Protein AF-A0A852G012-F1 (afdb_monomer_lite)

Organism: Peucedramus taeniatus (NCBI:txid135441)

pLDDT: mean 77.72, std 15.21, range [23.75, 93.88]

Structure (mmCIF, N/CA/C/O backbone):
data_AF-A0A852G012-F1
#
_entry.id   AF-A0A852G012-F1
#
loop_
_atom_site.group_PDB
_atom_site.id
_atom_site.type_symbol
_atom_site.label_atom_id
_atom_site.label_alt_id
_atom_site.label_comp_id
_atom_site.label_asym_id
_atom_site.label_entity_id
_atom_site.label_seq_id
_atom_site.pdbx_PDB_ins_code
_atom_site.Cartn_x
_atom_site.Cartn_y
_atom_site.Cartn_z
_atom_site.occupancy
_atom_site.B_iso_or_equiv
_atom_site.auth_seq_id
_atom_site.auth_comp_id
_atom_site.auth_asym_id
_atom_site.auth_atom_id
_atom_site.pdbx_PDB_model_num
ATOM 1 N N . VAL A 1 1 ? 12.337 4.243 -60.268 1.00 44.75 1 VAL A N 1
ATOM 2 C CA . VAL A 1 1 ? 11.650 3.199 -61.083 1.00 44.75 1 VAL A CA 1
ATOM 3 C C . VAL A 1 1 ? 11.917 3.307 -62.593 1.00 44.75 1 VAL A C 1
ATOM 5 O O . VAL A 1 1 ? 12.158 2.282 -63.212 1.00 44.75 1 VAL A O 1
ATOM 8 N N . LEU A 1 2 ? 11.935 4.501 -63.206 1.00 61.66 2 LEU A N 1
ATOM 9 C CA . LEU A 1 2 ? 12.098 4.633 -64.671 1.00 61.66 2 LEU A CA 1
ATOM 10 C C . LEU A 1 2 ? 13.509 4.304 -65.209 1.00 61.66 2 LEU A C 1
ATOM 12 O O . LEU A 1 2 ? 13.626 3.752 -66.297 1.00 61.66 2 LEU A O 1
ATOM 16 N N . MET A 1 3 ? 14.587 4.602 -64.466 1.00 67.31 3 MET A N 1
ATOM 17 C CA . MET A 1 3 ? 15.955 4.362 -64.962 1.00 67.31 3 MET A CA 1
ATOM 18 C C . MET A 1 3 ? 16.396 2.898 -64.888 1.00 67.31 3 MET A C 1
ATOM 20 O O . MET A 1 3 ? 17.038 2.422 -65.818 1.00 67.31 3 MET A O 1
ATOM 24 N N . THR A 1 4 ? 16.022 2.163 -63.836 1.00 73.12 4 THR A N 1
ATOM 25 C CA . THR A 1 4 ? 16.381 0.743 -63.665 1.00 73.12 4 THR A CA 1
ATOM 26 C C . THR A 1 4 ? 15.853 -0.126 -64.807 1.00 73.12 4 THR A C 1
ATOM 28 O O . THR A 1 4 ? 16.568 -0.992 -65.296 1.00 73.12 4 THR A O 1
ATOM 31 N N . GLN A 1 5 ? 14.647 0.157 -65.308 1.00 77.56 5 GLN A N 1
ATOM 32 C CA . GLN A 1 5 ? 14.067 -0.541 -66.464 1.00 77.56 5 GLN A CA 1
ATOM 33 C C . GLN A 1 5 ? 14.766 -0.201 -67.794 1.00 77.56 5 GLN A C 1
ATOM 35 O O . GLN A 1 5 ? 14.719 -0.993 -68.731 1.00 77.56 5 GLN A O 1
ATOM 40 N N . GLY A 1 6 ? 15.420 0.963 -67.884 1.00 78.50 6 GLY A N 1
ATOM 41 C CA . GLY A 1 6 ? 16.145 1.424 -69.071 1.00 78.50 6 GLY A CA 1
ATOM 42 C C . GLY A 1 6 ? 17.575 0.882 -69.194 1.00 78.50 6 GLY A C 1
ATOM 43 O O . GLY A 1 6 ? 18.124 0.865 -70.297 1.00 78.50 6 GLY A O 1
ATOM 44 N N . ILE A 1 7 ? 18.172 0.413 -68.091 1.00 83.62 7 ILE A N 1
ATOM 45 C CA . ILE A 1 7 ? 19.558 -0.085 -68.040 1.00 83.62 7 ILE A CA 1
ATOM 46 C C . ILE A 1 7 ? 19.816 -1.234 -69.032 1.00 83.62 7 ILE A C 1
ATOM 48 O O . ILE A 1 7 ? 20.778 -1.128 -69.799 1.00 83.62 7 ILE A O 1
ATOM 52 N N . PRO A 1 8 ? 18.987 -2.295 -69.100 1.00 81.94 8 PRO A N 1
ATOM 53 C CA . PRO A 1 8 ? 19.238 -3.404 -70.021 1.00 81.94 8 PRO A CA 1
ATOM 54 C C . PRO A 1 8 ? 19.226 -2.964 -71.489 1.00 81.94 8 PRO A C 1
ATOM 56 O O . PRO A 1 8 ? 20.030 -3.433 -72.293 1.00 81.94 8 PRO A O 1
ATOM 59 N N . TYR A 1 9 ? 18.345 -2.024 -71.849 1.00 83.38 9 TYR A N 1
ATOM 60 C CA . TYR A 1 9 ? 18.275 -1.471 -73.203 1.00 83.38 9 TYR A CA 1
ATOM 61 C C . TYR A 1 9 ? 19.499 -0.617 -73.533 1.00 83.38 9 TYR A C 1
ATOM 63 O O . TYR A 1 9 ? 20.027 -0.712 -74.641 1.00 83.38 9 TYR A O 1
ATOM 71 N N . LEU A 1 10 ? 19.982 0.177 -72.572 1.00 84.81 10 LEU A N 1
ATOM 72 C CA . LEU A 1 10 ? 21.193 0.981 -72.720 1.00 84.81 10 LEU A CA 1
ATOM 73 C C . LEU A 1 10 ? 22.421 0.096 -72.962 1.00 84.81 10 LEU A C 1
ATOM 75 O O . LEU A 1 10 ? 23.181 0.342 -73.898 1.00 84.81 10 LEU A O 1
ATOM 79 N N . ILE A 1 11 ? 22.586 -0.966 -72.172 1.00 83.12 11 ILE A N 1
ATOM 80 C CA . ILE A 1 11 ? 23.693 -1.916 -72.329 1.00 83.12 11 ILE A CA 1
ATOM 81 C C . ILE A 1 11 ? 23.601 -2.657 -73.673 1.00 83.12 11 ILE A C 1
ATOM 83 O O . ILE A 1 11 ? 24.597 -2.737 -74.395 1.00 83.12 11 ILE A O 1
ATOM 87 N N . LYS A 1 12 ? 22.406 -3.110 -74.078 1.00 80.38 12 LYS A N 1
ATOM 88 C CA . LYS A 1 12 ? 22.179 -3.722 -75.402 1.00 80.38 12 LYS A CA 1
ATOM 89 C C . LYS A 1 12 ? 22.473 -2.760 -76.556 1.00 80.38 12 LYS A C 1
ATOM 91 O O . LYS A 1 12 ? 23.028 -3.171 -77.574 1.00 80.38 12 LYS A O 1
ATOM 96 N N . ALA A 1 13 ? 22.154 -1.474 -76.411 1.00 82.62 13 ALA A N 1
ATOM 97 C CA . ALA A 1 13 ? 22.500 -0.456 -77.401 1.00 82.62 13 ALA A CA 1
ATOM 98 C C . ALA A 1 13 ? 24.022 -0.275 -77.521 1.00 82.62 13 ALA A C 1
ATOM 100 O O . ALA A 1 13 ? 24.541 -0.218 -78.636 1.00 82.62 13 ALA A O 1
ATOM 101 N N . VAL A 1 14 ? 24.753 -0.271 -76.401 1.00 81.38 14 VAL A N 1
ATOM 102 C CA . VAL A 1 14 ? 26.226 -0.229 -76.401 1.00 81.38 14 VAL A CA 1
ATOM 103 C C . VAL A 1 14 ? 26.819 -1.485 -77.057 1.00 81.38 14 VAL A C 1
ATOM 105 O O . VAL A 1 14 ? 27.710 -1.356 -77.899 1.00 81.38 14 VAL A O 1
ATOM 108 N N . GLN A 1 15 ? 26.282 -2.680 -76.777 1.00 75.75 15 GLN A N 1
ATOM 109 C CA . GLN A 1 15 ? 26.674 -3.921 -77.468 1.00 75.75 15 GLN A CA 1
ATOM 110 C C . GLN A 1 15 ? 26.423 -3.843 -78.986 1.00 75.75 15 GLN A C 1
ATOM 112 O O . GLN A 1 15 ? 27.253 -4.288 -79.779 1.00 75.75 15 GLN A O 1
ATOM 117 N N . MET A 1 16 ? 25.294 -3.276 -79.423 1.00 77.19 16 MET A N 1
ATOM 118 C CA . MET A 1 16 ? 24.998 -3.101 -80.850 1.00 77.19 16 MET A CA 1
ATOM 119 C C . MET A 1 16 ? 25.952 -2.106 -81.519 1.00 77.19 16 MET A C 1
ATOM 121 O O . MET A 1 16 ? 26.444 -2.386 -82.612 1.00 77.19 16 MET A O 1
ATOM 125 N N . ILE A 1 17 ? 26.277 -0.988 -80.861 1.00 80.00 17 ILE A N 1
ATOM 126 C CA . ILE A 1 17 ? 27.279 -0.024 -81.346 1.00 80.00 17 ILE A CA 1
ATOM 127 C C . ILE A 1 17 ? 28.637 -0.716 -81.513 1.00 80.00 17 ILE A C 1
ATOM 129 O O . ILE A 1 17 ? 29.289 -0.538 -82.540 1.00 80.00 17 ILE A O 1
ATOM 133 N N . GLN A 1 18 ? 29.028 -1.556 -80.555 1.00 72.31 18 GLN A N 1
ATOM 134 C CA . GLN A 1 18 ? 30.256 -2.346 -80.622 1.00 72.31 18 GLN A CA 1
ATOM 135 C C . GLN A 1 18 ? 30.258 -3.352 -81.786 1.00 72.31 18 GLN A C 1
ATOM 137 O O . GLN A 1 18 ? 31.289 -3.525 -82.433 1.00 72.31 18 GLN A O 1
ATOM 142 N N . ARG A 1 19 ? 29.123 -4.007 -82.071 1.00 72.25 19 ARG A N 1
ATOM 143 C CA . ARG A 1 19 ? 29.004 -5.018 -83.141 1.00 72.25 19 ARG A CA 1
ATOM 144 C C . ARG A 1 19 ? 28.903 -4.416 -84.546 1.00 72.25 19 ARG A C 1
ATOM 146 O O . ARG A 1 19 ? 29.453 -4.983 -85.484 1.00 72.25 19 ARG A O 1
ATOM 153 N N . VAL A 1 20 ? 28.182 -3.305 -84.708 1.00 74.50 20 VAL A N 1
ATOM 154 C CA . VAL A 1 20 ? 27.755 -2.790 -86.026 1.00 74.50 20 VAL A CA 1
ATOM 155 C C . VAL A 1 20 ? 28.565 -1.570 -86.480 1.00 74.50 20 VAL A C 1
ATOM 157 O O . VAL A 1 20 ? 28.707 -1.331 -87.682 1.00 74.50 20 VAL A O 1
ATOM 160 N N . SER A 1 21 ? 29.115 -0.778 -85.556 1.00 78.12 21 SER A N 1
ATOM 161 C CA . SER A 1 21 ? 29.801 0.465 -85.921 1.00 78.12 21 SER A CA 1
ATOM 162 C C . SER A 1 21 ? 31.157 0.207 -86.577 1.00 78.12 21 SER A C 1
ATOM 164 O O . SER A 1 21 ? 32.038 -0.414 -85.992 1.00 78.12 21 SER A O 1
ATOM 166 N N . LYS A 1 22 ? 31.369 0.763 -87.776 1.00 66.25 22 LYS A N 1
ATOM 167 C CA . LYS A 1 22 ? 32.646 0.654 -88.509 1.00 66.25 22 LYS A CA 1
ATOM 168 C C . LYS A 1 22 ? 33.771 1.512 -87.922 1.00 66.25 22 LYS A C 1
ATOM 170 O O . LYS A 1 22 ? 34.936 1.209 -88.142 1.00 66.25 22 LYS A O 1
ATOM 175 N N . TYR A 1 23 ? 33.427 2.580 -87.198 1.00 72.12 23 TYR A N 1
ATOM 176 C CA . TYR A 1 23 ? 34.387 3.576 -86.703 1.00 72.12 23 TYR A CA 1
ATOM 177 C C . TYR A 1 23 ? 34.362 3.747 -85.174 1.00 72.12 23 TYR A C 1
ATOM 179 O O . TYR A 1 23 ? 35.239 4.409 -84.628 1.00 72.12 23 TYR A O 1
ATOM 187 N N . TYR A 1 24 ? 33.379 3.188 -84.458 1.00 70.12 24 TYR A N 1
ATOM 188 C CA . TYR A 1 24 ? 33.209 3.346 -82.999 1.00 70.12 24 TYR A CA 1
ATOM 189 C C . TYR A 1 24 ? 33.297 2.008 -82.234 1.00 70.12 24 TYR A C 1
ATOM 191 O O . TYR A 1 24 ? 32.798 1.890 -81.123 1.00 70.12 24 TYR A O 1
ATOM 199 N N . ASN A 1 25 ? 33.919 0.986 -82.826 1.00 70.50 25 ASN A N 1
ATOM 200 C CA . ASN A 1 25 ? 34.034 -0.366 -82.260 1.00 70.50 25 ASN A CA 1
ATOM 201 C C . ASN A 1 25 ? 35.341 -0.627 -81.483 1.00 70.50 25 ASN A C 1
ATOM 203 O O . ASN A 1 25 ? 35.612 -1.767 -81.108 1.00 70.50 25 ASN A O 1
ATOM 207 N N . THR A 1 26 ? 36.173 0.393 -81.256 1.00 76.94 26 THR A N 1
ATOM 208 C CA . THR A 1 26 ? 37.432 0.240 -80.513 1.00 76.94 26 THR A CA 1
ATOM 209 C C . THR A 1 26 ? 37.187 0.193 -79.001 1.00 76.94 26 THR A C 1
ATOM 211 O O . THR A 1 26 ? 36.277 0.862 -78.502 1.00 76.94 26 THR A O 1
ATOM 214 N N . SER A 1 27 ? 38.022 -0.554 -78.258 1.00 72.44 27 SER A N 1
ATOM 215 C CA . SER A 1 27 ? 37.985 -0.620 -76.781 1.00 72.44 27 SER A CA 1
ATOM 216 C C . SER A 1 27 ? 37.953 0.770 -76.170 1.00 72.44 27 SER A C 1
ATOM 218 O O . SER A 1 27 ? 37.046 1.078 -75.412 1.00 72.44 27 SER A O 1
ATOM 220 N N . GLU A 1 28 ? 38.880 1.637 -76.569 1.00 77.44 28 GLU A N 1
ATOM 221 C CA . GLU A 1 28 ? 39.035 2.983 -76.011 1.00 77.44 28 GLU A CA 1
ATOM 222 C C . GLU A 1 28 ? 37.766 3.841 -76.130 1.00 77.44 28 GLU A C 1
ATOM 224 O O . GLU A 1 28 ? 37.382 4.532 -75.183 1.00 77.44 28 GLU A O 1
ATOM 229 N N . ARG A 1 29 ? 37.076 3.789 -77.279 1.00 80.56 29 ARG A N 1
ATOM 230 C CA . ARG A 1 29 ? 35.860 4.585 -77.523 1.00 80.56 29 ARG A CA 1
ATOM 231 C C . ARG A 1 29 ? 34.670 4.048 -76.732 1.00 80.56 29 ARG A C 1
ATOM 233 O O . ARG A 1 29 ? 33.917 4.840 -76.167 1.00 80.56 29 ARG A O 1
ATOM 240 N N . ILE A 1 30 ? 34.542 2.725 -76.627 1.00 80.81 30 ILE A N 1
ATOM 241 C CA . ILE A 1 30 ? 33.503 2.067 -75.822 1.00 80.81 30 ILE A CA 1
ATOM 242 C C . ILE A 1 30 ? 33.744 2.311 -74.328 1.00 80.81 30 ILE A C 1
ATOM 244 O O . ILE A 1 30 ? 32.810 2.671 -73.613 1.00 80.81 30 ILE A O 1
ATOM 248 N N . THR A 1 31 ? 34.989 2.208 -73.856 1.00 81.94 31 THR A N 1
ATOM 249 C CA . THR A 1 31 ? 35.363 2.544 -72.476 1.00 81.94 31 THR A CA 1
ATOM 250 C C . THR A 1 31 ? 35.057 4.010 -72.171 1.00 81.94 31 THR A C 1
ATOM 252 O O . THR A 1 31 ? 34.445 4.297 -71.148 1.00 81.94 31 THR A O 1
ATOM 255 N N . SER A 1 32 ? 35.387 4.945 -73.070 1.00 83.62 32 SER A N 1
ATOM 256 C CA . SER A 1 32 ? 35.055 6.369 -72.898 1.00 83.62 32 SER A CA 1
ATOM 257 C C . SER A 1 32 ? 33.543 6.620 -72.834 1.00 83.62 32 SER A C 1
ATOM 259 O O . SER A 1 32 ? 33.082 7.403 -72.000 1.00 83.62 32 SER A O 1
ATOM 261 N N . LEU A 1 33 ? 32.758 5.936 -73.675 1.00 84.94 33 LEU A N 1
ATOM 262 C CA . LEU A 1 33 ? 31.297 6.019 -73.657 1.00 84.94 33 LEU A CA 1
ATOM 263 C C . LEU A 1 33 ? 30.727 5.505 -72.330 1.00 84.94 33 LEU A C 1
ATOM 265 O O . LEU A 1 33 ? 29.942 6.210 -71.698 1.00 84.94 33 LEU A O 1
ATOM 269 N N . LEU A 1 34 ? 31.161 4.326 -71.877 1.00 84.12 34 LEU A N 1
ATOM 270 C CA . LEU A 1 34 ? 30.727 3.736 -70.609 1.00 84.12 34 LEU A CA 1
ATOM 271 C C . LEU A 1 34 ? 31.132 4.601 -69.411 1.00 84.12 34 LEU A C 1
ATOM 273 O O . LEU A 1 34 ? 30.314 4.814 -68.526 1.00 84.12 34 LEU A O 1
ATOM 277 N N . ILE A 1 35 ? 32.329 5.198 -69.415 1.00 86.50 35 ILE A N 1
ATOM 278 C CA . ILE A 1 35 ? 32.748 6.170 -68.391 1.00 86.50 35 ILE A CA 1
ATOM 279 C C . ILE A 1 35 ? 31.800 7.376 -68.356 1.00 86.50 35 ILE A C 1
ATOM 281 O O . ILE A 1 35 ? 31.411 7.826 -67.278 1.00 86.50 35 ILE A O 1
ATOM 285 N N . LYS A 1 36 ? 31.416 7.925 -69.517 1.00 86.75 36 LYS A N 1
ATOM 286 C CA . LYS A 1 36 ? 30.475 9.057 -69.585 1.00 86.75 36 LYS A CA 1
ATOM 287 C C . LYS A 1 36 ? 29.083 8.672 -69.088 1.00 86.75 36 LYS A C 1
ATOM 289 O O . LYS A 1 36 ? 28.484 9.456 -68.356 1.00 86.75 36 LYS A O 1
ATOM 294 N N . VAL A 1 37 ? 28.608 7.475 -69.429 1.00 88.06 37 VAL A N 1
ATOM 295 C CA . VAL A 1 37 ? 27.343 6.922 -68.923 1.00 88.06 37 VAL A CA 1
ATOM 296 C C . VAL A 1 37 ? 27.390 6.777 -67.403 1.00 88.06 37 VAL A C 1
ATOM 298 O O . VAL A 1 37 ? 26.519 7.318 -66.725 1.00 88.06 37 VAL A O 1
ATOM 301 N N . THR A 1 38 ? 28.432 6.146 -66.852 1.00 87.50 38 THR A N 1
ATOM 302 C CA . THR A 1 38 ? 28.585 5.979 -65.400 1.00 87.50 38 THR A CA 1
ATOM 303 C C . THR A 1 38 ? 28.663 7.329 -64.682 1.00 87.50 38 THR A C 1
ATOM 305 O O . THR A 1 38 ? 28.000 7.525 -63.666 1.00 87.50 38 THR A O 1
ATOM 308 N N . ASN A 1 39 ? 29.413 8.300 -65.217 1.00 88.06 39 ASN A N 1
ATOM 309 C CA . ASN A 1 39 ? 29.484 9.645 -64.635 1.00 88.06 39 ASN A CA 1
ATOM 310 C C . ASN A 1 39 ? 28.113 10.333 -64.640 1.00 88.06 39 ASN A C 1
ATOM 312 O O . ASN A 1 39 ? 27.727 10.921 -63.634 1.00 88.06 39 ASN A O 1
ATOM 316 N N . GLN A 1 40 ? 27.358 10.229 -65.738 1.00 88.62 40 GLN A N 1
ATOM 317 C CA . GLN A 1 40 ? 26.018 10.806 -65.824 1.00 88.62 40 GLN A CA 1
ATOM 318 C C . GLN A 1 40 ? 25.043 10.130 -64.852 1.00 88.62 40 GLN A C 1
ATOM 320 O O . GLN A 1 40 ? 24.223 10.816 -64.239 1.00 88.62 40 GLN A O 1
ATOM 325 N N . MET A 1 41 ? 25.148 8.811 -64.663 1.00 87.38 41 MET A N 1
ATOM 326 C CA . MET A 1 41 ? 24.378 8.081 -63.654 1.00 87.38 41 MET A CA 1
ATOM 327 C C . MET A 1 41 ? 24.695 8.584 -62.245 1.00 87.38 41 MET A C 1
ATOM 329 O O . MET A 1 41 ? 23.772 8.924 -61.513 1.00 87.38 41 MET A O 1
ATOM 333 N N . VAL A 1 42 ? 25.976 8.728 -61.886 1.00 88.12 42 VAL A N 1
ATOM 334 C CA . VAL A 1 42 ? 26.388 9.268 -60.578 1.00 88.12 42 VAL A CA 1
ATOM 335 C C . VAL A 1 42 ? 25.878 10.698 -60.380 1.00 88.12 42 VAL A C 1
ATOM 337 O O . VAL A 1 42 ? 25.311 10.995 -59.331 1.00 88.12 42 VAL A O 1
ATOM 340 N N . THR A 1 43 ? 26.002 11.576 -61.380 1.00 88.50 43 THR A N 1
ATOM 341 C CA . THR A 1 43 ? 25.467 12.948 -61.312 1.00 88.50 43 THR A CA 1
ATOM 342 C C . THR A 1 43 ? 23.952 12.957 -61.126 1.00 88.50 43 THR A C 1
ATOM 344 O O . THR A 1 43 ? 23.432 13.749 -60.342 1.00 88.50 43 THR A O 1
ATOM 347 N N . THR A 1 44 ? 23.238 12.050 -61.794 1.00 87.62 44 THR A N 1
ATOM 348 C CA . THR A 1 44 ? 21.779 11.954 -61.666 1.00 87.62 44 THR A CA 1
ATOM 349 C C . THR A 1 44 ? 21.369 11.408 -60.298 1.00 87.62 44 THR A C 1
ATOM 351 O O . THR A 1 44 ? 20.451 11.947 -59.688 1.00 87.62 44 THR A O 1
ATOM 354 N N . CYS A 1 45 ? 22.089 10.418 -59.758 1.00 89.00 45 CYS A N 1
ATOM 355 C CA . CYS A 1 45 ? 21.897 9.937 -58.387 1.00 89.00 45 CYS A CA 1
ATOM 356 C C . CYS A 1 45 ? 22.164 11.044 -57.353 1.00 89.00 45 CYS A C 1
ATOM 358 O O . CYS A 1 45 ? 21.362 11.236 -56.443 1.00 89.00 45 CYS A O 1
ATOM 360 N N . LYS A 1 46 ? 23.244 11.826 -57.511 1.00 87.38 46 LYS A N 1
ATOM 361 C CA . LYS A 1 46 ? 23.534 12.984 -56.645 1.00 87.38 46 LYS A CA 1
ATOM 362 C C . LYS A 1 46 ? 22.411 14.027 -56.692 1.00 87.38 46 LYS A C 1
ATOM 364 O O . LYS A 1 46 ? 21.981 14.509 -55.644 1.00 87.38 46 LYS A O 1
ATOM 369 N N . ALA A 1 47 ? 21.906 14.345 -57.885 1.00 86.88 47 ALA A N 1
ATOM 370 C CA . ALA A 1 47 ? 20.792 15.276 -58.051 1.00 86.88 47 ALA A CA 1
ATOM 371 C C . ALA A 1 47 ? 19.486 14.724 -57.455 1.00 86.88 47 ALA A C 1
ATOM 373 O O . ALA A 1 47 ? 18.736 15.473 -56.843 1.00 86.88 47 ALA A O 1
ATOM 374 N N . TYR A 1 48 ? 19.232 13.419 -57.562 1.00 88.12 48 TYR A N 1
ATOM 375 C CA . TYR A 1 48 ? 18.058 12.783 -56.960 1.00 88.12 48 TYR A CA 1
ATOM 376 C C . TYR A 1 48 ? 18.092 12.827 -55.425 1.00 88.12 48 TYR A C 1
ATOM 378 O O . TYR A 1 48 ? 17.095 13.161 -54.788 1.00 88.12 48 TYR A O 1
ATOM 386 N N . ILE A 1 49 ? 19.256 12.560 -54.823 1.00 86.56 49 ILE A N 1
ATOM 387 C CA . ILE A 1 49 ? 19.429 12.612 -53.363 1.00 86.56 49 ILE A CA 1
ATOM 388 C C . ILE A 1 49 ? 19.264 14.044 -52.829 1.00 86.56 49 ILE A C 1
ATOM 390 O O . ILE A 1 49 ? 18.694 14.230 -51.760 1.00 86.56 49 ILE A O 1
ATOM 394 N N . THR A 1 50 ? 19.718 15.059 -53.568 1.00 83.94 50 THR A N 1
ATOM 395 C CA . THR A 1 50 ? 19.708 16.474 -53.132 1.00 83.94 50 THR A CA 1
ATOM 396 C C . THR A 1 50 ? 18.517 17.294 -53.641 1.00 83.94 50 THR A C 1
ATOM 398 O O . THR A 1 50 ? 18.524 18.517 -53.511 1.00 83.94 50 THR A O 1
ATOM 401 N N . ASP A 1 51 ? 17.512 16.660 -54.257 1.00 83.56 51 ASP A N 1
ATOM 402 C CA . ASP A 1 51 ? 16.390 17.343 -54.925 1.00 83.56 51 ASP A CA 1
ATOM 403 C C . ASP A 1 51 ? 16.869 18.444 -55.888 1.00 83.56 51 ASP A C 1
ATOM 405 O O . ASP A 1 51 ? 16.421 19.586 -55.859 1.00 83.56 51 ASP A O 1
ATOM 409 N N . SER A 1 52 ? 17.832 18.104 -56.745 1.00 80.31 52 SER A N 1
ATOM 410 C CA . SER A 1 52 ? 18.515 19.024 -57.666 1.00 80.31 52 SER A CA 1
ATOM 411 C C . SER A 1 52 ? 19.285 20.156 -56.968 1.00 80.31 52 SER A C 1
ATOM 413 O O . SER A 1 52 ? 19.406 21.253 -57.508 1.00 80.31 52 SER A O 1
ATOM 415 N N . GLY A 1 53 ? 19.832 19.885 -55.780 1.00 73.62 53 GLY A N 1
ATOM 416 C CA . GLY A 1 53 ? 20.627 20.834 -54.995 1.00 73.62 53 GLY A CA 1
ATOM 417 C C . GLY A 1 53 ? 19.808 21.779 -54.113 1.00 73.62 53 GLY A C 1
ATOM 418 O O . GLY A 1 53 ? 20.383 22.697 -53.531 1.00 73.62 53 GLY A O 1
ATOM 419 N N . LEU A 1 54 ? 18.491 21.570 -54.003 1.00 74.31 54 LEU A N 1
ATOM 420 C CA . LEU A 1 54 ? 17.612 22.372 -53.146 1.00 74.31 54 LEU A CA 1
ATOM 421 C C . LEU A 1 54 ? 17.794 22.049 -51.658 1.00 74.31 54 LEU A C 1
ATOM 423 O O . LEU A 1 54 ? 17.656 22.944 -50.829 1.00 74.31 54 LEU A O 1
ATOM 427 N N . ASN A 1 55 ? 18.143 20.801 -51.327 1.00 77.81 55 ASN A N 1
ATOM 428 C CA . ASN A 1 55 ? 18.283 20.332 -49.950 1.00 77.81 55 ASN A CA 1
ATOM 429 C C . ASN A 1 55 ? 19.639 19.650 -49.723 1.00 77.81 55 ASN A C 1
ATOM 431 O O . ASN A 1 55 ? 20.125 18.900 -50.578 1.00 77.81 55 ASN A O 1
ATOM 435 N N . ARG A 1 56 ? 20.235 19.838 -48.537 1.00 78.38 56 ARG A N 1
ATOM 436 C CA . ARG A 1 56 ? 21.379 19.018 -48.104 1.00 78.38 56 ARG A CA 1
ATOM 437 C C . ARG A 1 56 ? 20.895 17.628 -47.691 1.00 78.38 56 ARG A C 1
ATOM 439 O O . ARG A 1 56 ? 19.716 17.422 -47.412 1.00 78.38 56 ARG A O 1
ATOM 446 N N . VAL A 1 57 ? 21.818 16.668 -47.630 1.00 80.69 57 VAL A N 1
ATOM 447 C CA . VAL A 1 57 ? 21.524 15.291 -47.187 1.00 80.69 57 VAL A CA 1
ATOM 448 C C . VAL A 1 57 ? 20.959 15.276 -45.762 1.00 80.69 57 VAL A C 1
ATOM 450 O O . VAL A 1 57 ? 20.021 14.542 -45.486 1.00 80.69 57 VAL A O 1
ATOM 453 N N . TRP A 1 58 ? 21.497 16.124 -44.882 1.00 81.81 58 TRP A N 1
ATOM 454 C CA . TRP A 1 58 ? 21.155 16.165 -43.456 1.00 81.81 58 TRP A CA 1
ATOM 455 C C . TRP A 1 58 ? 19.907 16.995 -43.115 1.00 81.81 58 TRP A C 1
ATOM 457 O O . TRP A 1 58 ? 19.406 16.889 -42.003 1.00 81.81 58 TRP A O 1
ATOM 467 N N . ASP A 1 59 ? 19.415 17.815 -44.051 1.00 81.81 59 ASP A N 1
ATOM 468 C CA . ASP A 1 59 ? 18.253 18.698 -43.840 1.00 81.81 59 ASP A CA 1
ATOM 469 C C . ASP A 1 59 ? 16.923 18.016 -44.225 1.00 81.81 59 ASP A C 1
ATOM 471 O O . ASP A 1 59 ? 15.841 18.551 -43.987 1.00 81.81 59 ASP A O 1
ATOM 475 N N . GLN A 1 60 ? 17.001 16.842 -44.857 1.00 83.81 60 GLN A N 1
ATOM 476 C CA . GLN A 1 60 ? 15.856 16.041 -45.282 1.00 83.81 60 GLN A CA 1
ATOM 477 C C . GLN A 1 60 ? 15.456 15.025 -44.208 1.00 83.81 60 GLN A C 1
ATOM 479 O O . GLN A 1 60 ? 16.255 14.628 -43.362 1.00 83.81 60 GLN A O 1
ATOM 484 N N . GLU A 1 61 ? 14.215 14.543 -44.279 1.00 84.19 61 GLU A N 1
ATOM 485 C CA . GLU A 1 61 ? 13.745 13.479 -43.396 1.00 84.19 61 GLU A CA 1
ATOM 486 C C . GLU A 1 61 ? 14.541 12.180 -43.610 1.00 84.19 61 GLU A C 1
ATOM 488 O O . GLU A 1 61 ? 14.681 11.681 -44.732 1.00 84.19 61 GLU A O 1
ATOM 493 N N . THR A 1 62 ? 15.022 11.598 -42.510 1.00 84.31 62 THR A N 1
ATOM 494 C CA . THR A 1 62 ? 15.938 10.453 -42.494 1.00 84.31 62 THR A CA 1
ATOM 495 C C . THR A 1 62 ? 15.445 9.260 -43.322 1.00 84.31 62 THR A C 1
ATOM 497 O O . THR A 1 62 ? 16.213 8.659 -44.071 1.00 84.31 62 THR A O 1
ATOM 500 N N . LEU A 1 63 ? 14.151 8.926 -43.234 1.00 85.06 63 LEU A N 1
ATOM 501 C CA . LEU A 1 63 ? 13.558 7.793 -43.957 1.00 85.06 63 LEU A CA 1
ATOM 502 C C . LEU A 1 63 ? 13.551 8.005 -45.477 1.00 85.06 63 LEU A C 1
ATOM 504 O O . LEU A 1 63 ? 13.808 7.066 -46.233 1.00 85.06 63 LEU A O 1
ATOM 508 N N . ILE A 1 64 ? 13.307 9.239 -45.926 1.00 87.06 64 ILE A N 1
ATOM 509 C C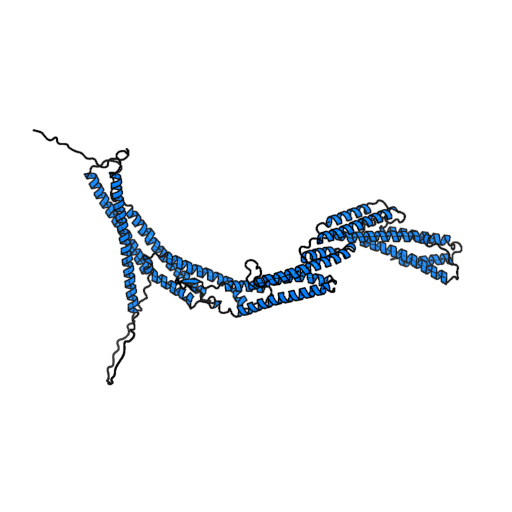A . ILE A 1 64 ? 13.307 9.602 -47.349 1.00 87.06 64 ILE A CA 1
ATOM 510 C C . ILE A 1 64 ? 14.724 9.478 -47.911 1.00 87.06 64 ILE A C 1
ATOM 512 O O . ILE A 1 64 ? 14.919 8.888 -48.975 1.00 87.06 64 ILE A O 1
ATOM 516 N N . VAL A 1 65 ? 15.722 9.979 -47.178 1.00 87.62 65 VAL A N 1
ATOM 517 C CA . VAL A 1 65 ? 17.134 9.910 -47.583 1.00 87.62 65 VAL A CA 1
ATOM 518 C C . VAL A 1 65 ? 17.608 8.461 -47.685 1.00 87.62 65 VAL A C 1
ATOM 520 O O . VAL A 1 65 ? 18.198 8.094 -48.701 1.00 87.62 65 VAL A O 1
ATOM 523 N N . ILE A 1 66 ? 17.298 7.611 -46.698 1.00 88.56 66 ILE A N 1
ATOM 524 C CA . ILE A 1 66 ? 17.618 6.172 -46.744 1.00 88.56 66 ILE A CA 1
ATOM 525 C C . ILE A 1 66 ? 16.985 5.511 -47.977 1.00 88.56 66 ILE A C 1
ATOM 527 O O . ILE A 1 66 ? 17.656 4.752 -48.680 1.00 88.56 66 ILE A O 1
ATOM 531 N N . GLY A 1 67 ? 15.712 5.804 -48.266 1.00 88.81 67 GLY A N 1
ATOM 532 C CA . GLY A 1 67 ? 15.019 5.291 -49.450 1.00 88.81 67 GLY A CA 1
ATOM 533 C C . GLY A 1 67 ? 15.723 5.689 -50.749 1.00 88.81 67 GLY A C 1
ATOM 534 O O . GLY A 1 67 ? 16.094 4.824 -51.544 1.00 88.81 67 GLY A O 1
ATOM 535 N N . LYS A 1 68 ? 16.001 6.988 -50.922 1.00 89.81 68 LYS A N 1
ATOM 536 C CA . LYS A 1 68 ? 16.710 7.524 -52.096 1.00 89.81 68 LYS A CA 1
ATOM 537 C C . LYS A 1 68 ? 18.106 6.915 -52.259 1.00 89.81 68 LYS A C 1
ATOM 539 O O . LYS A 1 68 ? 18.497 6.577 -53.378 1.00 89.81 68 LYS A O 1
ATOM 544 N N . ILE A 1 69 ? 18.856 6.752 -51.167 1.00 90.69 69 ILE A N 1
ATOM 545 C CA . ILE A 1 69 ? 20.190 6.139 -51.191 1.00 90.69 69 ILE A CA 1
ATOM 546 C C . ILE A 1 69 ? 20.108 4.671 -51.626 1.00 90.69 69 ILE A C 1
ATOM 548 O O . ILE A 1 69 ? 20.845 4.269 -52.529 1.00 90.69 69 ILE A O 1
ATOM 552 N N . ASN A 1 70 ? 19.200 3.883 -51.044 1.00 90.94 70 ASN A N 1
ATOM 553 C CA . ASN A 1 70 ? 19.026 2.474 -51.402 1.00 90.94 70 ASN A CA 1
ATOM 554 C C . ASN A 1 70 ? 18.643 2.298 -52.877 1.00 90.94 70 ASN A C 1
ATOM 556 O O . ASN A 1 70 ? 19.185 1.423 -53.555 1.00 90.94 70 ASN A O 1
ATOM 560 N N . GLU A 1 71 ? 17.768 3.155 -53.404 1.00 90.00 71 GLU A N 1
ATOM 561 C CA . GLU A 1 71 ? 17.420 3.166 -54.827 1.00 90.00 71 GLU A CA 1
ATOM 562 C C . GLU A 1 71 ? 18.625 3.500 -55.718 1.00 90.00 71 GLU A C 1
ATOM 564 O O . GLU A 1 71 ? 18.824 2.851 -56.747 1.00 90.00 71 GLU A O 1
ATOM 569 N N . CYS A 1 72 ? 19.464 4.464 -55.321 1.00 90.12 72 CYS A N 1
ATOM 570 C CA . CYS A 1 72 ? 20.686 4.820 -56.051 1.00 90.12 72 CYS A CA 1
ATOM 571 C C . CYS A 1 72 ? 21.717 3.684 -56.044 1.00 90.12 72 CYS A C 1
ATOM 573 O O . CYS A 1 72 ? 22.308 3.380 -57.082 1.00 90.12 72 CYS A O 1
ATOM 575 N N . ILE A 1 73 ? 21.927 3.041 -54.891 1.00 89.94 73 ILE A N 1
ATOM 576 C CA . ILE A 1 73 ? 22.824 1.886 -54.760 1.00 89.94 73 ILE A CA 1
ATOM 577 C C . ILE A 1 73 ? 22.297 0.721 -55.605 1.00 89.94 73 ILE A C 1
ATOM 579 O O . ILE A 1 73 ? 23.063 0.114 -56.352 1.00 89.94 73 ILE A O 1
ATOM 583 N N . SER A 1 74 ? 20.994 0.435 -55.542 1.00 89.75 74 SER A N 1
ATOM 584 C CA . SER A 1 74 ? 20.358 -0.613 -56.346 1.00 89.75 74 SER A CA 1
ATOM 585 C C . SER A 1 74 ? 20.498 -0.347 -57.846 1.00 89.75 74 SER A C 1
ATOM 587 O O . SER A 1 74 ? 20.890 -1.250 -58.579 1.00 89.75 74 SER A O 1
ATOM 589 N N . LEU A 1 75 ? 20.270 0.891 -58.301 1.00 89.50 75 LEU A N 1
ATOM 590 C CA . LEU A 1 75 ? 20.442 1.290 -59.701 1.00 89.50 75 LEU A CA 1
ATOM 591 C C . LEU A 1 75 ? 21.874 1.043 -60.198 1.00 89.50 75 LEU A C 1
ATOM 593 O O . LEU A 1 75 ? 22.065 0.482 -61.276 1.00 89.50 75 LEU A O 1
ATOM 597 N N . LEU A 1 76 ? 22.878 1.457 -59.420 1.00 86.94 76 LEU A N 1
ATOM 598 C CA . LEU A 1 76 ? 24.288 1.316 -59.795 1.00 86.94 76 LEU A CA 1
ATOM 599 C C . LEU A 1 76 ? 24.746 -0.149 -59.776 1.00 86.94 76 LEU A C 1
ATOM 601 O O . LEU A 1 76 ? 25.477 -0.565 -60.676 1.00 86.94 76 LEU A O 1
ATOM 605 N N . ARG A 1 77 ? 24.272 -0.947 -58.811 1.00 87.94 77 ARG A N 1
ATOM 606 C CA . ARG A 1 77 ? 24.535 -2.395 -58.761 1.00 87.94 77 ARG A CA 1
ATOM 607 C C . ARG A 1 77 ? 23.856 -3.137 -59.917 1.00 87.94 77 ARG A C 1
ATOM 609 O O . ARG A 1 77 ? 24.473 -4.013 -60.514 1.00 87.94 77 ARG A O 1
ATOM 616 N N . GLU A 1 78 ? 22.633 -2.759 -60.288 1.00 86.69 78 GLU A N 1
ATOM 617 C CA . GLU A 1 78 ? 21.932 -3.349 -61.437 1.00 86.69 78 GLU A CA 1
ATOM 618 C C . GLU A 1 78 ? 22.618 -2.991 -62.765 1.00 86.69 78 GLU A C 1
ATOM 620 O O . GLU A 1 78 ? 22.732 -3.834 -63.651 1.00 86.69 78 GLU A O 1
ATOM 625 N N . TYR A 1 79 ? 23.152 -1.770 -62.891 1.00 87.44 79 TYR A N 1
ATOM 626 C CA . TYR A 1 79 ? 23.975 -1.367 -64.037 1.00 87.44 79 TYR A CA 1
ATOM 627 C C . TYR A 1 79 ? 25.238 -2.225 -64.175 1.00 87.44 79 TYR A C 1
ATOM 629 O O . TYR A 1 79 ? 25.523 -2.716 -65.270 1.00 87.44 79 TYR A O 1
ATOM 637 N N . GLN A 1 80 ? 25.960 -2.456 -63.073 1.00 86.00 80 GLN A N 1
ATOM 638 C CA . GLN A 1 80 ? 27.117 -3.358 -63.053 1.00 86.00 80 GLN A CA 1
ATOM 639 C C . GLN A 1 80 ? 26.721 -4.787 -63.436 1.00 86.00 80 GLN A C 1
ATOM 641 O O . GLN A 1 80 ? 27.345 -5.391 -64.307 1.00 86.00 80 GLN A O 1
ATOM 646 N N . LYS A 1 81 ? 25.642 -5.308 -62.845 1.00 86.62 81 LYS A N 1
ATOM 647 C CA . LYS A 1 81 ? 25.128 -6.650 -63.132 1.00 86.62 81 LYS A CA 1
ATOM 648 C C . LYS A 1 81 ? 24.777 -6.829 -64.613 1.00 86.62 81 LYS A C 1
ATOM 650 O O . LYS A 1 81 ? 25.296 -7.743 -65.248 1.00 86.62 81 LYS A O 1
ATOM 655 N N . CYS A 1 82 ? 23.988 -5.917 -65.184 1.00 85.38 82 CYS A N 1
ATOM 656 C CA . CYS A 1 82 ? 23.623 -5.938 -66.603 1.00 85.38 82 CYS A CA 1
ATOM 657 C C . CYS A 1 82 ? 24.854 -5.852 -67.520 1.00 85.38 82 CYS A C 1
ATOM 659 O O . CYS A 1 82 ? 24.881 -6.472 -68.581 1.00 85.38 82 CYS A O 1
ATOM 661 N N . PHE A 1 83 ? 25.886 -5.094 -67.133 1.00 83.75 83 PHE A N 1
ATOM 662 C CA . PHE A 1 83 ? 27.145 -5.040 -67.877 1.00 83.75 83 PHE A CA 1
ATOM 663 C C . PHE A 1 83 ? 27.896 -6.382 -67.848 1.00 83.75 83 PHE A C 1
ATOM 665 O O . PHE A 1 83 ? 28.384 -6.824 -68.890 1.00 83.75 83 PHE A O 1
ATOM 672 N N . HIS A 1 84 ? 27.966 -7.051 -66.693 1.00 82.88 84 HIS A N 1
ATOM 673 C CA . HIS A 1 84 ? 28.596 -8.370 -66.578 1.00 82.88 84 HIS A CA 1
ATOM 674 C C . HIS A 1 84 ? 27.845 -9.441 -67.381 1.00 82.88 84 HIS A C 1
ATOM 676 O O . HIS A 1 84 ? 28.482 -10.191 -68.121 1.00 82.88 84 HIS A O 1
ATOM 682 N N . GLU A 1 85 ? 26.510 -9.462 -67.314 1.00 83.12 85 GLU A N 1
ATOM 683 C CA . GLU A 1 85 ? 25.660 -10.353 -68.122 1.00 83.12 85 GLU A CA 1
ATOM 684 C C . GLU A 1 85 ? 25.900 -10.125 -69.625 1.00 83.12 85 GLU A C 1
ATOM 686 O O . GLU A 1 85 ? 26.198 -11.053 -70.378 1.00 83.12 85 GLU A O 1
ATOM 691 N N . ALA A 1 86 ? 25.904 -8.864 -70.059 1.00 77.25 86 ALA A N 1
ATOM 692 C CA . ALA A 1 86 ? 26.175 -8.480 -71.441 1.00 77.25 86 ALA A CA 1
ATOM 693 C C . ALA A 1 86 ? 27.588 -8.855 -71.926 1.00 77.25 86 ALA A C 1
ATOM 695 O O . ALA A 1 86 ? 27.798 -9.161 -73.111 1.00 77.25 86 ALA A O 1
ATOM 696 N N . ARG A 1 87 ? 28.580 -8.817 -71.033 1.00 74.56 87 ARG A N 1
ATOM 697 C CA . ARG A 1 87 ? 29.952 -9.248 -71.316 1.00 74.56 87 ARG A CA 1
ATOM 698 C C . ARG A 1 87 ? 30.027 -10.768 -71.465 1.00 74.56 87 ARG A C 1
ATOM 700 O O . ARG A 1 87 ? 30.672 -11.239 -72.403 1.00 74.56 87 ARG A O 1
ATOM 707 N N . GLN A 1 88 ? 29.341 -11.513 -70.600 1.00 75.00 88 GLN A N 1
ATOM 708 C CA . GLN A 1 88 ? 29.267 -12.973 -70.657 1.00 75.00 88 GLN A CA 1
ATOM 709 C C . GLN A 1 88 ? 28.605 -13.453 -71.958 1.00 75.00 88 GLN A C 1
ATOM 711 O O . GLN A 1 88 ? 29.217 -14.223 -72.698 1.00 75.00 88 GLN A O 1
ATOM 716 N N . GLU A 1 89 ? 27.442 -12.900 -72.319 1.00 73.50 89 GLU A N 1
ATOM 717 C CA . GLU A 1 89 ? 26.753 -13.207 -73.584 1.00 73.50 89 GLU A CA 1
ATOM 718 C C . GLU A 1 89 ? 27.637 -12.936 -74.813 1.00 73.50 89 GLU A C 1
ATOM 720 O O . GLU A 1 89 ? 27.565 -13.630 -75.829 1.00 73.50 89 GLU A O 1
ATOM 725 N N . THR A 1 90 ? 28.483 -11.906 -74.757 1.00 67.62 90 THR A N 1
ATOM 726 C CA . THR A 1 90 ? 29.395 -11.568 -75.859 1.00 67.62 90 THR A CA 1
ATOM 727 C C . THR A 1 90 ? 30.591 -12.519 -75.913 1.00 67.62 90 THR A C 1
ATOM 729 O O . THR A 1 90 ? 31.071 -12.816 -77.003 1.00 67.62 90 THR A O 1
ATOM 732 N N . SER A 1 91 ? 31.048 -13.046 -74.776 1.00 66.19 91 SER A N 1
ATOM 733 C CA . SER A 1 91 ? 32.102 -14.065 -74.725 1.00 66.19 91 SER A CA 1
ATOM 734 C C . SER A 1 91 ? 31.630 -15.410 -75.286 1.00 66.19 91 SER A C 1
ATOM 736 O O . SER A 1 91 ? 32.370 -16.056 -76.026 1.00 66.19 91 SER A O 1
ATOM 738 N N . GLU A 1 92 ? 30.398 -15.811 -74.968 1.00 66.75 92 GLU A N 1
ATOM 739 C CA . GLU A 1 92 ? 29.809 -17.086 -75.403 1.00 66.75 92 GLU A CA 1
ATOM 740 C C . GLU A 1 92 ? 29.482 -17.096 -76.909 1.00 66.75 92 GLU A C 1
ATOM 742 O O . GLU A 1 92 ? 29.689 -18.104 -77.581 1.00 66.75 92 GLU A O 1
ATOM 747 N N . ASN A 1 93 ? 29.052 -15.960 -77.476 1.00 63.44 93 ASN A N 1
ATOM 748 C CA . ASN A 1 93 ? 28.619 -15.870 -78.878 1.00 63.44 93 ASN A CA 1
ATOM 749 C C . ASN A 1 93 ? 29.738 -15.589 -79.910 1.00 63.44 93 ASN A C 1
ATOM 751 O O . ASN A 1 93 ? 29.499 -15.750 -81.106 1.00 63.44 93 ASN A O 1
ATOM 755 N N . LEU A 1 94 ? 30.934 -15.127 -79.505 1.00 56.03 94 LEU A N 1
ATOM 756 C CA . LEU A 1 94 ? 31.964 -14.593 -80.429 1.00 56.03 94 LEU A CA 1
ATOM 757 C C . LEU A 1 94 ? 33.335 -15.286 -80.386 1.00 56.03 94 LEU A C 1
ATOM 759 O O . LEU A 1 94 ? 34.293 -14.746 -80.940 1.00 56.03 94 LEU A O 1
ATOM 763 N N . GLY A 1 95 ? 33.456 -16.471 -79.781 1.00 51.12 95 GLY A N 1
ATOM 764 C CA . GLY A 1 95 ? 34.633 -17.332 -79.968 1.00 51.12 95 GLY A CA 1
ATOM 765 C C . GLY A 1 95 ? 35.989 -16.639 -79.753 1.00 51.12 95 GLY A C 1
ATOM 766 O O . GLY A 1 95 ? 36.905 -16.823 -80.550 1.00 51.12 95 GLY A O 1
ATOM 767 N N . GLY A 1 96 ? 36.118 -15.822 -78.699 1.00 51.09 96 GLY A N 1
ATOM 768 C CA . GLY A 1 96 ? 37.429 -15.412 -78.177 1.00 51.09 96 GLY A CA 1
ATOM 769 C C . GLY A 1 96 ? 37.909 -13.978 -78.432 1.00 51.09 96 GLY A C 1
ATOM 770 O O . GLY A 1 96 ? 39.002 -13.652 -77.980 1.00 51.09 96 GLY A O 1
ATOM 771 N N . LYS A 1 97 ? 37.139 -13.072 -79.055 1.00 52.25 97 LYS A N 1
ATOM 772 C CA . LYS A 1 97 ? 37.497 -11.631 -79.065 1.00 52.25 97 LYS A CA 1
ATOM 773 C C . LYS A 1 97 ? 36.812 -10.861 -77.929 1.00 52.25 97 LYS A C 1
ATOM 775 O O . LYS A 1 97 ? 35.998 -9.969 -78.156 1.00 52.25 97 LYS A O 1
ATOM 780 N N . VAL A 1 98 ? 37.137 -11.225 -76.688 1.00 54.72 98 VAL A N 1
ATOM 781 C CA . VAL A 1 98 ? 36.741 -10.451 -75.502 1.00 54.72 98 VAL A CA 1
ATOM 782 C C . VAL A 1 98 ? 37.629 -9.208 -75.447 1.00 54.72 98 VAL A C 1
ATOM 784 O O . VAL A 1 98 ? 38.847 -9.317 -75.360 1.00 54.72 98 VAL A O 1
ATOM 787 N N . LEU A 1 99 ? 37.039 -8.017 -75.551 1.00 55.09 99 LEU A N 1
ATOM 788 C CA . LEU A 1 99 ? 37.786 -6.768 -75.400 1.00 55.09 99 LEU A CA 1
ATOM 789 C C . LEU A 1 99 ? 38.259 -6.608 -73.948 1.00 55.09 99 LEU A C 1
ATOM 791 O O . LEU A 1 99 ? 37.461 -6.707 -73.014 1.00 55.09 99 LEU A O 1
ATOM 795 N N . GLU A 1 100 ? 39.549 -6.319 -73.776 1.00 58.81 100 GLU A N 1
ATOM 796 C CA . GLU A 1 100 ? 40.161 -5.909 -72.508 1.00 58.81 100 GLU A CA 1
ATOM 797 C C . GLU A 1 100 ? 39.700 -4.495 -72.148 1.00 58.81 100 GLU A C 1
ATOM 799 O O . GLU A 1 100 ? 40.369 -3.494 -72.398 1.00 58.81 100 GLU A O 1
ATOM 804 N N . VAL A 1 101 ? 38.493 -4.396 -71.604 1.00 65.44 101 VAL A N 1
ATOM 805 C CA . VAL A 1 101 ? 37.999 -3.158 -71.016 1.00 65.44 101 VAL A CA 1
ATOM 806 C C . VAL A 1 101 ? 38.281 -3.203 -69.520 1.00 65.44 101 VAL A C 1
ATOM 808 O O . VAL A 1 101 ? 37.832 -4.113 -68.827 1.00 65.44 101 VAL A O 1
ATOM 811 N N . SER A 1 102 ? 39.030 -2.224 -69.015 1.00 71.81 102 SER A N 1
ATOM 812 C CA . SER A 1 102 ? 39.327 -2.141 -67.586 1.00 71.81 102 SER A CA 1
ATOM 813 C C . SER A 1 102 ? 38.115 -1.606 -66.815 1.00 71.81 102 SER A C 1
ATOM 815 O O . SER A 1 102 ? 37.760 -0.427 -66.893 1.00 71.81 102 SER A O 1
ATOM 817 N N . GLU A 1 103 ? 37.479 -2.507 -66.064 1.00 76.81 103 GLU A N 1
ATOM 818 C CA . GLU A 1 103 ? 36.310 -2.249 -65.210 1.00 76.81 103 GLU A CA 1
ATOM 819 C C . GLU A 1 103 ? 36.595 -1.179 -64.150 1.00 76.81 103 GLU A C 1
ATOM 821 O O . GLU A 1 103 ? 35.725 -0.368 -63.834 1.00 76.81 103 GLU A O 1
ATOM 826 N N . VAL A 1 104 ? 37.845 -1.098 -63.687 1.00 76.69 104 VAL A N 1
ATOM 827 C CA . VAL A 1 104 ? 38.299 -0.110 -62.699 1.00 76.69 104 VAL A CA 1
ATOM 828 C C . VAL A 1 104 ? 38.086 1.321 -63.199 1.00 76.69 104 VAL A C 1
ATOM 830 O O . VAL A 1 104 ? 37.653 2.182 -62.434 1.00 76.69 104 VAL A O 1
ATOM 833 N N . TYR A 1 105 ? 38.321 1.592 -64.488 1.00 76.06 105 TYR A N 1
ATOM 834 C CA . TYR A 1 105 ? 38.110 2.934 -65.041 1.00 76.06 105 TYR A CA 1
ATOM 835 C C . TYR A 1 105 ? 36.631 3.260 -65.268 1.00 76.06 105 TYR A C 1
ATOM 837 O O . TYR A 1 105 ? 36.251 4.425 -65.163 1.00 76.06 105 TYR A O 1
ATOM 845 N N . ILE A 1 106 ? 35.797 2.256 -65.560 1.00 79.88 106 ILE A N 1
ATOM 846 C CA . ILE A 1 106 ? 34.363 2.446 -65.824 1.00 79.88 106 ILE A CA 1
ATOM 847 C C . ILE A 1 106 ? 33.580 2.620 -64.529 1.00 79.88 106 ILE A C 1
ATOM 849 O O . ILE A 1 106 ? 32.741 3.518 -64.451 1.00 79.88 106 ILE A O 1
ATOM 853 N N . PHE A 1 107 ? 33.844 1.771 -63.536 1.00 84.75 107 PHE A N 1
ATOM 854 C CA . PHE A 1 107 ? 33.042 1.668 -62.319 1.00 84.75 107 PHE A CA 1
ATOM 855 C C . PHE A 1 107 ? 33.719 2.243 -61.078 1.00 84.75 107 PHE A C 1
ATOM 857 O O . PHE A 1 107 ? 33.031 2.493 -60.093 1.00 84.75 107 PHE A O 1
ATOM 864 N N . GLY A 1 108 ? 35.024 2.535 -61.101 1.00 83.94 108 GLY A N 1
ATOM 865 C CA . GLY A 1 108 ? 35.735 3.011 -59.909 1.00 83.94 108 GLY A CA 1
ATOM 866 C C . GLY A 1 108 ? 35.097 4.253 -59.272 1.00 83.94 108 GLY A C 1
ATOM 867 O O . GLY A 1 108 ? 34.998 4.346 -58.050 1.00 83.94 108 GLY A O 1
ATOM 868 N N . LYS A 1 109 ? 34.570 5.179 -60.087 1.00 83.75 109 LYS A N 1
ATOM 869 C CA . LYS A 1 109 ? 33.840 6.360 -59.591 1.00 83.75 109 LYS A CA 1
ATOM 870 C C . LYS A 1 109 ? 32.468 6.024 -58.998 1.00 83.75 109 LYS A C 1
ATOM 872 O O . LYS A 1 109 ? 32.111 6.602 -57.974 1.00 83.75 109 LYS A O 1
ATOM 877 N N . SER A 1 110 ? 31.703 5.118 -59.612 1.00 84.88 110 SER A N 1
ATOM 878 C CA . SER A 1 110 ? 30.400 4.697 -59.077 1.00 84.88 110 SER A CA 1
ATOM 879 C C . SER A 1 110 ? 30.546 3.852 -57.817 1.00 84.88 110 SER A C 1
ATOM 881 O O . SER A 1 110 ? 29.768 4.029 -56.891 1.00 84.88 110 SER A O 1
ATOM 883 N N . GLU A 1 111 ? 31.563 2.994 -57.734 1.00 86.62 111 GLU A N 1
ATOM 884 C CA . GLU A 1 111 ? 31.853 2.204 -56.533 1.00 86.62 111 GLU A CA 1
ATOM 885 C C . GLU A 1 111 ? 32.305 3.082 -55.371 1.00 86.62 111 GLU A C 1
ATOM 887 O O . GLU A 1 111 ? 31.815 2.921 -54.255 1.00 86.62 111 GLU A O 1
ATOM 892 N N . ALA A 1 112 ? 33.194 4.050 -55.622 1.00 87.56 112 ALA A N 1
ATOM 893 C CA . ALA A 1 112 ? 33.582 5.030 -54.611 1.00 87.56 112 ALA A CA 1
ATOM 894 C C . ALA A 1 112 ? 32.366 5.831 -54.109 1.00 87.56 112 ALA A C 1
ATOM 896 O O . ALA A 1 112 ? 32.246 6.089 -52.911 1.00 87.56 112 ALA A O 1
ATOM 897 N N . PHE A 1 113 ? 31.434 6.168 -55.005 1.00 89.19 113 PHE A N 1
ATOM 898 C CA . PHE A 1 113 ? 30.171 6.805 -54.641 1.00 89.19 113 PHE A CA 1
ATOM 899 C C . PHE A 1 113 ? 29.260 5.888 -53.815 1.00 89.19 113 PHE A C 1
ATOM 901 O O . PHE A 1 113 ? 28.790 6.316 -52.766 1.00 89.19 113 PHE A O 1
ATOM 908 N N . CYS A 1 114 ? 29.069 4.623 -54.200 1.00 88.62 114 CYS A N 1
ATOM 909 C CA . CYS A 1 114 ? 28.315 3.653 -53.398 1.00 88.62 114 CYS A CA 1
ATOM 910 C C . CYS A 1 114 ? 28.900 3.496 -51.988 1.00 88.62 114 CYS A C 1
ATOM 912 O O . CYS A 1 114 ? 28.151 3.581 -51.022 1.00 88.62 114 CYS A O 1
ATOM 914 N N . ARG A 1 115 ? 30.229 3.375 -51.849 1.00 88.81 115 ARG A N 1
ATOM 915 C CA . ARG A 1 115 ? 30.891 3.309 -50.532 1.00 88.81 115 ARG A CA 1
ATOM 916 C C . ARG A 1 115 ? 30.667 4.579 -49.706 1.00 88.81 115 ARG A C 1
ATOM 918 O O . ARG A 1 115 ? 30.474 4.496 -48.498 1.00 88.81 115 ARG A O 1
ATOM 925 N N . ARG A 1 116 ? 30.684 5.764 -50.333 1.00 90.00 116 ARG A N 1
ATOM 926 C CA . ARG A 1 116 ? 30.354 7.035 -49.659 1.00 90.00 116 ARG A CA 1
ATOM 927 C C . ARG A 1 116 ? 28.907 7.027 -49.158 1.00 90.00 116 ARG A C 1
ATOM 929 O O . ARG A 1 116 ? 28.669 7.418 -48.021 1.00 90.00 116 ARG A O 1
ATOM 936 N N . LEU A 1 117 ? 27.965 6.564 -49.978 1.00 89.75 117 LEU A N 1
ATOM 937 C CA . LEU A 1 117 ? 26.553 6.456 -49.605 1.00 89.75 117 LEU A CA 1
ATOM 938 C C . LEU A 1 117 ? 26.318 5.458 -48.462 1.00 89.75 117 LEU A C 1
ATOM 940 O O . LEU A 1 117 ? 25.552 5.758 -47.552 1.00 89.75 117 LEU A O 1
ATOM 944 N N . GLU A 1 118 ? 27.007 4.317 -48.471 1.00 90.44 118 GLU A N 1
ATOM 945 C CA . GLU A 1 118 ? 26.959 3.324 -47.388 1.00 90.44 118 GLU A CA 1
ATOM 946 C C . GLU A 1 118 ? 27.442 3.926 -46.057 1.00 90.44 118 GLU A C 1
ATOM 948 O O . GLU A 1 118 ? 26.766 3.779 -45.042 1.00 90.44 118 GLU A O 1
ATOM 953 N N . LYS A 1 119 ? 28.535 4.704 -46.065 1.00 90.69 119 LYS A N 1
ATOM 954 C CA . LYS A 1 119 ? 29.005 5.436 -44.871 1.00 90.69 119 LYS A CA 1
ATOM 955 C C . LYS A 1 119 ? 27.984 6.456 -44.364 1.00 90.69 119 LYS A C 1
ATOM 957 O O . LYS A 1 119 ? 27.792 6.590 -43.161 1.00 90.69 119 LYS A O 1
ATOM 962 N N . ILE A 1 120 ? 27.315 7.178 -45.264 1.00 89.44 120 ILE A N 1
ATOM 963 C CA . ILE A 1 120 ? 26.254 8.127 -44.885 1.00 89.44 120 ILE A CA 1
ATOM 964 C C . ILE A 1 120 ? 25.074 7.385 -44.245 1.00 89.44 120 ILE A C 1
ATOM 966 O O . ILE A 1 120 ? 24.555 7.841 -43.228 1.00 89.44 120 ILE A O 1
ATOM 970 N N . MET A 1 121 ? 24.674 6.232 -44.791 1.00 88.81 121 MET A N 1
ATOM 971 C CA . MET A 1 121 ? 23.637 5.393 -44.181 1.00 88.81 121 MET A CA 1
ATOM 972 C C . MET A 1 121 ? 24.029 4.911 -42.784 1.00 88.81 121 MET A C 1
ATOM 974 O O . MET A 1 121 ? 23.185 4.905 -41.893 1.00 88.81 121 MET A O 1
ATOM 978 N N . GLU A 1 122 ? 25.292 4.537 -42.578 1.00 89.94 122 GLU A N 1
ATOM 979 C CA . GLU A 1 122 ? 25.801 4.134 -41.265 1.00 89.94 122 GLU A CA 1
ATOM 980 C C . GLU A 1 122 ? 25.714 5.283 -40.249 1.00 89.94 122 GLU A C 1
ATOM 982 O O . GLU A 1 122 ? 25.196 5.096 -39.150 1.00 89.94 122 GLU A O 1
ATOM 987 N N . MET A 1 123 ? 26.110 6.502 -40.633 1.00 88.62 123 MET A N 1
ATOM 988 C CA . MET A 1 123 ? 25.967 7.685 -39.771 1.00 88.62 123 MET A CA 1
ATOM 989 C C . MET A 1 123 ? 24.508 7.979 -39.417 1.00 88.62 123 MET A C 1
ATOM 991 O O . MET A 1 123 ? 24.196 8.296 -38.270 1.00 88.62 123 MET A O 1
ATOM 995 N N . ILE A 1 124 ? 23.615 7.857 -40.398 1.00 87.50 124 ILE A N 1
ATOM 996 C CA . ILE A 1 124 ? 22.174 8.010 -40.208 1.00 87.50 124 ILE A CA 1
ATOM 997 C C . ILE A 1 124 ? 21.632 6.950 -39.230 1.00 87.50 124 ILE A C 1
ATOM 999 O O . ILE A 1 124 ? 20.829 7.271 -38.354 1.00 87.50 124 ILE A O 1
ATOM 1003 N N . ALA A 1 125 ? 22.081 5.697 -39.338 1.00 87.69 125 ALA A N 1
ATOM 1004 C CA . ALA A 1 125 ? 21.680 4.633 -38.418 1.00 87.69 125 ALA A CA 1
ATOM 1005 C C . ALA A 1 125 ? 22.144 4.923 -36.979 1.00 87.69 125 ALA A C 1
ATOM 1007 O O . ALA A 1 125 ? 21.376 4.749 -36.031 1.00 87.69 125 ALA A O 1
ATOM 1008 N N . VAL A 1 126 ? 23.369 5.436 -36.811 1.00 87.94 126 VAL A N 1
ATOM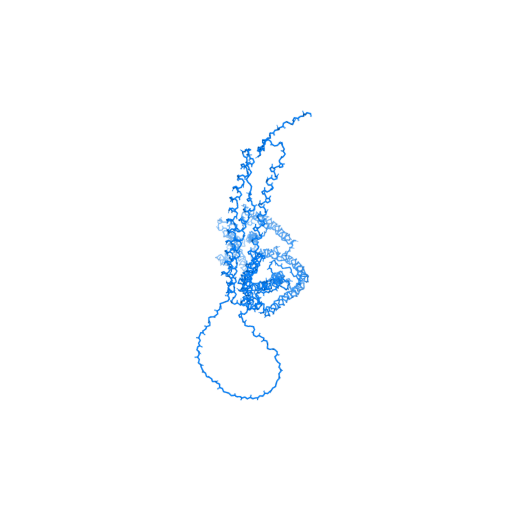 1009 C CA . VAL A 1 126 ? 23.880 5.893 -35.509 1.00 87.94 126 VAL A CA 1
ATOM 1010 C C . VAL A 1 126 ? 23.028 7.039 -34.951 1.00 87.94 126 VAL A C 1
ATOM 1012 O O . VAL A 1 126 ? 22.677 7.016 -33.772 1.00 87.94 126 VAL A O 1
ATOM 1015 N N . GLU A 1 127 ? 22.643 8.016 -35.775 1.00 86.31 127 GLU A N 1
ATOM 1016 C CA . GLU A 1 127 ? 21.748 9.103 -35.356 1.00 86.31 127 GLU A CA 1
ATOM 1017 C C . GLU A 1 127 ? 20.403 8.575 -34.847 1.00 86.31 127 GLU A C 1
ATOM 1019 O O . GLU A 1 127 ? 19.969 8.963 -33.760 1.00 86.31 127 GLU A O 1
ATOM 1024 N N . GLN A 1 128 ? 19.759 7.667 -35.585 1.00 85.12 128 GLN A N 1
ATOM 1025 C CA . GLN A 1 128 ? 18.475 7.082 -35.188 1.00 85.12 128 GLN A CA 1
ATOM 1026 C C . GLN A 1 128 ? 18.572 6.344 -33.848 1.00 85.12 128 GLN A C 1
ATOM 1028 O O . GLN A 1 128 ? 17.726 6.540 -32.973 1.00 85.12 128 GLN A O 1
ATOM 1033 N N . ASN A 1 129 ? 19.637 5.562 -33.668 1.00 83.62 129 ASN A N 1
ATOM 1034 C CA . ASN A 1 129 ? 19.924 4.826 -32.441 1.00 83.62 129 ASN A CA 1
ATOM 1035 C C . ASN A 1 129 ? 20.104 5.774 -31.239 1.00 83.62 129 ASN A C 1
ATOM 1037 O O . ASN A 1 129 ? 19.447 5.625 -30.208 1.00 83.62 129 ASN A O 1
ATOM 1041 N N . PHE A 1 130 ? 20.930 6.814 -31.372 1.00 85.19 130 PHE A N 1
ATOM 1042 C CA . PHE A 1 130 ? 21.184 7.762 -30.282 1.00 85.19 130 PHE A CA 1
ATOM 1043 C C . PHE A 1 130 ? 20.043 8.765 -30.053 1.00 85.19 130 PHE A C 1
ATOM 1045 O O . PHE A 1 130 ? 19.931 9.320 -28.956 1.00 85.19 130 PHE A O 1
ATOM 1052 N N . ASN A 1 131 ? 19.151 8.984 -31.024 1.00 81.62 131 ASN A N 1
ATOM 1053 C CA . ASN A 1 131 ? 17.972 9.829 -30.825 1.00 81.62 131 ASN A CA 1
ATOM 1054 C C . ASN A 1 131 ? 17.020 9.242 -29.766 1.00 81.62 131 ASN A C 1
ATOM 1056 O O . ASN A 1 131 ? 16.407 9.998 -29.007 1.00 81.62 131 ASN A O 1
ATOM 1060 N N . ALA A 1 132 ? 16.980 7.910 -29.623 1.00 81.62 132 ALA A N 1
ATOM 1061 C CA . ALA A 1 132 ? 16.236 7.232 -28.559 1.00 81.62 132 ALA A CA 1
ATOM 1062 C C . ALA A 1 132 ? 16.657 7.696 -27.150 1.00 81.62 132 ALA A C 1
ATOM 1064 O O . ALA A 1 132 ? 15.821 7.775 -26.249 1.00 81.62 132 ALA A O 1
ATOM 1065 N N . LEU A 1 133 ? 17.921 8.103 -26.962 1.00 80.56 133 LEU A N 1
ATOM 1066 C CA . LEU A 1 133 ? 18.410 8.632 -25.683 1.00 80.56 133 LEU A CA 1
ATOM 1067 C C . LEU A 1 133 ? 17.738 9.952 -25.294 1.00 80.56 133 LEU A C 1
ATOM 1069 O O . LEU A 1 133 ? 17.581 10.218 -24.109 1.00 80.56 133 LEU A O 1
ATOM 1073 N N . THR A 1 134 ? 17.307 10.762 -26.268 1.00 74.56 134 THR A N 1
ATOM 1074 C CA . THR A 1 134 ? 16.600 12.030 -26.002 1.00 74.56 134 THR A CA 1
ATOM 1075 C C . THR A 1 134 ? 15.196 11.785 -25.444 1.00 74.56 134 THR A C 1
ATOM 1077 O O . THR A 1 134 ? 14.651 12.626 -24.737 1.00 74.56 134 THR A O 1
ATOM 1080 N N . GLN A 1 135 ? 14.587 10.648 -25.780 1.00 72.31 135 GLN A N 1
ATOM 1081 C CA . GLN A 1 135 ? 13.223 10.304 -25.372 1.00 72.31 135 GLN A CA 1
ATOM 1082 C C . GLN A 1 135 ? 13.189 9.487 -24.072 1.00 72.31 135 GLN A C 1
ATOM 1084 O O . GLN A 1 135 ? 12.118 9.220 -23.527 1.00 72.31 135 GLN A O 1
ATOM 1089 N N . CYS A 1 136 ? 14.353 9.087 -23.561 1.00 76.00 136 CYS A N 1
ATOM 1090 C CA . CYS A 1 136 ? 14.463 8.185 -22.431 1.00 76.00 136 CYS A CA 1
ATOM 1091 C C . CYS A 1 136 ? 14.562 8.945 -21.102 1.00 76.00 136 CYS A C 1
ATOM 1093 O O . CYS A 1 136 ? 15.544 9.626 -20.830 1.00 76.00 136 CYS A O 1
ATOM 1095 N N . ALA A 1 137 ? 13.581 8.755 -20.217 1.00 74.38 137 ALA A N 1
ATOM 1096 C CA . ALA A 1 137 ? 13.566 9.343 -18.876 1.00 74.38 137 ALA A CA 1
ATOM 1097 C C . ALA A 1 137 ? 14.436 8.543 -17.878 1.00 74.38 137 ALA A C 1
ATOM 1099 O O . ALA A 1 137 ? 13.927 7.942 -16.922 1.00 74.38 137 ALA A O 1
ATOM 1100 N N . ILE A 1 138 ? 15.748 8.489 -18.121 1.00 81.44 138 ILE A N 1
ATOM 1101 C CA . ILE A 1 138 ? 16.741 7.975 -17.164 1.00 81.44 138 ILE A CA 1
ATOM 1102 C C . ILE A 1 138 ? 17.569 9.156 -16.660 1.00 81.44 138 ILE A C 1
ATOM 1104 O O . ILE A 1 138 ? 18.186 9.874 -17.441 1.00 81.44 138 ILE A O 1
ATOM 1108 N N . GLU A 1 139 ? 17.596 9.351 -15.345 1.00 78.94 139 GLU A N 1
ATOM 1109 C CA . GLU A 1 139 ? 18.326 10.456 -14.723 1.00 78.94 139 GLU A CA 1
ATOM 1110 C C . GLU A 1 139 ? 19.819 10.397 -15.078 1.00 78.94 139 GLU A C 1
ATOM 1112 O O . GLU A 1 139 ? 20.483 9.395 -14.829 1.00 78.94 139 GLU A O 1
ATOM 1117 N N . GLY A 1 140 ? 20.348 11.464 -15.682 1.00 79.44 140 GLY A N 1
ATOM 1118 C CA . GLY A 1 140 ? 21.753 11.560 -16.093 1.00 79.44 140 GLY A CA 1
ATOM 1119 C C . GLY A 1 140 ? 22.052 11.107 -17.528 1.00 79.44 140 GLY A C 1
ATOM 1120 O O . GLY A 1 140 ? 23.153 11.379 -18.016 1.00 79.44 140 GLY A O 1
ATOM 1121 N N . ILE A 1 141 ? 21.092 10.500 -18.241 1.00 83.19 141 ILE A N 1
ATOM 1122 C CA . ILE A 1 141 ? 21.278 10.097 -19.648 1.00 83.19 141 ILE A CA 1
ATOM 1123 C C . ILE A 1 141 ? 21.278 11.300 -20.605 1.00 83.19 141 ILE A C 1
ATOM 1125 O O . ILE A 1 141 ? 21.934 11.266 -21.648 1.00 83.19 141 ILE A O 1
ATOM 1129 N N . ASP A 1 142 ? 20.638 12.404 -20.207 1.00 82.75 142 ASP A N 1
ATOM 1130 C CA . ASP A 1 142 ? 20.548 13.642 -20.990 1.00 82.75 142 ASP A CA 1
ATOM 1131 C C . ASP A 1 142 ? 21.926 14.206 -21.349 1.00 82.75 142 ASP A C 1
ATOM 1133 O O . ASP A 1 142 ? 22.136 14.713 -22.451 1.00 82.75 142 ASP A O 1
ATOM 1137 N N . LEU A 1 143 ? 22.910 14.071 -20.450 1.00 85.31 143 LEU A N 1
ATOM 1138 C CA . LEU A 1 143 ? 24.274 14.533 -20.705 1.00 85.31 143 LEU A CA 1
ATOM 1139 C C . LEU A 1 143 ? 24.919 13.770 -21.874 1.00 85.31 143 LEU A C 1
ATOM 1141 O O . LEU A 1 143 ? 25.662 14.365 -22.655 1.00 85.31 143 LEU A O 1
ATOM 1145 N N . MET A 1 144 ? 24.637 12.471 -22.012 1.00 85.06 144 MET A N 1
ATOM 1146 C CA . MET A 1 144 ? 25.105 11.664 -23.146 1.00 85.06 144 MET A CA 1
ATOM 1147 C C . MET A 1 144 ? 24.397 12.083 -24.438 1.00 85.06 144 MET A C 1
ATOM 1149 O O . MET A 1 144 ? 25.061 12.281 -25.456 1.00 85.06 144 MET A O 1
ATOM 1153 N N . ALA A 1 145 ? 23.080 12.306 -24.384 1.00 86.75 145 ALA A N 1
ATOM 1154 C CA . ALA A 1 145 ? 22.301 12.768 -25.532 1.00 86.75 145 ALA A CA 1
ATOM 1155 C C . ALA A 1 145 ? 22.782 14.142 -26.039 1.00 86.75 145 ALA A C 1
ATOM 1157 O O . ALA A 1 145 ? 22.951 14.340 -27.243 1.00 86.75 145 ALA A O 1
ATOM 1158 N N . VAL A 1 146 ? 23.078 15.083 -25.134 1.00 88.19 146 VAL A N 1
ATOM 1159 C CA . VAL A 1 146 ? 23.631 16.405 -25.483 1.00 88.19 146 VAL A CA 1
ATOM 1160 C C . VAL A 1 146 ? 25.024 16.283 -26.106 1.00 88.19 146 VAL A C 1
ATOM 1162 O O . VAL A 1 146 ? 25.298 16.935 -27.115 1.00 88.19 146 VAL A O 1
ATOM 1165 N N . LYS A 1 147 ? 25.905 15.433 -25.557 1.00 88.19 147 LYS A N 1
ATOM 1166 C CA . LYS A 1 147 ? 27.232 15.184 -26.150 1.00 88.19 147 LYS A CA 1
ATOM 1167 C C . LYS A 1 147 ? 27.118 14.633 -27.571 1.00 88.19 147 LYS A C 1
ATOM 1169 O O . LYS A 1 147 ? 27.809 15.136 -28.453 1.00 88.19 147 LYS A O 1
ATOM 1174 N N . PHE A 1 148 ? 26.230 13.662 -27.794 1.00 89.81 148 PHE A N 1
ATOM 1175 C CA . PHE A 1 148 ? 25.987 13.102 -29.123 1.00 89.81 148 PHE A CA 1
ATOM 1176 C C . PHE A 1 148 ? 25.477 14.166 -30.105 1.00 89.81 148 PHE A C 1
ATOM 1178 O O . PHE A 1 148 ? 26.065 14.346 -31.170 1.00 89.81 148 PHE A O 1
ATOM 1185 N N . LYS A 1 149 ? 24.454 14.944 -29.720 1.00 88.31 149 LYS A N 1
ATOM 1186 C CA . LYS A 1 149 ? 23.919 16.036 -30.553 1.00 88.31 149 LYS A CA 1
ATOM 1187 C C . LYS A 1 149 ? 24.992 17.050 -30.943 1.00 88.31 149 LYS A C 1
ATOM 1189 O O . LYS A 1 149 ? 25.011 17.502 -32.082 1.00 88.31 149 LYS A O 1
ATOM 1194 N N . ASN A 1 150 ? 25.907 17.381 -30.033 1.00 89.81 150 ASN A N 1
ATOM 1195 C CA . ASN A 1 150 ? 27.016 18.284 -30.335 1.00 89.81 150 ASN A CA 1
ATOM 1196 C C . ASN A 1 150 ? 27.994 17.684 -31.357 1.00 89.81 150 ASN A C 1
ATOM 1198 O O . ASN A 1 150 ? 28.386 18.384 -32.288 1.00 89.81 150 ASN A O 1
ATOM 1202 N N . ILE A 1 151 ? 28.366 16.407 -31.212 1.00 88.06 151 ILE A N 1
ATOM 1203 C CA . ILE A 1 151 ? 29.243 15.705 -32.168 1.00 88.06 151 ILE A CA 1
ATOM 1204 C C . ILE A 1 151 ? 28.595 15.669 -33.556 1.00 88.06 151 ILE A C 1
ATOM 1206 O O . ILE A 1 151 ? 29.236 16.023 -34.547 1.00 88.06 151 ILE A O 1
ATOM 1210 N N . TYR A 1 152 ? 27.310 15.320 -33.619 1.00 87.62 152 TYR A N 1
ATOM 1211 C CA . TYR A 1 152 ? 26.557 15.265 -34.869 1.00 87.62 152 TYR A CA 1
ATOM 1212 C C . TYR A 1 152 ? 26.415 16.651 -35.524 1.00 87.62 152 TYR A C 1
ATOM 1214 O O . TYR A 1 152 ? 26.683 16.810 -36.714 1.00 87.62 152 TYR A O 1
ATOM 1222 N N . HIS A 1 153 ? 26.125 17.696 -34.743 1.00 86.94 153 HIS A N 1
ATOM 1223 C CA . HIS A 1 153 ? 26.020 19.078 -35.237 1.00 86.94 153 HIS A CA 1
ATOM 1224 C C . HIS A 1 153 ? 27.339 19.635 -35.787 1.00 86.94 153 HIS A C 1
ATOM 1226 O O . HIS A 1 153 ? 27.351 20.362 -36.783 1.00 86.94 153 HIS A O 1
ATOM 1232 N N . ILE A 1 154 ? 28.470 19.299 -35.154 1.00 86.38 154 ILE A N 1
ATOM 1233 C CA . ILE A 1 154 ? 29.805 19.675 -35.649 1.00 86.38 154 ILE A CA 1
ATOM 1234 C C . ILE A 1 154 ? 30.059 19.055 -37.028 1.00 86.38 154 ILE A C 1
ATOM 1236 O O . ILE A 1 154 ? 30.677 19.699 -37.878 1.00 86.38 154 ILE A O 1
ATOM 1240 N N . PHE A 1 155 ? 29.565 17.837 -37.259 1.00 84.25 155 PHE A N 1
ATOM 1241 C CA . PHE A 1 155 ? 29.679 17.155 -38.543 1.00 84.25 155 PHE A CA 1
ATOM 1242 C C . PHE A 1 155 ? 28.756 17.770 -39.611 1.00 84.25 155 PHE A C 1
ATOM 1244 O O . PHE A 1 155 ? 29.214 18.083 -40.708 1.00 84.25 155 PHE A O 1
ATOM 1251 N N . GLN A 1 156 ? 27.489 18.045 -39.283 1.00 83.62 156 GLN A N 1
ATOM 1252 C CA . GLN A 1 156 ? 26.518 18.643 -40.218 1.00 83.62 156 GLN A CA 1
ATOM 1253 C C . GLN A 1 156 ? 26.940 20.026 -40.748 1.00 83.62 156 GLN A C 1
ATOM 1255 O O . GLN A 1 156 ? 26.613 20.400 -41.876 1.00 83.62 156 GLN A O 1
ATOM 1260 N N . LYS A 1 157 ? 27.673 20.805 -39.944 1.00 83.38 157 LYS A N 1
ATOM 1261 C CA . LYS A 1 157 ? 28.110 22.171 -40.284 1.00 83.38 157 LYS A CA 1
ATOM 1262 C C . LYS A 1 157 ? 29.331 22.252 -41.201 1.00 83.38 157 LYS A C 1
ATOM 1264 O O . LYS A 1 157 ? 29.752 23.361 -41.540 1.00 83.38 157 LYS A O 1
ATOM 1269 N N . LYS A 1 158 ? 29.929 21.125 -41.587 1.00 83.00 158 LYS A N 1
ATOM 1270 C CA . LYS A 1 158 ? 31.122 21.119 -42.440 1.00 83.00 158 LYS A CA 1
ATOM 1271 C C . LYS A 1 158 ? 30.806 21.687 -43.838 1.00 83.00 158 LYS A C 1
ATOM 1273 O O . LYS A 1 158 ? 29.745 21.396 -44.383 1.00 83.00 158 LYS A O 1
ATOM 1278 N N . PRO A 1 159 ? 31.692 22.520 -44.423 1.00 77.25 159 PRO A N 1
ATOM 1279 C CA . PRO A 1 159 ? 31.397 23.260 -45.654 1.00 77.25 159 PRO A CA 1
ATOM 1280 C C . PRO A 1 159 ? 31.612 22.464 -46.956 1.00 77.25 159 PRO A C 1
ATOM 1282 O O . PRO A 1 159 ? 31.422 23.028 -48.030 1.00 77.25 159 PRO A O 1
ATOM 1285 N N . TYR A 1 160 ? 32.025 21.192 -46.888 1.00 80.19 160 TYR A N 1
ATOM 1286 C CA . TYR A 1 160 ? 32.289 20.356 -48.065 1.00 80.19 160 TYR A CA 1
ATOM 1287 C C . TYR A 1 160 ? 31.057 19.554 -48.521 1.00 80.19 160 TYR A C 1
ATOM 1289 O O . TYR A 1 160 ? 30.167 19.251 -47.726 1.00 80.19 160 TYR A O 1
ATOM 1297 N N . ASP A 1 161 ? 31.017 19.177 -49.806 1.00 78.19 161 ASP A N 1
ATOM 1298 C CA . ASP A 1 161 ? 29.971 18.299 -50.349 1.00 78.19 161 ASP A CA 1
ATOM 1299 C C . ASP A 1 161 ? 30.137 16.870 -49.812 1.00 78.19 161 ASP A C 1
ATOM 1301 O O . ASP A 1 161 ? 31.077 16.151 -50.151 1.00 78.19 161 ASP A O 1
ATOM 1305 N N . THR A 1 162 ? 29.186 16.446 -48.983 1.00 79.19 162 THR A N 1
ATOM 1306 C CA . THR A 1 162 ? 29.151 15.117 -48.360 1.00 79.19 162 THR A CA 1
ATOM 1307 C C . THR A 1 162 ? 28.985 13.979 -49.362 1.00 79.19 162 THR A C 1
ATOM 1309 O O . THR A 1 162 ? 29.362 12.849 -49.066 1.00 79.19 162 THR A O 1
ATOM 1312 N N . LEU A 1 163 ? 28.423 14.245 -50.544 1.00 82.81 163 LEU A N 1
ATOM 1313 C CA . LEU A 1 163 ? 28.180 13.224 -51.563 1.00 82.81 163 LEU A CA 1
ATOM 1314 C C . LEU A 1 163 ? 29.358 13.056 -52.521 1.00 82.81 163 LEU A C 1
ATOM 1316 O O . LEU A 1 163 ? 29.323 12.148 -53.356 1.00 82.81 163 LEU A O 1
ATOM 1320 N N . ASP A 1 164 ? 30.385 13.908 -52.447 1.00 81.31 164 ASP A N 1
ATOM 1321 C CA . ASP A 1 164 ? 31.500 13.844 -53.380 1.00 81.31 164 ASP A CA 1
ATOM 1322 C C . ASP A 1 164 ? 32.570 12.816 -52.970 1.00 81.31 164 ASP A C 1
ATOM 1324 O O . ASP A 1 164 ? 33.202 12.955 -51.919 1.00 81.31 164 ASP A O 1
ATOM 1328 N N . PRO A 1 165 ? 32.834 11.777 -53.791 1.00 78.19 165 PRO A N 1
ATOM 1329 C CA . PRO A 1 165 ? 33.842 10.769 -53.459 1.00 78.19 165 PRO A CA 1
ATOM 1330 C C . PRO A 1 165 ? 35.285 11.280 -53.559 1.00 78.19 165 PRO A C 1
ATOM 1332 O O . PRO A 1 165 ? 36.188 10.613 -53.067 1.00 78.19 165 PRO A O 1
ATOM 1335 N N . GLN A 1 166 ? 35.524 12.423 -54.215 1.00 77.19 166 GLN A N 1
ATOM 1336 C CA . GLN A 1 166 ? 36.867 13.008 -54.361 1.00 77.19 166 GLN A CA 1
ATOM 1337 C C . GLN A 1 166 ? 37.335 13.746 -53.097 1.00 77.19 166 GLN A C 1
ATOM 1339 O O . GLN A 1 166 ? 38.530 13.982 -52.926 1.00 77.19 166 GLN A O 1
ATOM 1344 N N . VAL A 1 167 ? 36.410 14.092 -52.199 1.00 84.19 167 VAL A N 1
ATOM 1345 C CA . VAL A 1 167 ? 36.717 14.770 -50.938 1.00 84.19 167 VAL A CA 1
ATOM 1346 C C . VAL A 1 167 ? 37.180 13.734 -49.916 1.00 84.19 167 VAL A C 1
ATOM 1348 O O . VAL A 1 167 ? 36.368 13.042 -49.301 1.00 84.19 167 VAL A O 1
ATOM 1351 N N . THR A 1 168 ? 38.494 13.630 -49.718 1.00 82.75 168 THR A N 1
ATOM 1352 C CA . THR A 1 168 ? 39.108 12.711 -48.740 1.00 82.75 168 THR A CA 1
ATOM 1353 C C . THR A 1 168 ? 38.930 13.174 -47.291 1.00 82.75 168 THR A C 1
ATOM 1355 O O . THR A 1 168 ? 38.989 12.358 -46.372 1.00 82.75 168 THR A O 1
ATOM 1358 N N . GLU A 1 169 ? 38.652 14.464 -47.072 1.00 85.88 169 GLU A N 1
ATOM 1359 C CA . GLU A 1 169 ? 38.382 15.039 -45.746 1.00 85.88 169 GLU A CA 1
ATOM 1360 C C . GLU A 1 169 ? 37.170 14.393 -45.063 1.00 85.88 169 GLU A C 1
ATOM 1362 O O . GLU A 1 169 ? 37.203 14.175 -43.851 1.00 85.88 169 GLU A O 1
ATOM 1367 N N . PHE A 1 170 ? 36.142 14.004 -45.835 1.00 87.94 170 PHE A N 1
ATOM 1368 C CA . PHE A 1 170 ? 34.982 13.286 -45.302 1.00 87.94 170 PHE A CA 1
ATOM 1369 C C . PHE A 1 170 ? 35.409 11.975 -44.648 1.00 87.94 170 PHE A C 1
ATOM 1371 O O . PHE A 1 170 ? 34.910 11.642 -43.583 1.00 87.94 170 PHE A O 1
ATOM 1378 N N . ASP A 1 171 ? 36.314 11.206 -45.261 1.00 86.12 171 ASP A N 1
ATOM 1379 C CA . ASP A 1 171 ? 36.709 9.899 -44.721 1.00 86.12 171 ASP A CA 1
ATOM 1380 C C . ASP A 1 171 ? 37.450 10.035 -43.388 1.00 86.12 171 ASP A C 1
ATOM 1382 O O . ASP A 1 171 ? 37.253 9.223 -42.484 1.00 86.12 171 ASP A O 1
ATOM 1386 N N . VAL A 1 172 ? 38.250 11.093 -43.242 1.00 89.00 172 VAL A N 1
ATOM 1387 C CA . VAL A 1 172 ? 38.927 11.427 -41.985 1.00 89.00 172 VAL A CA 1
ATOM 1388 C C . VAL A 1 172 ? 37.918 11.856 -40.919 1.00 89.00 172 VAL A C 1
ATOM 1390 O O . VAL A 1 172 ? 37.994 11.389 -39.782 1.00 89.00 172 VAL A O 1
ATOM 1393 N N . ASP A 1 173 ? 36.971 12.728 -41.266 1.00 88.69 173 ASP A N 1
ATOM 1394 C CA . ASP A 1 173 ? 35.938 13.194 -40.335 1.00 88.69 173 ASP A CA 1
ATOM 1395 C C . ASP A 1 173 ? 34.942 12.076 -39.968 1.00 88.69 173 ASP A C 1
ATOM 1397 O O . ASP A 1 173 ? 34.521 12.004 -38.817 1.00 88.69 173 ASP A O 1
ATOM 1401 N N . PHE A 1 174 ? 34.634 11.158 -40.888 1.00 88.62 174 PHE A N 1
ATOM 1402 C CA . PHE A 1 174 ? 33.831 9.957 -40.639 1.00 88.62 174 PHE A CA 1
ATOM 1403 C C . PHE A 1 174 ? 34.509 9.037 -39.620 1.00 88.62 174 PHE A C 1
ATOM 1405 O O . PHE A 1 174 ? 33.883 8.639 -38.643 1.00 88.62 174 PHE A O 1
ATOM 1412 N N . MET A 1 175 ? 35.807 8.749 -39.782 1.00 90.19 175 MET A N 1
ATOM 1413 C CA . MET A 1 175 ? 36.544 7.940 -38.800 1.00 90.19 175 MET A CA 1
ATOM 1414 C C . MET A 1 175 ? 36.585 8.608 -37.419 1.00 90.19 175 MET A C 1
ATOM 1416 O O . MET A 1 175 ? 36.408 7.933 -36.406 1.00 90.19 175 MET A O 1
ATOM 1420 N N . LYS A 1 176 ? 36.771 9.935 -37.361 1.00 90.81 176 LYS A N 1
ATOM 1421 C CA . LYS A 1 176 ? 36.702 10.690 -36.098 1.00 90.81 176 LYS A CA 1
ATOM 1422 C C . LYS A 1 176 ? 35.311 10.618 -35.469 1.00 90.81 176 LYS A C 1
ATOM 1424 O O . LYS A 1 176 ? 35.213 10.413 -34.265 1.00 90.81 176 LYS A O 1
ATOM 1429 N N . PHE A 1 177 ? 34.255 10.769 -36.268 1.00 90.94 177 PHE A N 1
ATOM 1430 C CA . PHE A 1 177 ? 32.873 10.644 -35.810 1.00 90.94 177 PHE A CA 1
ATOM 1431 C C . PHE A 1 177 ? 32.618 9.260 -35.204 1.00 90.94 177 PHE A C 1
ATOM 1433 O O . PHE A 1 177 ? 32.174 9.181 -34.062 1.00 90.94 177 PHE A O 1
ATOM 1440 N N . MET A 1 178 ? 32.977 8.185 -35.911 1.00 90.56 178 MET A N 1
ATOM 1441 C CA . MET A 1 178 ? 32.781 6.815 -35.424 1.00 90.56 178 MET A CA 1
ATOM 1442 C C . MET A 1 178 ? 33.576 6.530 -34.142 1.00 90.56 178 MET A C 1
ATOM 1444 O O . MET A 1 178 ? 33.037 5.935 -33.215 1.00 90.56 178 MET A O 1
ATOM 1448 N N . SER A 1 179 ? 34.813 7.025 -34.030 1.00 92.19 179 SER A N 1
ATOM 1449 C CA . SER A 1 179 ? 35.610 6.888 -32.801 1.00 92.19 179 SER A CA 1
ATOM 1450 C C . SER A 1 179 ? 34.993 7.632 -31.605 1.00 92.19 179 SER A C 1
ATOM 1452 O O . SER A 1 179 ? 34.987 7.126 -30.482 1.00 92.19 179 SER A O 1
ATOM 1454 N N . GLU A 1 180 ? 34.427 8.822 -31.825 1.00 91.25 180 GLU A N 1
ATOM 1455 C CA . GLU A 1 180 ? 33.712 9.560 -30.778 1.00 91.25 180 GLU A CA 1
ATOM 1456 C C . GLU A 1 180 ? 32.395 8.880 -30.373 1.00 91.25 180 GLU A C 1
ATOM 1458 O O . GLU A 1 180 ? 32.030 8.907 -29.194 1.00 91.25 180 GLU A O 1
ATOM 1463 N N . VAL A 1 181 ? 31.705 8.239 -31.321 1.00 90.38 181 VAL A N 1
ATOM 1464 C CA . VAL A 1 181 ? 30.510 7.422 -31.061 1.00 90.38 181 VAL A CA 1
ATOM 1465 C C . VAL A 1 181 ? 30.872 6.199 -30.220 1.00 90.38 181 VAL A C 1
ATOM 1467 O O . VAL A 1 181 ? 30.267 6.007 -29.171 1.00 90.38 181 VAL A O 1
ATOM 1470 N N . GLU A 1 182 ? 31.910 5.444 -30.581 1.00 91.00 182 GLU A N 1
ATOM 1471 C CA . GLU A 1 182 ? 32.397 4.287 -29.809 1.00 91.00 182 GLU A CA 1
ATOM 1472 C C . GLU A 1 182 ? 32.793 4.682 -28.371 1.00 91.00 182 GLU A C 1
ATOM 1474 O O . GLU A 1 182 ? 32.472 4.004 -27.385 1.00 91.00 182 GLU A O 1
ATOM 1479 N N . ARG A 1 183 ? 33.426 5.851 -28.212 1.00 92.06 183 ARG A N 1
ATOM 1480 C CA . ARG A 1 183 ? 33.732 6.423 -26.894 1.00 92.06 183 ARG A CA 1
ATOM 1481 C C . ARG A 1 183 ? 32.464 6.727 -26.092 1.00 92.06 183 ARG A C 1
ATOM 1483 O O . ARG A 1 183 ? 32.455 6.519 -24.875 1.00 92.06 183 ARG A O 1
ATOM 1490 N N . LEU A 1 184 ? 31.412 7.238 -26.732 1.00 90.38 184 LEU A N 1
ATOM 1491 C CA . LEU A 1 184 ? 30.115 7.471 -26.089 1.00 90.38 184 LEU A CA 1
ATOM 1492 C C . LEU A 1 184 ? 29.396 6.165 -25.744 1.00 90.38 184 LEU A C 1
ATOM 1494 O O . LEU A 1 184 ? 28.844 6.072 -24.650 1.00 90.38 184 LEU A O 1
ATOM 1498 N N . GLU A 1 185 ? 29.443 5.153 -26.607 1.00 90.19 185 GLU A N 1
ATOM 1499 C CA . GLU A 1 185 ? 28.901 3.818 -26.326 1.00 90.19 185 GLU A CA 1
ATOM 1500 C C . GLU A 1 185 ? 29.569 3.208 -25.089 1.00 90.19 185 GLU A C 1
ATOM 1502 O O . GLU A 1 185 ? 28.888 2.767 -24.162 1.00 90.19 185 GLU A O 1
ATOM 1507 N N . THR A 1 186 ? 30.897 3.308 -24.997 1.00 91.12 186 THR A N 1
ATOM 1508 C CA . THR A 1 186 ? 31.661 2.870 -23.818 1.00 91.12 186 THR A CA 1
ATOM 1509 C C . THR A 1 186 ? 31.283 3.667 -22.560 1.00 91.12 186 THR A C 1
ATOM 1511 O O . THR A 1 186 ? 31.189 3.120 -21.457 1.00 91.12 186 THR A O 1
ATOM 1514 N N . GLN A 1 187 ? 31.042 4.979 -22.682 1.00 90.50 187 GLN A N 1
ATOM 1515 C CA . GLN A 1 187 ? 30.540 5.796 -21.567 1.00 90.50 187 GLN A CA 1
ATOM 1516 C C . GLN A 1 187 ? 29.135 5.364 -21.135 1.00 90.50 187 GLN A C 1
ATOM 1518 O O . GLN A 1 187 ? 28.869 5.318 -19.934 1.00 90.50 187 GLN A O 1
ATOM 1523 N N . LEU A 1 188 ? 28.264 5.008 -22.080 1.00 88.69 188 LEU A N 1
ATOM 1524 C CA . LEU A 1 188 ? 26.904 4.547 -21.813 1.00 88.69 188 LEU A CA 1
ATOM 1525 C C . LEU A 1 188 ? 26.896 3.177 -21.116 1.00 88.69 188 LEU A C 1
ATOM 1527 O O . LEU A 1 188 ? 26.181 3.002 -20.130 1.00 88.69 188 LEU A O 1
ATOM 1531 N N . GLN A 1 189 ? 27.746 2.244 -21.551 1.00 89.88 189 GLN A N 1
ATOM 1532 C CA . GLN A 1 189 ? 27.961 0.960 -20.872 1.00 89.88 189 GLN A CA 1
ATOM 1533 C C . GLN A 1 189 ? 28.449 1.164 -19.429 1.00 89.88 189 GLN A C 1
ATOM 1535 O O . GLN A 1 189 ? 27.883 0.615 -18.483 1.00 89.88 189 GLN A O 1
ATOM 1540 N N . ASN A 1 190 ? 29.455 2.021 -19.222 1.00 90.00 190 ASN A N 1
ATOM 1541 C CA . ASN A 1 190 ? 29.955 2.340 -17.880 1.00 90.00 190 ASN A CA 1
ATOM 1542 C C . ASN A 1 190 ? 28.902 3.035 -17.004 1.00 90.00 190 ASN A C 1
ATOM 1544 O O . ASN A 1 190 ? 28.829 2.796 -15.792 1.00 90.00 190 ASN A O 1
ATOM 1548 N N . PHE A 1 191 ? 28.068 3.883 -17.605 1.00 89.06 191 PHE A N 1
ATOM 1549 C CA . PHE A 1 191 ? 26.954 4.528 -16.925 1.00 89.06 191 PHE A CA 1
ATOM 1550 C C . PHE A 1 191 ? 25.919 3.496 -16.461 1.00 89.06 191 PHE A C 1
ATOM 1552 O O . PHE A 1 191 ? 25.543 3.504 -15.286 1.00 89.06 191 PHE A O 1
ATOM 1559 N N . MET A 1 192 ? 25.545 2.547 -17.326 1.00 88.00 192 MET A N 1
ATOM 1560 C CA . MET A 1 192 ? 24.680 1.421 -16.967 1.00 88.00 192 MET A CA 1
ATOM 1561 C C . MET A 1 192 ? 25.278 0.616 -15.803 1.00 88.00 192 MET A C 1
ATOM 1563 O O . MET A 1 192 ? 24.621 0.452 -14.774 1.00 88.00 192 MET A O 1
ATOM 1567 N N . ARG A 1 193 ? 26.556 0.217 -15.882 1.00 87.94 193 ARG A N 1
ATOM 1568 C CA . ARG A 1 193 ? 27.256 -0.481 -14.782 1.00 87.94 193 ARG A CA 1
ATOM 1569 C C . ARG A 1 193 ? 27.204 0.288 -13.461 1.00 87.94 193 ARG A C 1
ATOM 1571 O O . ARG A 1 193 ? 27.019 -0.301 -12.398 1.00 87.94 193 ARG A O 1
ATOM 1578 N N . THR A 1 194 ? 27.350 1.610 -13.516 1.00 87.56 194 THR A N 1
ATOM 1579 C CA . THR A 1 194 ? 27.305 2.472 -12.327 1.00 87.56 194 THR A CA 1
ATOM 1580 C C . THR A 1 194 ? 25.904 2.520 -11.720 1.00 87.56 194 THR A C 1
ATOM 1582 O O . THR A 1 194 ? 25.777 2.407 -10.498 1.00 87.56 194 THR A O 1
ATOM 1585 N N . CYS A 1 195 ? 24.860 2.603 -12.551 1.00 85.56 195 CYS A N 1
ATOM 1586 C CA . CYS A 1 195 ? 23.465 2.576 -12.104 1.00 85.56 195 CYS A CA 1
ATOM 1587 C C . CYS A 1 195 ? 23.129 1.282 -11.348 1.00 85.56 195 CYS A C 1
ATOM 1589 O O . CYS A 1 195 ? 22.457 1.318 -10.319 1.00 85.56 195 CYS A O 1
ATOM 1591 N N . PHE A 1 196 ? 23.655 0.144 -11.809 1.00 84.94 196 PHE A N 1
ATOM 1592 C CA . PHE A 1 196 ? 23.406 -1.170 -11.207 1.00 84.94 196 PHE A CA 1
ATOM 1593 C C . PHE A 1 196 ? 24.426 -1.584 -10.132 1.00 84.94 196 PHE A C 1
ATOM 1595 O O . PHE A 1 196 ? 24.335 -2.683 -9.591 1.00 84.94 196 PHE A O 1
ATOM 1602 N N . ARG A 1 197 ? 25.375 -0.718 -9.744 1.00 80.81 197 ARG A N 1
ATOM 1603 C CA . ARG A 1 197 ? 26.366 -1.044 -8.697 1.00 80.81 197 ARG A CA 1
ATOM 1604 C C . ARG A 1 197 ? 25.748 -1.150 -7.299 1.00 80.81 197 ARG A C 1
ATOM 1606 O O . ARG A 1 197 ? 26.246 -1.900 -6.462 1.00 80.81 197 ARG A O 1
ATOM 1613 N N . LYS A 1 198 ? 24.690 -0.381 -7.023 1.00 72.75 198 LYS A N 1
ATOM 1614 C CA . LYS A 1 198 ? 23.964 -0.384 -5.742 1.00 72.75 198 LYS A CA 1
ATOM 1615 C C . LYS A 1 198 ? 22.512 -0.795 -5.964 1.00 72.75 198 LYS A C 1
ATOM 1617 O O . LYS A 1 198 ? 21.608 0.035 -5.943 1.00 72.75 198 LYS A O 1
ATOM 1622 N N . ILE A 1 199 ? 22.295 -2.088 -6.172 1.00 72.69 199 ILE A N 1
ATOM 1623 C CA . ILE A 1 199 ? 20.947 -2.654 -6.230 1.00 72.69 199 ILE A CA 1
ATOM 1624 C C . ILE A 1 199 ? 20.360 -2.645 -4.813 1.00 72.69 199 ILE A C 1
ATOM 1626 O O . ILE A 1 199 ? 20.862 -3.327 -3.924 1.00 72.69 199 ILE A O 1
ATOM 1630 N N . LEU A 1 200 ? 19.312 -1.845 -4.605 1.00 70.88 200 LEU A N 1
ATOM 1631 C CA . LEU A 1 200 ? 18.560 -1.792 -3.344 1.00 70.88 200 LEU A CA 1
ATOM 1632 C C . LEU A 1 200 ? 17.424 -2.825 -3.303 1.00 70.88 200 LEU A C 1
ATOM 1634 O O . LEU A 1 200 ? 17.064 -3.301 -2.232 1.00 70.88 200 LEU A O 1
ATOM 1638 N N . SER A 1 201 ? 16.837 -3.135 -4.462 1.00 80.38 201 SER A N 1
ATOM 1639 C CA . SER A 1 201 ? 15.761 -4.114 -4.621 1.00 80.38 201 SER A CA 1
ATOM 1640 C C . SER A 1 201 ? 15.760 -4.652 -6.047 1.00 80.38 201 SER A C 1
ATOM 1642 O O . SER A 1 201 ? 15.937 -3.873 -6.991 1.00 80.38 201 SER A O 1
ATOM 1644 N N . SER A 1 202 ? 15.522 -5.956 -6.220 1.00 83.62 202 SER A N 1
ATOM 1645 C CA . SER A 1 202 ? 15.384 -6.554 -7.554 1.00 83.62 202 SER A CA 1
ATOM 1646 C C . SER A 1 202 ? 14.262 -5.898 -8.364 1.00 83.62 202 SER A C 1
ATOM 1648 O O . SER A 1 202 ? 14.472 -5.601 -9.534 1.00 83.62 202 SER A O 1
ATOM 1650 N N . GLN A 1 203 ? 13.122 -5.566 -7.750 1.00 82.81 203 GLN A N 1
ATOM 1651 C CA . GLN A 1 203 ? 11.976 -4.955 -8.435 1.00 82.81 203 GLN A CA 1
ATOM 1652 C C . GLN A 1 203 ? 12.321 -3.602 -9.079 1.00 82.81 203 GLN A C 1
ATOM 1654 O O . GLN A 1 203 ? 12.090 -3.400 -10.271 1.00 82.81 203 GLN A O 1
ATOM 1659 N N . ASN A 1 204 ? 12.930 -2.690 -8.317 1.00 84.06 204 ASN A N 1
ATOM 1660 C CA . ASN A 1 204 ? 13.316 -1.370 -8.827 1.00 84.06 204 ASN A CA 1
ATOM 1661 C C . ASN A 1 204 ? 14.393 -1.481 -9.914 1.00 84.06 204 ASN A C 1
ATOM 1663 O O . ASN A 1 204 ? 14.338 -0.778 -10.923 1.00 84.06 204 ASN A O 1
ATOM 1667 N N . SER A 1 205 ? 15.350 -2.395 -9.734 1.00 86.75 205 SER A N 1
ATOM 1668 C CA . SER A 1 205 ? 16.381 -2.659 -10.739 1.00 86.75 205 SER A CA 1
ATOM 1669 C C . SER A 1 205 ? 15.789 -3.196 -12.039 1.00 86.75 205 SER A C 1
ATOM 1671 O O . SER A 1 205 ? 16.220 -2.787 -13.112 1.00 86.75 205 SER A O 1
ATOM 1673 N N . LEU A 1 206 ? 14.771 -4.055 -11.976 1.00 86.25 206 LEU A N 1
ATOM 1674 C CA . LEU A 1 206 ? 14.086 -4.554 -13.168 1.00 86.25 206 LEU A CA 1
ATOM 1675 C C . LEU A 1 206 ? 13.331 -3.448 -13.912 1.00 86.25 206 LEU A C 1
ATOM 1677 O O . LEU A 1 206 ? 13.398 -3.390 -15.137 1.00 86.25 206 LEU A O 1
ATOM 1681 N N . GLN A 1 207 ? 12.674 -2.531 -13.199 1.00 85.19 207 GLN A N 1
ATOM 1682 C CA . GLN A 1 207 ? 12.026 -1.373 -13.826 1.00 85.19 207 GLN A CA 1
ATOM 1683 C C . GLN A 1 207 ? 13.038 -0.461 -14.533 1.00 85.19 207 GLN A C 1
ATOM 1685 O O . GLN A 1 207 ? 12.773 0.023 -15.632 1.00 85.19 207 GLN A O 1
ATOM 1690 N N . LEU A 1 208 ? 14.213 -0.240 -13.934 1.00 86.88 208 LEU A N 1
ATOM 1691 C CA . LEU A 1 208 ? 15.288 0.516 -14.578 1.00 86.88 208 LEU A CA 1
ATOM 1692 C C . LEU A 1 208 ? 15.852 -0.230 -15.795 1.00 86.88 208 LEU A C 1
ATOM 1694 O O . LEU A 1 208 ? 16.087 0.377 -16.839 1.00 86.88 208 LEU A O 1
ATOM 1698 N N . LEU A 1 209 ? 16.025 -1.548 -15.687 1.00 87.38 209 LEU A N 1
ATOM 1699 C CA . LEU A 1 209 ? 16.509 -2.390 -16.778 1.00 87.38 209 LEU A CA 1
ATOM 1700 C C . LEU A 1 209 ? 15.562 -2.358 -17.982 1.00 87.38 209 LEU A C 1
ATOM 1702 O O . LEU A 1 209 ? 16.029 -2.235 -19.109 1.00 87.38 209 LEU A O 1
ATOM 1706 N N . GLN A 1 210 ? 14.246 -2.399 -17.757 1.00 85.88 210 GLN A N 1
ATOM 1707 C CA . GLN A 1 210 ? 13.243 -2.265 -18.821 1.00 85.88 210 GLN A CA 1
ATOM 1708 C C . GLN A 1 210 ? 13.403 -0.959 -19.607 1.00 85.88 210 GLN A C 1
ATOM 1710 O O . GLN A 1 210 ? 13.249 -0.954 -20.828 1.00 85.88 210 GLN A O 1
ATOM 1715 N N . ARG A 1 211 ? 13.765 0.144 -18.936 1.00 85.44 211 ARG A N 1
ATOM 1716 C CA . ARG A 1 211 ? 14.045 1.418 -19.616 1.00 85.44 211 ARG A CA 1
ATOM 1717 C C . ARG A 1 211 ? 15.290 1.318 -20.495 1.00 85.44 211 ARG A C 1
ATOM 1719 O O . ARG A 1 211 ? 15.237 1.732 -21.646 1.00 85.44 211 ARG A O 1
ATOM 1726 N N . PHE A 1 212 ? 16.372 0.705 -20.011 1.00 84.88 212 PHE A N 1
ATOM 1727 C CA . PHE A 1 212 ? 17.563 0.469 -20.837 1.00 84.88 212 PHE A CA 1
ATOM 1728 C C . PHE A 1 212 ? 17.296 -0.486 -22.010 1.00 84.88 212 PHE A C 1
ATOM 1730 O O . PHE A 1 212 ? 17.780 -0.241 -23.110 1.00 84.88 212 PHE A O 1
ATOM 1737 N N . GLN A 1 213 ? 16.481 -1.524 -21.817 1.00 83.69 213 GLN A N 1
ATOM 1738 C CA . GLN A 1 213 ? 16.075 -2.434 -22.893 1.00 83.69 213 GLN A CA 1
ATOM 1739 C C . GLN A 1 213 ? 15.233 -1.735 -23.959 1.00 83.69 213 GLN A C 1
ATOM 1741 O O . GLN A 1 213 ? 15.401 -2.019 -25.139 1.00 83.69 213 GLN A O 1
ATOM 1746 N N . SER A 1 214 ? 14.379 -0.781 -23.573 1.00 82.69 214 SER A N 1
ATOM 1747 C CA . SER A 1 214 ? 13.574 -0.016 -24.533 1.00 82.69 214 SER A CA 1
ATOM 1748 C C . SER A 1 214 ? 14.407 0.813 -25.519 1.00 82.69 214 SER A C 1
ATOM 1750 O O . SER A 1 214 ? 13.912 1.154 -26.589 1.00 82.69 214 SER A O 1
ATOM 1752 N N . LEU A 1 215 ? 15.681 1.084 -25.199 1.00 79.94 215 LEU A N 1
ATOM 1753 C CA . LEU A 1 215 ? 16.609 1.768 -26.098 1.00 79.94 215 LEU A CA 1
ATOM 1754 C C . LEU A 1 215 ? 17.045 0.890 -27.283 1.00 79.94 215 LEU A C 1
ATOM 1756 O O . LEU A 1 215 ? 17.473 1.437 -28.290 1.00 79.94 215 LEU A O 1
ATOM 1760 N N . ASN A 1 216 ? 16.961 -0.446 -27.175 1.00 79.00 216 ASN A N 1
ATOM 1761 C CA . ASN A 1 216 ? 17.354 -1.408 -28.219 1.00 79.00 216 ASN A CA 1
ATOM 1762 C C . ASN A 1 216 ? 18.754 -1.173 -28.835 1.00 79.00 216 ASN A C 1
ATOM 1764 O O . ASN A 1 216 ? 19.013 -1.549 -29.977 1.00 79.00 216 ASN A O 1
ATOM 1768 N N . MET A 1 217 ? 19.680 -0.585 -28.072 1.00 81.06 217 MET A N 1
ATOM 1769 C CA . MET A 1 217 ? 21.036 -0.283 -28.537 1.00 81.06 217 MET A CA 1
ATOM 1770 C C . MET A 1 217 ? 21.903 -1.553 -28.549 1.00 81.06 217 MET A C 1
ATOM 1772 O O . MET A 1 217 ? 22.019 -2.199 -27.501 1.00 81.06 217 MET A O 1
ATOM 1776 N N . PRO A 1 218 ? 22.579 -1.896 -29.664 1.00 81.06 218 PRO A N 1
ATOM 1777 C CA . PRO A 1 218 ? 23.444 -3.076 -29.744 1.00 81.06 218 PRO A CA 1
ATOM 1778 C C . PRO A 1 218 ? 24.551 -3.079 -28.685 1.00 81.06 218 PRO A C 1
ATOM 1780 O O . PRO A 1 218 ? 24.770 -4.090 -28.020 1.00 81.06 218 PRO A O 1
ATOM 1783 N N . CYS A 1 219 ? 25.173 -1.920 -28.442 1.00 81.62 219 CYS A N 1
ATOM 1784 C CA . CYS A 1 219 ? 26.248 -1.767 -27.461 1.00 81.62 219 CYS A CA 1
ATOM 1785 C C . CYS A 1 219 ? 25.814 -2.091 -26.018 1.00 81.62 219 CYS A C 1
ATOM 1787 O O . CYS A 1 219 ? 26.662 -2.314 -25.160 1.00 81.62 219 CYS A O 1
ATOM 1789 N N . LEU A 1 220 ? 24.510 -2.117 -25.717 1.00 84.75 220 LEU A N 1
ATOM 1790 C CA . LEU A 1 220 ? 23.988 -2.410 -24.379 1.00 84.75 220 LEU A CA 1
ATOM 1791 C C . LEU A 1 220 ? 23.550 -3.863 -24.193 1.00 84.75 220 LEU A C 1
ATOM 1793 O O . LEU A 1 220 ? 23.222 -4.240 -23.070 1.00 84.75 220 LEU A O 1
ATOM 1797 N N . GLN A 1 221 ? 23.523 -4.688 -25.241 1.00 84.38 221 GLN A N 1
ATOM 1798 C CA . GLN A 1 221 ? 22.979 -6.048 -25.152 1.00 84.38 221 GLN A CA 1
ATOM 1799 C C . GLN A 1 221 ? 23.809 -6.951 -24.229 1.00 84.38 221 GLN A C 1
ATOM 1801 O O . GLN A 1 221 ? 23.247 -7.631 -23.368 1.00 84.38 221 GLN A O 1
ATOM 1806 N N . GLU A 1 222 ? 25.138 -6.903 -24.340 1.00 84.56 222 GLU A N 1
ATOM 1807 C CA . GLU A 1 222 ? 26.047 -7.673 -23.478 1.00 84.56 222 GLU A CA 1
ATOM 1808 C C . GLU A 1 222 ? 25.942 -7.231 -22.010 1.00 84.56 222 GLU A C 1
ATOM 1810 O O . GLU A 1 222 ? 25.768 -8.054 -21.108 1.00 84.56 222 GLU A O 1
ATOM 1815 N N . GLU A 1 223 ? 25.942 -5.916 -21.769 1.00 85.06 223 GLU A N 1
ATOM 1816 C CA . GLU A 1 223 ? 25.773 -5.341 -20.430 1.00 85.06 223 GLU A CA 1
ATOM 1817 C C . GLU A 1 223 ? 24.406 -5.654 -19.824 1.00 85.06 223 GLU A C 1
ATOM 1819 O O . GLU A 1 223 ? 24.292 -5.888 -18.619 1.00 85.06 223 GLU A O 1
ATOM 1824 N N . THR A 1 224 ? 23.363 -5.702 -20.651 1.00 85.94 224 THR A N 1
ATOM 1825 C CA . THR A 1 224 ? 22.012 -6.097 -20.247 1.00 85.94 224 THR A CA 1
ATOM 1826 C C . THR A 1 224 ? 22.002 -7.550 -19.788 1.00 85.94 224 THR A C 1
ATOM 1828 O O . THR A 1 224 ? 21.500 -7.825 -18.699 1.00 85.94 224 THR A O 1
ATOM 1831 N N . ALA A 1 225 ? 22.605 -8.471 -20.543 1.00 84.62 225 ALA A N 1
ATOM 1832 C CA . ALA A 1 225 ? 22.696 -9.882 -20.158 1.00 84.62 225 ALA A CA 1
ATOM 1833 C C . ALA A 1 225 ? 23.481 -10.081 -18.847 1.00 84.62 225 ALA A C 1
ATOM 1835 O O . ALA A 1 225 ? 23.038 -10.811 -17.949 1.00 84.62 225 ALA A O 1
ATOM 1836 N N . HIS A 1 226 ? 24.606 -9.376 -18.692 1.00 86.25 226 HIS A N 1
ATOM 1837 C CA . HIS A 1 226 ? 25.387 -9.387 -17.454 1.00 86.25 226 HIS A CA 1
ATOM 1838 C C . HIS A 1 226 ? 24.578 -8.827 -16.271 1.00 86.25 226 HIS A C 1
ATOM 1840 O O . HIS A 1 226 ? 24.494 -9.446 -15.209 1.00 86.25 226 HIS A O 1
ATOM 1846 N N . THR A 1 227 ? 23.907 -7.690 -16.465 1.00 86.25 227 THR A N 1
ATOM 1847 C CA . THR A 1 227 ? 23.081 -7.047 -15.434 1.00 86.25 227 THR A CA 1
ATOM 1848 C C . THR A 1 227 ? 21.913 -7.933 -15.007 1.00 86.25 227 THR A C 1
ATOM 1850 O O . THR A 1 227 ? 21.656 -8.048 -13.809 1.00 86.25 227 THR A O 1
ATOM 1853 N N . ILE A 1 228 ? 21.238 -8.614 -15.940 1.00 85.94 228 ILE A N 1
ATOM 1854 C CA . ILE A 1 228 ? 20.167 -9.569 -15.612 1.00 85.94 228 ILE A CA 1
ATOM 1855 C C . ILE A 1 228 ? 20.693 -10.674 -14.686 1.00 85.94 228 ILE A C 1
ATOM 1857 O O . ILE A 1 228 ? 20.050 -10.991 -13.684 1.00 85.94 228 ILE A O 1
ATOM 1861 N N . SER A 1 229 ? 21.881 -11.210 -14.972 1.00 84.50 229 SER A N 1
ATOM 1862 C CA . SER A 1 229 ? 22.526 -12.232 -14.138 1.00 84.50 229 SER A CA 1
ATOM 1863 C C . SER A 1 229 ? 22.842 -11.708 -12.728 1.00 84.50 229 SER A C 1
ATOM 1865 O O . SER A 1 229 ? 22.556 -12.382 -11.737 1.00 84.50 229 SER A O 1
ATOM 1867 N N . CYS A 1 230 ? 23.345 -10.475 -12.604 1.00 85.56 230 CYS A N 1
ATOM 1868 C CA . CYS A 1 230 ? 23.565 -9.834 -11.302 1.00 85.56 230 CYS A CA 1
ATOM 1869 C C . CYS A 1 230 ? 22.258 -9.609 -10.522 1.00 85.56 230 CYS A C 1
ATOM 1871 O O . CYS A 1 230 ? 22.209 -9.849 -9.312 1.00 85.56 230 CYS A O 1
ATOM 1873 N N . ILE A 1 231 ? 21.183 -9.172 -11.191 1.00 87.25 231 ILE A N 1
ATOM 1874 C CA . ILE A 1 231 ? 19.873 -8.987 -10.547 1.00 87.25 231 ILE A CA 1
ATOM 1875 C C . ILE A 1 231 ? 19.317 -10.340 -10.086 1.00 87.25 231 ILE A C 1
ATOM 1877 O O . ILE A 1 231 ? 18.755 -10.409 -8.995 1.00 87.25 231 ILE A O 1
ATOM 1881 N N . LEU A 1 232 ? 19.515 -11.421 -10.849 1.00 86.88 232 LEU A N 1
ATOM 1882 C CA . LEU A 1 232 ? 19.101 -12.766 -10.442 1.00 86.88 232 LEU A CA 1
ATOM 1883 C C . LEU A 1 232 ? 19.813 -13.215 -9.158 1.00 86.88 232 LEU A C 1
ATOM 1885 O O . LEU A 1 232 ? 19.158 -13.709 -8.243 1.00 86.88 232 LEU A O 1
ATOM 1889 N N . GLN A 1 233 ? 21.124 -12.993 -9.041 1.00 86.56 233 GLN A N 1
ATOM 1890 C CA . GLN A 1 233 ? 21.867 -13.299 -7.810 1.00 86.56 233 GLN A CA 1
ATOM 1891 C C . GLN A 1 233 ? 21.327 -12.514 -6.606 1.00 86.56 233 GLN A C 1
ATOM 1893 O O . GLN A 1 233 ? 21.150 -13.071 -5.520 1.00 86.56 233 GLN A O 1
ATOM 1898 N N . HIS A 1 234 ? 21.009 -11.232 -6.800 1.00 87.00 234 HIS A N 1
ATOM 1899 C CA . HIS A 1 234 ? 20.391 -10.423 -5.752 1.00 87.00 234 HIS A CA 1
ATOM 1900 C C . HIS A 1 234 ? 18.985 -10.925 -5.394 1.00 87.00 234 HIS A C 1
ATOM 1902 O O . HIS A 1 234 ? 18.646 -11.018 -4.216 1.00 87.00 234 HIS A O 1
ATOM 1908 N N . TYR A 1 235 ? 18.192 -11.326 -6.389 1.00 89.31 235 TYR A N 1
ATOM 1909 C CA . TYR A 1 235 ? 16.873 -11.918 -6.183 1.00 89.31 235 TYR A CA 1
ATOM 1910 C C . TYR A 1 235 ? 16.945 -13.218 -5.368 1.00 89.31 235 TYR A C 1
ATOM 1912 O O . TYR A 1 235 ? 16.124 -13.418 -4.477 1.00 89.31 235 TYR A O 1
ATOM 1920 N N . VAL A 1 236 ? 17.951 -14.070 -5.591 1.00 89.31 236 VAL A N 1
ATOM 1921 C CA . VAL A 1 236 ? 18.178 -15.271 -4.763 1.00 89.31 236 VAL A CA 1
ATOM 1922 C C . VAL A 1 236 ? 18.421 -14.897 -3.300 1.00 89.31 236 VAL A C 1
ATOM 1924 O O . VAL A 1 236 ? 17.834 -15.503 -2.401 1.00 89.31 236 VAL A O 1
ATOM 1927 N N . ALA A 1 237 ? 19.235 -13.870 -3.045 1.00 88.69 237 ALA A N 1
ATOM 1928 C CA . ALA A 1 237 ? 19.457 -13.372 -1.691 1.00 88.69 237 ALA A CA 1
ATOM 1929 C C . ALA A 1 237 ? 18.170 -12.794 -1.068 1.00 88.69 237 ALA A C 1
ATOM 1931 O O . ALA A 1 237 ? 17.888 -13.051 0.104 1.00 88.69 237 ALA A O 1
ATOM 1932 N N . GLU A 1 238 ? 17.357 -12.065 -1.841 1.00 89.25 238 GLU A N 1
ATOM 1933 C CA . GLU A 1 238 ? 16.053 -11.557 -1.393 1.00 89.25 238 GLU A CA 1
ATOM 1934 C C . GLU A 1 238 ? 15.043 -12.677 -1.114 1.00 89.25 238 GLU A C 1
ATOM 1936 O O . GLU A 1 238 ? 14.261 -12.575 -0.164 1.00 89.25 238 GLU A O 1
ATOM 1941 N N . LEU A 1 239 ? 15.065 -13.757 -1.896 1.00 90.94 239 LEU A N 1
ATOM 1942 C CA . LEU A 1 239 ? 14.210 -14.924 -1.703 1.00 90.94 239 LEU A CA 1
ATOM 1943 C C . LEU A 1 239 ? 14.544 -15.630 -0.383 1.00 90.94 239 LEU A C 1
ATOM 1945 O O . LEU A 1 239 ? 13.650 -15.892 0.424 1.00 90.94 239 LEU A O 1
ATOM 1949 N N . GLU A 1 240 ? 15.830 -15.864 -0.110 1.00 90.81 240 GLU A N 1
ATOM 1950 C CA . GLU A 1 240 ? 16.279 -16.439 1.164 1.00 90.81 240 GLU A CA 1
ATOM 1951 C C . GLU A 1 240 ? 16.017 -15.496 2.348 1.00 90.81 240 GLU A C 1
ATOM 1953 O O . GLU A 1 240 ? 15.607 -15.946 3.421 1.00 90.81 240 GLU A O 1
ATOM 1958 N N . ALA A 1 241 ? 16.180 -14.181 2.172 1.00 91.38 241 ALA A N 1
ATOM 1959 C CA . ALA A 1 241 ? 15.818 -13.199 3.194 1.00 91.38 241 ALA A CA 1
ATOM 1960 C C . ALA A 1 241 ? 14.308 -13.211 3.489 1.00 91.38 241 ALA A C 1
ATOM 1962 O O . ALA A 1 241 ? 13.910 -13.183 4.653 1.00 91.38 241 ALA A O 1
ATOM 1963 N N . THR A 1 242 ? 13.469 -13.317 2.457 1.00 91.56 242 THR A N 1
ATOM 1964 C CA . THR A 1 242 ? 12.006 -13.405 2.593 1.00 91.56 242 THR A CA 1
ATOM 1965 C C . THR A 1 242 ? 11.591 -14.696 3.290 1.00 91.56 242 THR A C 1
ATOM 1967 O O . THR A 1 242 ? 10.737 -14.677 4.173 1.00 91.56 242 THR A O 1
ATOM 1970 N N . LYS A 1 243 ? 12.239 -15.815 2.964 1.00 91.56 243 LYS A N 1
ATOM 1971 C CA . LYS A 1 243 ? 12.031 -17.099 3.640 1.00 91.56 243 LYS A CA 1
ATOM 1972 C C . LYS A 1 243 ? 12.405 -17.036 5.123 1.00 91.56 243 LYS A C 1
ATOM 1974 O O . LYS A 1 243 ? 11.639 -17.513 5.957 1.00 91.56 243 LYS A O 1
ATOM 1979 N N . LYS A 1 244 ? 13.542 -16.419 5.469 1.00 92.94 244 LYS A N 1
ATOM 1980 C CA . LYS A 1 244 ? 13.937 -16.187 6.871 1.00 92.94 244 LYS A CA 1
ATOM 1981 C C . LYS A 1 244 ? 12.938 -15.287 7.594 1.00 92.94 244 LYS A C 1
ATOM 1983 O O . LYS A 1 244 ? 12.540 -15.603 8.708 1.00 92.94 244 LYS A O 1
ATOM 1988 N N . LEU A 1 245 ? 12.503 -14.201 6.953 1.00 91.69 245 LEU A N 1
ATOM 1989 C CA . LEU A 1 245 ? 11.494 -13.296 7.505 1.00 91.69 245 LEU A CA 1
ATOM 1990 C C . LEU A 1 245 ? 10.188 -14.040 7.803 1.00 91.69 245 LEU A C 1
ATOM 1992 O O . LEU A 1 245 ? 9.651 -13.910 8.900 1.00 91.69 245 LEU A O 1
ATOM 1996 N N . TYR A 1 246 ? 9.732 -14.866 6.858 1.00 91.62 246 TYR A N 1
ATOM 1997 C CA . TYR A 1 246 ? 8.553 -15.702 7.036 1.00 91.62 246 TYR A CA 1
ATOM 1998 C C . TYR A 1 246 ? 8.701 -16.641 8.240 1.00 91.62 246 TYR A C 1
ATOM 2000 O O . TYR A 1 246 ? 7.830 -16.675 9.099 1.00 91.62 246 TYR A O 1
ATOM 2008 N N . GLN A 1 247 ? 9.825 -17.353 8.357 1.00 90.88 247 GLN A N 1
ATOM 2009 C CA . GLN A 1 247 ? 10.057 -18.287 9.464 1.00 90.88 247 GLN A CA 1
ATOM 2010 C C . GLN A 1 247 ? 10.094 -17.606 10.838 1.00 90.88 247 GLN A C 1
ATOM 2012 O O . GLN A 1 247 ? 9.567 -18.168 11.794 1.00 90.88 247 GLN A O 1
ATOM 2017 N N . THR A 1 248 ? 10.684 -16.414 10.934 1.00 91.75 248 THR A N 1
ATOM 2018 C CA . THR A 1 248 ? 10.798 -15.672 12.198 1.00 91.75 248 THR A CA 1
ATOM 2019 C C . THR A 1 248 ? 9.469 -15.063 12.644 1.00 91.75 248 THR A C 1
ATOM 2021 O O . THR A 1 248 ? 9.203 -14.998 13.838 1.00 91.75 248 THR A O 1
ATOM 2024 N N . GLN A 1 249 ? 8.648 -14.589 11.702 1.00 90.94 249 GLN A N 1
ATOM 2025 C CA . GLN A 1 249 ? 7.464 -13.770 11.994 1.00 90.94 249 GLN A CA 1
ATOM 2026 C C . GLN A 1 249 ? 6.128 -14.466 11.699 1.00 90.94 249 GLN A C 1
ATOM 2028 O O . GLN A 1 249 ? 5.085 -13.834 11.822 1.00 90.94 249 GLN A O 1
ATOM 2033 N N . LYS A 1 250 ? 6.117 -15.750 11.312 1.00 85.75 250 LYS A N 1
ATOM 2034 C CA . LYS A 1 250 ? 4.876 -16.464 10.944 1.00 85.75 250 LYS A CA 1
ATOM 2035 C C . LYS A 1 250 ? 3.800 -16.444 12.039 1.00 85.75 250 LYS A C 1
ATOM 2037 O O . LYS A 1 250 ? 2.615 -16.392 11.718 1.00 85.75 250 LYS A O 1
ATOM 2042 N N . ASP A 1 251 ? 4.204 -16.500 13.308 1.00 85.25 251 ASP A N 1
ATOM 2043 C CA . ASP A 1 251 ? 3.273 -16.648 14.430 1.00 85.25 251 ASP A CA 1
ATOM 2044 C C . ASP A 1 251 ? 2.664 -15.287 14.817 1.00 85.25 251 ASP A C 1
ATOM 2046 O O . ASP A 1 251 ? 1.451 -15.188 15.043 1.00 85.25 251 ASP A O 1
ATOM 2050 N N . ASP A 1 252 ? 3.486 -14.230 14.781 1.00 86.44 252 ASP A N 1
ATOM 2051 C CA . ASP A 1 252 ? 3.108 -12.840 15.054 1.00 86.44 252 ASP A CA 1
ATOM 2052 C C . ASP A 1 252 ? 3.749 -11.870 14.037 1.00 86.44 252 ASP A C 1
ATOM 2054 O O . ASP A 1 252 ? 4.825 -11.308 14.281 1.00 86.44 252 ASP A O 1
ATOM 2058 N N . PRO A 1 253 ? 3.145 -11.707 12.845 1.00 88.69 253 PRO A N 1
ATOM 2059 C CA . PRO A 1 253 ? 3.694 -10.829 11.830 1.00 88.69 253 PRO A CA 1
ATOM 2060 C C . PRO A 1 253 ? 3.405 -9.361 12.144 1.00 88.69 253 PRO A C 1
ATOM 2062 O O . PRO A 1 253 ? 2.357 -9.031 12.697 1.00 88.69 253 PRO A O 1
ATOM 2065 N N . PRO A 1 254 ? 4.288 -8.440 11.723 1.00 86.69 254 PRO A N 1
ATOM 2066 C CA . PRO A 1 254 ? 4.089 -7.016 11.937 1.00 86.69 254 PRO A CA 1
ATOM 2067 C C . PRO A 1 254 ? 2.859 -6.529 11.166 1.00 86.69 254 PRO A C 1
ATOM 2069 O O . PRO A 1 254 ? 2.844 -6.489 9.933 1.00 86.69 254 PRO A O 1
ATOM 2072 N N . LEU A 1 255 ? 1.822 -6.142 11.906 1.00 87.19 255 LEU A N 1
ATOM 2073 C CA . LEU A 1 255 ? 0.568 -5.652 11.346 1.00 87.19 255 LEU A CA 1
ATOM 2074 C C . LEU A 1 255 ? 0.584 -4.128 11.197 1.00 87.19 255 LEU A C 1
ATOM 2076 O O . LEU A 1 255 ? 1.138 -3.398 12.020 1.00 87.19 255 LEU A O 1
ATOM 2080 N N . ALA A 1 256 ? -0.073 -3.628 10.150 1.00 82.31 256 ALA A N 1
ATOM 2081 C CA . ALA A 1 256 ? -0.306 -2.196 10.004 1.00 82.31 256 ALA A CA 1
ATOM 2082 C C . ALA A 1 256 ? -1.300 -1.689 11.065 1.00 82.31 256 ALA A C 1
ATOM 2084 O O . ALA A 1 256 ? -2.141 -2.429 11.577 1.00 82.31 256 ALA A O 1
ATOM 2085 N N . ARG A 1 257 ? -1.240 -0.391 11.378 1.00 82.19 257 ARG A N 1
ATOM 2086 C CA . ARG A 1 257 ? -2.133 0.230 12.366 1.00 82.19 257 ARG A CA 1
ATOM 2087 C C . ARG A 1 257 ? -3.606 -0.005 12.005 1.00 82.19 257 ARG A C 1
ATOM 2089 O O . ARG A 1 257 ? -4.010 0.235 10.869 1.00 82.19 257 ARG A O 1
ATOM 2096 N N . ASN A 1 258 ? -4.414 -0.406 12.989 1.00 82.56 258 ASN A N 1
ATOM 2097 C CA . ASN A 1 258 ? -5.842 -0.725 12.834 1.00 82.56 258 ASN A CA 1
ATOM 2098 C C . ASN A 1 258 ? -6.139 -1.868 11.838 1.00 82.56 258 ASN A C 1
ATOM 2100 O O . ASN A 1 258 ? -7.258 -1.941 11.311 1.00 82.56 258 ASN A O 1
ATOM 2104 N N . MET A 1 259 ? -5.159 -2.733 11.553 1.00 86.19 259 MET A N 1
ATOM 2105 C CA . MET A 1 259 ? -5.422 -4.004 10.884 1.00 86.19 259 MET A CA 1
ATOM 2106 C C . MET A 1 259 ? -5.827 -5.056 11.913 1.00 86.19 259 MET A C 1
ATOM 2108 O O . MET A 1 259 ? -5.149 -5.191 12.930 1.00 86.19 259 MET A O 1
ATOM 2112 N N . PRO A 1 260 ? -6.912 -5.797 11.654 1.00 89.19 260 PRO A N 1
ATOM 2113 C CA . PRO A 1 260 ? -7.296 -6.911 12.503 1.00 89.19 260 PRO A CA 1
ATOM 2114 C C . PRO A 1 260 ? -6.336 -8.098 12.301 1.00 89.19 260 PRO A C 1
ATOM 2116 O O . PRO A 1 260 ? -5.654 -8.159 11.268 1.00 89.19 260 PRO A O 1
ATOM 2119 N N . PRO A 1 261 ? -6.256 -9.030 13.262 1.00 87.81 261 PRO A N 1
ATOM 2120 C CA . PRO A 1 261 ? -5.189 -10.021 13.313 1.00 87.81 261 PRO A CA 1
ATOM 2121 C C . PRO A 1 261 ? -5.209 -10.994 12.137 1.00 87.81 261 PRO A C 1
ATOM 2123 O O . PRO A 1 261 ? -4.161 -11.200 11.522 1.00 87.81 261 PRO A O 1
ATOM 2126 N N . ILE A 1 262 ? -6.359 -11.560 11.756 1.00 90.25 262 ILE A N 1
ATOM 2127 C CA . ILE A 1 262 ? -6.396 -12.587 10.704 1.00 90.25 262 ILE A CA 1
ATOM 2128 C C . ILE A 1 262 ? -6.208 -11.941 9.333 1.00 90.25 262 ILE A C 1
ATOM 2130 O O . ILE A 1 262 ? -5.337 -12.350 8.560 1.00 90.25 262 ILE A O 1
ATOM 2134 N N . ALA A 1 263 ? -6.962 -10.881 9.028 1.00 91.06 263 ALA A N 1
ATOM 2135 C CA . ALA A 1 263 ? -6.807 -10.205 7.739 1.00 91.06 263 ALA A CA 1
ATOM 2136 C C . ALA A 1 263 ? -5.419 -9.554 7.600 1.00 91.06 263 ALA A C 1
ATOM 2138 O O . ALA A 1 263 ? -4.859 -9.512 6.506 1.00 91.06 263 ALA A O 1
ATOM 2139 N N . GLY A 1 264 ? -4.836 -9.071 8.701 1.00 92.06 264 GLY A N 1
ATOM 2140 C CA . GLY A 1 264 ? -3.476 -8.541 8.742 1.00 92.06 264 GLY A CA 1
ATOM 2141 C C . GLY A 1 264 ? -2.422 -9.595 8.397 1.00 92.06 264 GLY A C 1
ATOM 2142 O O . GLY A 1 264 ? -1.562 -9.335 7.552 1.00 92.06 264 GLY A O 1
ATOM 2143 N N . LYS A 1 265 ? -2.537 -10.799 8.973 1.00 91.81 265 LYS A N 1
ATOM 2144 C CA . LYS A 1 265 ? -1.690 -11.959 8.650 1.00 91.81 265 LYS A CA 1
ATOM 2145 C C . LYS A 1 265 ? -1.752 -12.314 7.160 1.00 91.81 265 LYS A C 1
ATOM 2147 O O . LYS A 1 265 ? -0.710 -12.482 6.527 1.00 91.81 265 LYS A O 1
ATOM 2152 N N . ILE A 1 266 ? -2.953 -12.345 6.578 1.00 92.50 266 ILE A N 1
ATOM 2153 C CA . ILE A 1 266 ? -3.145 -12.615 5.141 1.00 92.50 266 ILE A CA 1
ATOM 2154 C C . ILE A 1 266 ? -2.515 -11.516 4.275 1.00 92.50 266 ILE A C 1
ATOM 2156 O O . ILE A 1 266 ? -1.805 -11.812 3.314 1.00 92.50 266 ILE A O 1
ATOM 2160 N N . VAL A 1 267 ? -2.729 -10.239 4.611 1.00 92.56 267 VAL A N 1
ATOM 2161 C CA . VAL A 1 267 ? -2.133 -9.110 3.871 1.00 92.56 267 VAL A CA 1
ATOM 2162 C C . VAL A 1 267 ? -0.610 -9.169 3.902 1.00 92.56 267 VAL A C 1
ATOM 2164 O O . VAL A 1 267 ? 0.025 -8.954 2.869 1.00 92.56 267 VAL A O 1
ATOM 2167 N N . TRP A 1 268 ? -0.026 -9.478 5.059 1.00 93.62 268 TRP A N 1
ATOM 2168 C CA . TRP A 1 268 ? 1.419 -9.616 5.207 1.00 93.62 268 TRP A CA 1
ATOM 2169 C C . TRP A 1 268 ? 1.972 -10.716 4.292 1.00 93.62 268 TRP A C 1
ATOM 2171 O O . TRP A 1 268 ? 2.887 -10.455 3.510 1.00 93.62 268 TRP A O 1
ATOM 2181 N N . VAL A 1 269 ? 1.359 -11.902 4.285 1.00 93.25 269 VAL A N 1
ATOM 2182 C CA . VAL A 1 269 ? 1.763 -13.001 3.393 1.00 93.25 269 VAL A CA 1
ATOM 2183 C C . VAL A 1 269 ? 1.586 -12.649 1.917 1.00 93.25 269 VAL A C 1
ATOM 2185 O O . VAL A 1 269 ? 2.501 -12.876 1.124 1.00 93.25 269 VAL A O 1
ATOM 2188 N N . ARG A 1 270 ? 0.472 -12.015 1.533 1.00 92.12 270 ARG A N 1
ATOM 2189 C CA . ARG A 1 270 ? 0.261 -11.538 0.155 1.00 92.12 270 ARG A CA 1
ATOM 2190 C C . ARG A 1 270 ? 1.295 -10.499 -0.266 1.00 92.12 270 ARG A C 1
ATOM 2192 O O . ARG A 1 270 ? 1.703 -10.485 -1.426 1.00 92.12 270 ARG A O 1
ATOM 2199 N N . GLN A 1 271 ? 1.737 -9.643 0.652 1.00 91.19 271 GLN A N 1
ATOM 2200 C CA . GLN A 1 271 ? 2.797 -8.675 0.381 1.00 91.19 271 GLN A CA 1
ATOM 2201 C C . GLN A 1 271 ? 4.139 -9.373 0.132 1.00 91.19 271 GLN A C 1
ATOM 2203 O O . GLN A 1 271 ? 4.832 -9.026 -0.827 1.00 91.19 271 GLN A O 1
ATOM 2208 N N . LEU A 1 272 ? 4.489 -10.377 0.944 1.00 91.31 272 LEU A N 1
ATOM 2209 C CA . LEU A 1 272 ? 5.685 -11.194 0.712 1.00 91.31 272 LEU A CA 1
ATOM 2210 C C . LEU A 1 272 ? 5.599 -11.925 -0.630 1.00 91.31 272 LEU A C 1
ATOM 2212 O O . LEU A 1 272 ? 6.558 -11.893 -1.399 1.00 91.31 272 LEU A O 1
ATOM 2216 N N . PHE A 1 273 ? 4.439 -12.507 -0.946 1.00 91.19 273 PHE A N 1
ATOM 2217 C CA . PHE A 1 273 ? 4.198 -13.192 -2.213 1.00 91.19 273 PHE A CA 1
ATOM 2218 C C . PHE A 1 273 ? 4.365 -12.253 -3.413 1.00 91.19 273 PHE A C 1
ATOM 2220 O O . PHE A 1 273 ? 5.094 -12.574 -4.349 1.00 91.19 273 PHE A O 1
ATOM 2227 N N . ARG A 1 274 ? 3.757 -11.060 -3.383 1.00 88.00 274 ARG A N 1
ATOM 2228 C CA . ARG A 1 274 ? 3.904 -10.059 -4.456 1.00 88.00 274 ARG A CA 1
ATOM 2229 C C . ARG A 1 274 ? 5.362 -9.670 -4.674 1.00 88.00 274 ARG A C 1
ATOM 2231 O O . ARG A 1 274 ? 5.816 -9.671 -5.816 1.00 88.00 274 ARG A O 1
ATOM 2238 N N . ARG A 1 275 ? 6.099 -9.422 -3.585 1.00 86.94 275 ARG A N 1
ATOM 2239 C CA . ARG A 1 275 ? 7.523 -9.067 -3.631 1.00 86.94 275 ARG A CA 1
ATOM 2240 C C . ARG A 1 275 ? 8.369 -10.138 -4.325 1.00 86.94 275 ARG A C 1
ATOM 2242 O O . ARG A 1 275 ? 9.268 -9.790 -5.081 1.00 86.94 275 ARG A O 1
ATOM 2249 N N . VAL A 1 276 ? 8.097 -11.423 -4.086 1.00 88.69 276 VAL A N 1
ATOM 2250 C CA . VAL A 1 276 ? 8.861 -12.513 -4.722 1.00 88.69 276 VAL A CA 1
ATOM 2251 C C . VAL A 1 276 ? 8.360 -12.859 -6.125 1.00 88.69 276 VAL A C 1
ATOM 2253 O O . VAL A 1 276 ? 9.142 -13.351 -6.936 1.00 88.69 276 VAL A O 1
ATOM 2256 N N . ASN A 1 277 ? 7.084 -12.606 -6.427 1.00 88.94 277 ASN A N 1
ATOM 2257 C CA . ASN A 1 277 ? 6.452 -12.988 -7.689 1.00 88.94 277 ASN A CA 1
ATOM 2258 C C . ASN A 1 277 ? 6.777 -12.042 -8.855 1.00 88.94 277 ASN A C 1
ATOM 2260 O O . ASN A 1 277 ? 6.962 -12.486 -9.987 1.00 88.94 277 ASN A O 1
ATOM 2264 N N . GLU A 1 278 ? 6.842 -10.735 -8.606 1.00 85.38 278 GLU A N 1
ATOM 2265 C CA . GLU A 1 278 ? 7.060 -9.753 -9.674 1.00 85.38 278 GLU A CA 1
ATOM 2266 C C . GLU A 1 278 ? 8.410 -9.940 -10.400 1.00 85.38 278 GLU A C 1
ATOM 2268 O O . GLU A 1 278 ? 8.402 -10.005 -11.635 1.00 85.38 278 GLU A O 1
ATOM 2273 N N . PRO A 1 279 ? 9.549 -10.152 -9.703 1.00 85.12 279 PRO A N 1
ATOM 2274 C CA . PRO A 1 279 ? 10.827 -10.368 -10.378 1.00 85.12 279 PRO A CA 1
ATOM 2275 C C . PRO A 1 279 ? 10.886 -11.671 -11.184 1.00 85.12 279 PRO A C 1
ATOM 2277 O O . PRO A 1 279 ? 11.365 -11.675 -12.318 1.00 85.12 279 PRO A O 1
ATOM 2280 N N . ILE A 1 280 ? 10.357 -12.777 -10.645 1.00 86.81 280 ILE A N 1
ATOM 2281 C CA . ILE A 1 280 ? 10.393 -14.072 -11.341 1.00 86.81 280 ILE A CA 1
ATOM 2282 C C . ILE A 1 280 ? 9.493 -14.077 -12.581 1.00 86.81 280 ILE A C 1
ATOM 2284 O O . ILE A 1 280 ? 9.875 -14.631 -13.614 1.00 86.81 280 ILE A O 1
ATOM 2288 N N . SER A 1 281 ? 8.340 -13.395 -12.530 1.00 86.56 281 SER A N 1
ATOM 2289 C CA . SER A 1 281 ? 7.472 -13.247 -13.700 1.00 86.56 281 SER A CA 1
ATOM 2290 C C . SER A 1 281 ? 8.145 -12.449 -14.814 1.00 86.56 281 SER A C 1
ATOM 2292 O O . SER A 1 281 ? 7.872 -12.717 -15.985 1.00 86.56 281 SER A O 1
ATOM 2294 N N . TYR A 1 282 ? 8.983 -11.467 -14.477 1.00 84.88 282 TYR A N 1
ATOM 2295 C CA . TYR A 1 282 ? 9.742 -10.716 -15.469 1.00 84.88 282 TYR A CA 1
ATOM 2296 C C . TYR A 1 282 ? 10.822 -11.589 -16.117 1.00 84.88 282 TYR A C 1
ATOM 2298 O O . TYR A 1 282 ? 10.875 -11.671 -17.345 1.00 84.88 282 TYR A O 1
ATOM 2306 N N . PHE A 1 283 ? 11.622 -12.306 -15.318 1.00 85.31 283 PHE A N 1
ATOM 2307 C CA . PHE A 1 283 ? 12.651 -13.203 -15.855 1.00 85.31 283 PHE A CA 1
ATOM 2308 C C . PHE A 1 283 ? 12.059 -14.268 -16.780 1.00 85.31 283 PHE A C 1
ATOM 2310 O O . PHE A 1 283 ? 12.639 -14.543 -17.824 1.00 85.31 283 PHE A O 1
ATOM 2317 N N . HIS A 1 284 ? 10.879 -14.804 -16.458 1.00 83.88 284 HIS A N 1
ATOM 2318 C CA . HIS A 1 284 ? 10.207 -15.794 -17.302 1.00 83.88 284 HIS A CA 1
ATOM 2319 C C . HIS A 1 284 ? 9.771 -15.252 -18.670 1.00 83.88 284 HIS A C 1
ATOM 2321 O O . HIS A 1 284 ? 9.790 -15.992 -19.647 1.00 83.88 284 HIS A O 1
ATOM 2327 N N . LYS A 1 285 ? 9.384 -13.973 -18.756 1.00 83.44 285 LYS A N 1
ATOM 2328 C CA . LYS A 1 285 ? 8.918 -13.353 -20.008 1.00 83.44 285 LYS A CA 1
ATOM 2329 C C . LYS A 1 285 ? 10.050 -12.834 -20.892 1.00 83.44 285 LYS A C 1
ATOM 2331 O O . LYS A 1 285 ? 9.885 -12.791 -22.105 1.00 83.44 285 LYS A O 1
ATOM 2336 N N . HIS A 1 286 ? 11.152 -12.387 -20.291 1.00 73.44 286 HIS A N 1
ATOM 2337 C CA . HIS A 1 286 ? 12.176 -11.599 -20.984 1.00 73.44 286 HIS A CA 1
ATOM 2338 C C . HIS A 1 286 ? 13.556 -12.265 -21.037 1.00 73.44 286 HIS A C 1
ATOM 2340 O O . HIS A 1 286 ? 14.475 -11.683 -21.611 1.00 73.44 286 HIS A O 1
ATOM 2346 N N . SER A 1 287 ? 13.741 -13.447 -20.438 1.00 72.69 287 SER A N 1
ATOM 2347 C CA . SER A 1 287 ? 15.048 -14.110 -20.422 1.00 72.69 287 SER A CA 1
ATOM 2348 C C . SER A 1 287 ? 14.971 -15.637 -20.359 1.00 72.69 287 SER A C 1
ATOM 2350 O O . SER A 1 287 ? 14.251 -16.203 -19.541 1.00 72.69 287 SER A O 1
ATOM 2352 N N . ASP A 1 288 ? 15.835 -16.306 -21.121 1.00 75.38 288 ASP A N 1
ATOM 2353 C CA . ASP A 1 288 ? 16.013 -17.766 -21.056 1.00 75.38 288 ASP A CA 1
ATOM 2354 C C . ASP A 1 288 ? 16.903 -18.213 -19.884 1.00 75.38 288 ASP A C 1
ATOM 2356 O O . ASP A 1 288 ? 17.172 -19.399 -19.695 1.00 75.38 288 ASP A O 1
ATOM 2360 N N . ILE A 1 289 ? 17.352 -17.274 -19.045 1.00 73.69 289 ILE A N 1
ATOM 2361 C CA . ILE A 1 289 ? 18.271 -17.533 -17.926 1.00 73.69 289 ILE A CA 1
ATOM 2362 C C . ILE A 1 289 ? 17.648 -18.501 -16.909 1.00 73.69 289 ILE A C 1
ATOM 2364 O O . ILE A 1 289 ? 18.363 -19.260 -16.255 1.00 73.69 289 ILE A O 1
ATOM 2368 N N . LEU A 1 290 ? 16.316 -18.570 -16.832 1.00 76.75 290 LEU A N 1
ATOM 2369 C CA . LEU A 1 290 ? 15.615 -19.547 -15.996 1.00 76.75 290 LEU A CA 1
ATOM 2370 C C . LEU A 1 290 ? 15.751 -21.003 -16.485 1.00 76.75 290 LEU A C 1
ATOM 2372 O O . LEU A 1 290 ? 15.522 -21.921 -15.698 1.00 76.75 290 LEU A O 1
ATOM 2376 N N . ALA A 1 291 ? 16.143 -21.242 -17.742 1.00 79.75 291 ALA A N 1
ATOM 2377 C CA . ALA A 1 291 ? 16.382 -22.588 -18.275 1.00 79.75 291 ALA A CA 1
ATOM 2378 C C . ALA A 1 291 ? 17.737 -23.179 -17.838 1.00 79.75 291 ALA A C 1
ATOM 2380 O O . ALA A 1 291 ? 17.919 -24.404 -17.880 1.00 79.75 291 ALA A O 1
ATOM 2381 N N . SER A 1 292 ? 18.665 -22.325 -17.392 1.00 83.69 292 SER A N 1
ATOM 2382 C CA . SER A 1 292 ? 19.963 -22.723 -16.839 1.00 83.69 292 SER A CA 1
ATOM 2383 C C . SER A 1 292 ? 19.798 -23.585 -15.570 1.00 83.69 292 SER A C 1
ATOM 2385 O O . SER A 1 292 ? 18.761 -23.511 -14.901 1.00 83.69 292 SER A O 1
ATOM 2387 N N . PRO A 1 293 ? 20.789 -24.422 -15.200 1.00 80.88 293 PRO A N 1
ATOM 2388 C CA . PRO A 1 293 ? 20.713 -25.216 -13.969 1.00 80.88 293 PRO A CA 1
ATOM 2389 C C . PRO A 1 293 ? 20.561 -24.336 -12.716 1.00 80.88 293 PRO A C 1
ATOM 2391 O O . PRO A 1 293 ? 19.804 -24.685 -11.810 1.00 80.88 293 PRO A O 1
ATOM 2394 N N . GLU A 1 294 ? 21.213 -23.172 -12.699 1.00 80.56 294 GLU A N 1
ATOM 2395 C CA . GLU A 1 294 ? 21.105 -22.173 -11.633 1.00 80.56 294 GLU A CA 1
ATOM 2396 C C . GLU A 1 294 ? 19.692 -21.580 -11.578 1.00 80.56 294 GLU A C 1
ATOM 2398 O O . GLU A 1 294 ? 19.055 -21.590 -10.526 1.00 80.56 294 GLU A O 1
ATOM 2403 N N . GLY A 1 295 ? 19.146 -21.165 -12.725 1.00 83.69 295 GLY A N 1
ATOM 2404 C CA . GLY A 1 295 ? 17.782 -20.647 -12.845 1.00 83.69 295 GLY A CA 1
ATOM 2405 C C . GLY A 1 295 ? 16.713 -21.653 -12.410 1.00 83.69 295 GLY A C 1
ATOM 2406 O O . GLY A 1 295 ? 15.791 -21.299 -11.672 1.00 83.69 295 GLY A O 1
ATOM 2407 N N . LYS A 1 296 ? 16.874 -22.934 -12.762 1.00 86.38 296 LYS A N 1
ATOM 2408 C CA . LYS A 1 296 ? 15.983 -24.016 -12.309 1.00 86.38 296 LYS A CA 1
ATOM 2409 C C . LYS A 1 296 ? 15.984 -24.169 -10.789 1.00 86.38 296 LYS A C 1
ATOM 2411 O O . LYS A 1 296 ? 14.919 -24.383 -10.208 1.00 86.38 296 LYS A O 1
ATOM 2416 N N . ALA A 1 297 ? 17.137 -24.030 -10.133 1.00 87.56 297 ALA A N 1
ATOM 2417 C CA . ALA A 1 297 ? 17.216 -24.060 -8.673 1.00 87.56 297 ALA A CA 1
ATOM 2418 C C . ALA A 1 297 ? 16.465 -22.873 -8.035 1.00 87.56 297 ALA A C 1
ATOM 2420 O O . ALA A 1 297 ? 15.735 -23.063 -7.058 1.00 87.56 297 ALA A O 1
ATOM 2421 N N . VAL A 1 298 ? 16.565 -21.674 -8.625 1.00 88.38 298 VAL A N 1
ATOM 2422 C CA . VAL A 1 298 ? 15.805 -20.488 -8.183 1.00 88.38 298 VAL A CA 1
ATOM 2423 C C . VAL A 1 298 ? 14.301 -20.715 -8.317 1.00 88.38 298 VAL A C 1
ATOM 2425 O O . VAL A 1 298 ? 13.566 -20.489 -7.357 1.00 88.38 298 VAL A O 1
ATOM 2428 N N . VAL A 1 299 ? 13.843 -21.225 -9.464 1.00 89.38 299 VAL A N 1
ATOM 2429 C CA . VAL A 1 299 ? 12.422 -21.530 -9.707 1.00 89.38 299 VAL A CA 1
ATOM 2430 C C . VAL A 1 299 ? 11.898 -22.554 -8.700 1.00 89.38 299 VAL A C 1
ATOM 2432 O O . VAL A 1 299 ? 10.808 -22.384 -8.158 1.00 89.38 299 VAL A O 1
ATOM 2435 N N . GLN A 1 300 ? 12.675 -23.593 -8.384 1.00 89.75 300 GLN A N 1
ATOM 2436 C CA . GLN A 1 300 ? 12.293 -24.567 -7.359 1.00 89.75 300 GLN A CA 1
ATOM 2437 C C . GLN A 1 300 ? 12.180 -23.938 -5.964 1.00 89.75 300 GLN A C 1
ATOM 2439 O O . GLN A 1 300 ? 11.235 -24.248 -5.237 1.00 89.75 300 GLN A O 1
ATOM 2444 N N . SER A 1 301 ? 13.122 -23.072 -5.579 1.00 89.62 301 SER A N 1
ATOM 2445 C CA . SER A 1 301 ? 13.072 -22.375 -4.286 1.00 89.62 301 SER A CA 1
ATOM 2446 C C . SER A 1 301 ? 11.869 -21.427 -4.210 1.00 89.62 301 SER A C 1
ATOM 2448 O O . SER A 1 301 ? 11.129 -21.445 -3.223 1.00 89.62 301 SER A O 1
ATOM 2450 N N . TYR A 1 302 ? 11.605 -20.681 -5.289 1.00 93.00 302 TYR A N 1
ATOM 2451 C CA . TYR A 1 302 ? 10.433 -19.817 -5.414 1.00 93.00 302 TYR A CA 1
ATOM 2452 C C . TYR A 1 302 ? 9.134 -20.620 -5.308 1.00 93.00 302 TYR A C 1
ATOM 2454 O O . TYR A 1 302 ? 8.298 -20.278 -4.481 1.00 93.00 302 TYR A O 1
ATOM 2462 N N . ASN A 1 303 ? 8.981 -21.720 -6.053 1.00 92.31 303 ASN A N 1
ATOM 2463 C CA . ASN A 1 303 ? 7.763 -22.538 -6.026 1.00 92.31 303 ASN A CA 1
ATOM 2464 C C . ASN A 1 303 ? 7.489 -23.114 -4.631 1.00 92.31 303 ASN A C 1
ATOM 2466 O O . ASN A 1 303 ? 6.344 -23.127 -4.185 1.00 92.31 303 ASN A O 1
ATOM 2470 N N . LYS A 1 304 ? 8.535 -23.553 -3.917 1.00 91.94 304 LYS A N 1
ATOM 2471 C CA . LYS A 1 304 ? 8.412 -24.020 -2.527 1.00 91.94 304 LYS A CA 1
ATOM 2472 C C . LYS A 1 304 ? 7.949 -22.900 -1.596 1.00 91.94 304 LYS A C 1
ATOM 2474 O O . LYS A 1 304 ? 7.050 -23.123 -0.792 1.00 91.94 304 LYS A O 1
ATOM 2479 N N . LEU A 1 305 ? 8.539 -21.707 -1.698 1.00 92.56 305 LEU A N 1
ATOM 2480 C CA . LEU A 1 305 ? 8.136 -20.563 -0.877 1.00 92.56 305 LEU A CA 1
ATOM 2481 C C . LEU A 1 305 ? 6.714 -20.099 -1.221 1.00 92.56 305 LEU A C 1
ATOM 2483 O O . LEU A 1 305 ? 5.906 -19.900 -0.322 1.00 92.56 305 LEU A O 1
ATOM 2487 N N . ALA A 1 306 ? 6.396 -19.976 -2.508 1.00 92.62 306 ALA A N 1
ATOM 2488 C CA . ALA A 1 306 ? 5.079 -19.616 -3.017 1.00 92.62 306 ALA A CA 1
ATOM 2489 C C . ALA A 1 306 ? 3.996 -20.569 -2.504 1.00 92.62 306 ALA A C 1
ATOM 2491 O O . ALA A 1 306 ? 2.976 -20.103 -2.002 1.00 92.62 306 ALA A O 1
ATOM 2492 N N . TYR A 1 307 ? 4.244 -21.882 -2.559 1.00 93.88 307 TYR A N 1
ATOM 2493 C CA . TYR A 1 307 ? 3.329 -22.888 -2.022 1.00 93.88 307 TYR A CA 1
ATOM 2494 C C . TYR A 1 307 ? 3.049 -22.654 -0.533 1.00 93.88 307 TYR A C 1
ATOM 2496 O O . TYR A 1 307 ? 1.891 -22.559 -0.144 1.00 93.88 307 TYR A O 1
ATOM 2504 N N . VAL A 1 308 ? 4.095 -22.476 0.280 1.00 93.50 308 VAL A N 1
ATOM 2505 C CA . VAL A 1 308 ? 3.955 -22.253 1.730 1.00 93.50 308 VAL A CA 1
ATOM 2506 C C . VAL A 1 308 ? 3.207 -20.949 2.043 1.00 93.50 308 VAL A C 1
ATOM 2508 O O . VAL A 1 308 ? 2.401 -20.912 2.969 1.00 93.50 308 VAL A O 1
ATOM 2511 N N . LEU A 1 309 ? 3.443 -19.879 1.277 1.00 93.38 309 LEU A N 1
ATOM 2512 C CA . LEU A 1 309 ? 2.734 -18.606 1.449 1.00 93.38 309 LEU A CA 1
ATOM 2513 C C . LEU A 1 309 ? 1.242 -18.742 1.095 1.00 93.38 309 LEU A C 1
ATOM 2515 O O . LEU A 1 309 ? 0.388 -18.263 1.835 1.00 93.38 309 LEU A O 1
ATOM 2519 N N . VAL A 1 310 ? 0.906 -19.425 0.001 1.00 93.56 310 VAL A N 1
ATOM 2520 C CA . VAL A 1 310 ? -0.498 -19.655 -0.380 1.00 93.56 310 VAL A CA 1
ATOM 2521 C C . VAL A 1 310 ? -1.191 -20.592 0.611 1.00 93.56 310 VAL A C 1
ATOM 2523 O O . VAL A 1 310 ? -2.323 -20.331 1.010 1.00 93.56 310 VAL A O 1
ATOM 2526 N N . GLU A 1 311 ? -0.510 -21.646 1.059 1.00 93.50 311 GLU A N 1
ATOM 2527 C CA . GLU A 1 311 ? -1.015 -22.553 2.092 1.00 93.50 311 GLU A CA 1
ATOM 2528 C C . GLU A 1 311 ? -1.347 -21.792 3.381 1.00 93.50 311 GLU A C 1
ATOM 2530 O O . GLU A 1 311 ? -2.428 -21.979 3.939 1.00 93.50 311 GLU A O 1
ATOM 2535 N N . PHE A 1 312 ? -0.476 -20.874 3.813 1.00 93.00 312 PHE A N 1
ATOM 2536 C CA . PHE A 1 312 ? -0.744 -20.009 4.961 1.00 93.00 312 PHE A CA 1
ATOM 2537 C C . PHE A 1 312 ? -2.028 -19.193 4.760 1.00 93.00 312 PHE A C 1
ATOM 2539 O O . PHE A 1 312 ? -2.902 -19.202 5.625 1.00 93.00 312 PHE A O 1
ATOM 2546 N N . GLU A 1 313 ? -2.184 -18.518 3.619 1.00 93.75 313 GLU A N 1
ATOM 2547 C CA . GLU A 1 313 ? -3.399 -17.748 3.323 1.00 93.75 313 GLU A CA 1
ATOM 2548 C C . GLU A 1 313 ? -4.664 -18.615 3.417 1.00 93.75 313 GLU A C 1
ATOM 2550 O O . GLU A 1 313 ? -5.624 -18.233 4.091 1.00 93.75 313 GLU A O 1
ATOM 2555 N N . VAL A 1 314 ? -4.643 -19.800 2.804 1.00 93.44 314 VAL A N 1
ATOM 2556 C CA . VAL A 1 314 ? -5.784 -20.726 2.775 1.00 93.44 314 VAL A CA 1
ATOM 2557 C C . VAL A 1 314 ? -6.119 -21.252 4.170 1.00 93.44 314 VAL A C 1
ATOM 2559 O O . VAL A 1 314 ? -7.292 -21.317 4.537 1.00 93.44 314 VAL A O 1
ATOM 2562 N N . VAL A 1 315 ? -5.120 -21.619 4.975 1.00 93.75 315 VAL A N 1
ATOM 2563 C CA . VAL A 1 315 ? -5.342 -22.139 6.334 1.00 93.75 315 VAL A CA 1
ATOM 2564 C C . VAL A 1 315 ? -5.977 -21.078 7.232 1.00 93.75 315 VAL A C 1
ATOM 2566 O O . VAL A 1 315 ? -6.969 -21.373 7.903 1.00 93.75 315 VAL A O 1
ATOM 2569 N N . TYR A 1 316 ? -5.459 -19.846 7.222 1.00 92.06 316 TYR A N 1
ATOM 2570 C CA . TYR A 1 316 ? -6.001 -18.761 8.049 1.00 92.06 316 TYR A CA 1
ATOM 2571 C C . TYR A 1 316 ? -7.382 -18.300 7.575 1.00 92.06 316 TYR A C 1
ATOM 2573 O O . TYR A 1 316 ? -8.258 -18.067 8.407 1.00 92.06 316 TYR A O 1
ATOM 2581 N N . HIS A 1 317 ? -7.614 -18.225 6.261 1.00 93.12 317 HIS A N 1
ATOM 2582 C CA . HIS A 1 317 ? -8.938 -17.915 5.715 1.00 93.12 317 HIS A CA 1
ATOM 2583 C C . HIS A 1 317 ? -9.967 -18.995 6.076 1.00 93.12 317 HIS A C 1
ATOM 2585 O O . HIS A 1 317 ? -11.044 -18.673 6.571 1.00 93.12 317 HIS A O 1
ATOM 2591 N N . ASN A 1 318 ? -9.618 -20.276 5.948 1.00 92.25 318 ASN A N 1
ATOM 2592 C CA . ASN A 1 318 ? -10.512 -21.375 6.321 1.00 92.25 318 ASN A CA 1
ATOM 2593 C C . ASN A 1 318 ? -10.793 -21.436 7.827 1.00 92.25 318 ASN A C 1
ATOM 2595 O O . ASN A 1 318 ? -11.914 -21.755 8.229 1.00 92.25 318 ASN A O 1
ATOM 2599 N N . ALA A 1 319 ? -9.794 -21.157 8.669 1.00 91.31 319 ALA A N 1
ATOM 2600 C CA . ALA A 1 319 ? -9.982 -21.077 10.116 1.00 91.31 319 ALA A CA 1
ATOM 2601 C C . ALA A 1 319 ? -10.981 -19.967 10.475 1.00 91.31 319 ALA A C 1
ATOM 2603 O O . ALA A 1 319 ? -11.945 -20.218 11.196 1.00 91.31 319 ALA A O 1
ATOM 2604 N N . TRP A 1 320 ? -10.815 -18.790 9.875 1.00 91.94 320 TRP A N 1
ATOM 2605 C CA . TRP A 1 320 ? -11.715 -17.650 10.037 1.00 91.94 320 TRP A CA 1
ATOM 2606 C C . TRP A 1 320 ? -13.141 -17.926 9.557 1.00 91.94 320 TRP A C 1
ATOM 2608 O O . TRP A 1 320 ? -14.105 -17.633 10.262 1.00 91.94 320 TRP A O 1
ATOM 2618 N N . MET A 1 321 ? -13.292 -18.560 8.389 1.00 88.69 321 MET A N 1
ATOM 2619 C CA . MET A 1 321 ? -14.596 -18.977 7.859 1.00 88.69 321 MET A CA 1
ATOM 2620 C C . MET A 1 321 ? -15.335 -19.895 8.843 1.00 88.69 321 MET A C 1
ATOM 2622 O O . MET A 1 321 ? -16.539 -19.732 9.064 1.00 88.69 321 MET A O 1
ATOM 2626 N N . LYS A 1 322 ? -14.622 -20.852 9.453 1.00 88.12 322 LYS A N 1
ATOM 2627 C CA . LYS A 1 322 ? -15.186 -21.763 10.460 1.00 88.12 322 LYS A CA 1
ATOM 2628 C C . LYS A 1 322 ? -15.564 -21.029 11.741 1.00 88.12 322 LYS A C 1
ATOM 2630 O O . LYS A 1 322 ? -16.653 -21.273 12.253 1.00 88.12 322 LYS A O 1
ATOM 2635 N N . GLU A 1 323 ? -14.701 -20.140 12.224 1.00 86.25 323 GLU A N 1
ATOM 2636 C CA . GLU A 1 323 ? -14.942 -19.354 13.434 1.00 86.25 323 GLU A CA 1
ATOM 2637 C C . GLU A 1 323 ? -16.198 -18.493 13.274 1.00 86.25 323 GLU A C 1
ATOM 2639 O O . GLU A 1 323 ? -17.161 -18.670 14.013 1.00 86.25 323 GLU A O 1
ATOM 2644 N N . ILE A 1 324 ? -16.281 -17.666 12.230 1.00 84.00 324 ILE A N 1
ATOM 2645 C CA . ILE A 1 324 ? -17.447 -16.801 11.987 1.00 84.00 324 ILE A CA 1
ATOM 2646 C C . ILE A 1 324 ? -18.747 -17.588 11.851 1.00 84.00 324 ILE A C 1
ATOM 2648 O O . ILE A 1 324 ? -19.790 -17.143 12.333 1.00 84.00 324 ILE A O 1
ATOM 2652 N N . SER A 1 325 ? -18.697 -18.758 11.217 1.00 79.75 325 SER A N 1
ATOM 2653 C CA . SER A 1 325 ? -19.879 -19.610 11.063 1.00 79.75 325 SER A CA 1
ATOM 2654 C C . SER A 1 325 ? -20.414 -20.116 12.409 1.00 79.75 325 SER A C 1
ATOM 2656 O O . SER A 1 325 ? -21.606 -20.390 12.528 1.00 79.75 325 SER A O 1
ATOM 2658 N N . GLN A 1 326 ? -19.560 -20.217 13.431 1.00 76.56 326 GLN A N 1
ATOM 2659 C CA . GLN A 1 326 ? -19.925 -20.650 14.783 1.00 76.56 326 GLN A CA 1
ATOM 2660 C C . GLN A 1 326 ? -20.369 -19.489 15.687 1.00 76.56 326 GLN A C 1
ATOM 2662 O O . GLN A 1 326 ? -21.076 -19.712 16.667 1.00 76.56 326 GLN A O 1
ATOM 2667 N N . LEU A 1 327 ? -20.027 -18.244 15.347 1.00 70.12 327 LEU A N 1
ATOM 2668 C CA . LEU A 1 327 ? -20.252 -17.051 16.176 1.00 70.12 327 LEU A CA 1
ATOM 2669 C C . LEU A 1 327 ? -21.690 -16.497 16.157 1.00 70.12 327 LEU A C 1
ATOM 2671 O O . LEU A 1 327 ? -21.938 -15.370 16.592 1.00 70.12 327 LEU A O 1
ATOM 2675 N N . GLN A 1 328 ? -22.673 -17.287 15.714 1.00 64.19 328 GLN A N 1
ATOM 2676 C CA . GLN A 1 328 ? -24.085 -16.881 15.661 1.00 64.19 328 GLN A CA 1
ATOM 2677 C C . GLN A 1 328 ? -24.652 -16.480 17.043 1.00 64.19 328 GLN A C 1
ATOM 2679 O O . GLN A 1 328 ? -25.622 -15.723 17.118 1.00 64.19 328 GLN A O 1
ATOM 2684 N N . TYR A 1 329 ? -24.016 -16.920 18.133 1.00 67.62 329 TYR A N 1
ATOM 2685 C CA . TYR A 1 329 ? -24.394 -16.597 19.510 1.00 67.62 329 TYR A CA 1
ATOM 2686 C C . TYR A 1 329 ? -23.996 -15.181 19.965 1.00 67.62 329 TYR A C 1
ATOM 2688 O O . TYR A 1 329 ? -24.621 -14.658 20.884 1.00 67.62 329 TYR A O 1
ATOM 2696 N N . LEU A 1 330 ? -23.007 -14.518 19.342 1.00 65.81 330 LEU A N 1
ATOM 2697 C CA . LEU A 1 330 ? -22.490 -13.230 19.847 1.00 65.81 330 LEU A CA 1
ATOM 2698 C C . LEU A 1 330 ? -23.559 -12.123 19.865 1.00 65.81 330 LEU A C 1
ATOM 2700 O O . LEU A 1 330 ? -23.605 -11.312 20.787 1.00 65.81 330 LEU A O 1
ATOM 2704 N N . LEU A 1 331 ? -24.462 -12.116 18.878 1.00 66.38 331 LEU A N 1
ATOM 2705 C CA . LEU A 1 331 ? -25.597 -11.182 18.812 1.00 66.38 331 LEU A CA 1
ATOM 2706 C C . LEU A 1 331 ? -26.801 -11.599 19.675 1.00 66.38 331 LEU A C 1
ATOM 2708 O O . LEU A 1 331 ? -27.763 -10.832 19.800 1.00 66.38 331 LEU A O 1
ATOM 2712 N N . GLN A 1 332 ? -26.784 -12.817 20.220 1.00 70.12 332 GLN A N 1
ATOM 2713 C CA . GLN A 1 332 ? -27.812 -13.345 21.122 1.00 70.12 332 GLN A CA 1
ATOM 2714 C C . GLN A 1 332 ? -27.484 -13.066 22.594 1.00 70.12 332 GLN A C 1
ATOM 2716 O O . GLN A 1 332 ? -28.324 -13.294 23.460 1.00 70.12 332 GLN A O 1
ATOM 2721 N N . SER A 1 333 ? -26.297 -12.530 22.879 1.00 75.44 333 SER A N 1
ATOM 2722 C CA . SER A 1 333 ? -25.922 -12.052 24.206 1.00 75.44 333 SER A CA 1
ATOM 2723 C C . SER A 1 333 ? -26.826 -10.909 24.665 1.00 75.44 333 SER A C 1
ATOM 2725 O O . SER A 1 333 ? -27.224 -10.049 23.869 1.00 75.44 333 SER A O 1
ATOM 2727 N N . THR A 1 334 ? -27.125 -10.889 25.965 1.00 77.62 334 THR A N 1
ATOM 2728 C CA . THR A 1 334 ? -27.884 -9.807 26.597 1.00 77.62 334 THR A CA 1
ATOM 2729 C C . THR A 1 334 ? -27.103 -8.502 26.543 1.00 77.62 334 THR A C 1
ATOM 2731 O O . THR A 1 334 ? -25.873 -8.494 26.564 1.00 77.62 334 THR A O 1
ATOM 2734 N N . VAL A 1 335 ? -27.821 -7.388 26.463 1.00 78.25 335 VAL A N 1
ATOM 2735 C CA . VAL A 1 335 ? -27.248 -6.060 26.197 1.00 78.25 335 VAL A CA 1
ATOM 2736 C C . VAL A 1 335 ? -26.558 -5.463 27.435 1.00 78.25 335 VAL A C 1
ATOM 2738 O O . VAL A 1 335 ? -25.581 -4.718 27.317 1.00 78.25 335 VAL A O 1
ATOM 2741 N N . LEU A 1 336 ? -27.010 -5.839 28.635 1.00 76.12 336 LEU A N 1
ATOM 2742 C CA . LEU A 1 336 ? -26.420 -5.444 29.916 1.00 76.12 336 LEU A CA 1
ATOM 2743 C C . LEU A 1 336 ? -25.973 -6.665 30.730 1.00 76.12 336 LEU A C 1
ATOM 2745 O O . LEU A 1 336 ? -26.587 -7.732 30.666 1.00 76.12 336 LEU A O 1
ATOM 2749 N N . VAL A 1 337 ? -24.948 -6.472 31.562 1.00 78.06 337 VAL A N 1
ATOM 2750 C CA . VAL A 1 337 ? -24.500 -7.415 32.601 1.00 78.06 337 VAL A CA 1
ATOM 2751 C C . VAL A 1 337 ? -24.255 -6.647 33.904 1.00 78.06 337 VAL A C 1
ATOM 2753 O O . VAL A 1 337 ? -23.867 -5.479 33.885 1.00 78.06 337 VAL A O 1
ATOM 2756 N N . ARG A 1 338 ? -24.493 -7.283 35.059 1.00 74.06 338 ARG A N 1
ATOM 2757 C CA . ARG A 1 338 ? -24.130 -6.721 36.369 1.00 74.06 338 ARG A CA 1
ATOM 2758 C C . ARG A 1 338 ? -22.710 -7.113 36.753 1.00 74.06 338 ARG A C 1
ATOM 2760 O O . ARG A 1 338 ? -22.339 -8.280 36.666 1.00 74.06 338 ARG A O 1
ATOM 2767 N N . HIS A 1 339 ? -21.933 -6.145 37.226 1.00 69.81 339 HIS A N 1
ATOM 2768 C CA . HIS A 1 339 ? -20.595 -6.406 37.737 1.00 69.81 339 HIS A CA 1
ATOM 2769 C C . HIS A 1 339 ? -20.664 -7.234 39.039 1.00 69.81 339 HIS A C 1
ATOM 2771 O O . HIS A 1 339 ? -21.377 -6.833 39.965 1.00 69.81 339 HIS A O 1
ATOM 2777 N N . PRO A 1 340 ? -19.904 -8.339 39.164 1.00 61.75 340 PRO A N 1
ATOM 2778 C CA . PRO A 1 340 ? -20.068 -9.321 40.242 1.00 61.75 340 PRO A CA 1
ATOM 2779 C C . PRO A 1 340 ? -19.753 -8.796 41.652 1.00 61.75 340 PRO A C 1
ATOM 2781 O O . PRO A 1 340 ? -20.256 -9.341 42.625 1.00 61.75 340 PRO A O 1
ATOM 2784 N N . THR A 1 341 ? -18.947 -7.739 41.786 1.00 50.34 341 THR A N 1
ATOM 2785 C CA . THR A 1 341 ? -18.571 -7.167 43.098 1.00 50.34 341 THR A CA 1
ATOM 2786 C C . THR A 1 341 ? -19.130 -5.777 43.378 1.00 50.34 341 THR A C 1
ATOM 2788 O O . THR A 1 341 ? -19.090 -5.330 44.517 1.00 50.34 341 THR A O 1
ATOM 2791 N N . THR A 1 342 ? -19.625 -5.063 42.363 1.00 66.50 342 THR A N 1
ATOM 2792 C CA . THR A 1 342 ? -20.086 -3.669 42.521 1.00 66.50 342 THR A CA 1
ATOM 2793 C C . THR A 1 342 ? -21.564 -3.494 42.193 1.00 66.50 342 THR A C 1
ATOM 2795 O O . THR A 1 342 ? -22.083 -2.394 42.365 1.00 66.50 342 THR A O 1
ATOM 2798 N N . GLU A 1 343 ? -22.229 -4.549 41.698 1.00 65.88 343 GLU A N 1
ATOM 2799 C CA . GLU A 1 343 ? -23.635 -4.580 41.258 1.00 65.88 343 GLU A CA 1
ATOM 2800 C C . GLU A 1 343 ? -24.013 -3.510 40.217 1.00 65.88 343 GLU A C 1
ATOM 2802 O O . GLU A 1 343 ? -25.186 -3.316 39.892 1.00 65.88 343 GLU A O 1
ATOM 2807 N N . LYS A 1 344 ? -23.017 -2.823 39.653 1.00 73.62 344 LYS A N 1
ATOM 2808 C CA . LYS A 1 344 ? -23.189 -1.801 38.622 1.00 73.62 344 LYS A CA 1
ATOM 2809 C C . LYS A 1 344 ? -23.548 -2.439 37.290 1.00 73.62 344 LYS A C 1
ATOM 2811 O O . LYS A 1 344 ? -23.072 -3.526 36.963 1.00 73.62 344 LYS A O 1
ATOM 2816 N N . PHE A 1 345 ? -24.365 -1.739 36.513 1.00 76.06 345 PHE A N 1
ATOM 2817 C CA . PHE A 1 345 ? -24.695 -2.137 35.152 1.00 76.06 345 PHE A CA 1
ATOM 2818 C C . PHE A 1 345 ? -23.518 -1.817 34.229 1.00 76.06 345 PHE A C 1
ATOM 2820 O O . PHE A 1 345 ? -23.007 -0.701 34.237 1.00 76.06 345 PHE A O 1
ATOM 2827 N N . LEU A 1 346 ? -23.094 -2.796 33.438 1.00 76.69 346 LEU A N 1
ATOM 2828 C CA . LEU A 1 346 ? -22.091 -2.647 32.393 1.00 76.69 346 LEU A CA 1
ATOM 2829 C C . LEU A 1 346 ? -22.693 -3.057 31.054 1.00 76.69 346 LEU A C 1
ATOM 2831 O O . LEU A 1 346 ? -23.516 -3.972 30.974 1.00 76.69 346 LEU A O 1
ATOM 2835 N N . VAL A 1 347 ? -22.262 -2.368 30.002 1.00 80.38 347 VAL A N 1
ATOM 2836 C CA . VAL A 1 347 ? -22.638 -2.680 28.626 1.00 80.38 347 VAL A CA 1
ATOM 2837 C C . VAL A 1 347 ? -21.900 -3.939 28.188 1.00 80.38 347 VAL A C 1
ATOM 2839 O O . VAL A 1 347 ? -20.672 -3.961 28.138 1.00 80.38 347 VAL A O 1
ATOM 2842 N N . ASN A 1 348 ? -22.652 -4.988 27.871 1.00 80.12 348 ASN A N 1
ATOM 2843 C CA . ASN A 1 348 ? -22.107 -6.284 27.482 1.00 80.12 348 ASN A CA 1
ATOM 2844 C C . ASN A 1 348 ? -21.840 -6.319 25.974 1.00 80.12 348 ASN A C 1
ATOM 2846 O O . ASN A 1 348 ? -22.548 -6.982 25.219 1.00 80.12 348 ASN A O 1
ATOM 2850 N N . PHE A 1 349 ? -20.866 -5.526 25.528 1.00 80.12 349 PHE A N 1
ATOM 2851 C CA . PHE A 1 349 ? -20.465 -5.468 24.127 1.00 80.12 349 PHE A CA 1
ATOM 2852 C C . PHE A 1 349 ? -19.101 -6.128 23.938 1.00 80.12 349 PHE A C 1
ATOM 2854 O O . PHE A 1 349 ? -18.085 -5.598 24.395 1.00 80.12 349 PHE A O 1
ATOM 2861 N N . ASP A 1 350 ? -19.082 -7.256 23.232 1.00 80.38 350 ASP A N 1
ATOM 2862 C CA . ASP A 1 350 ? -17.851 -7.982 22.943 1.00 80.38 350 ASP A CA 1
ATOM 2863 C C . ASP A 1 350 ? -17.014 -7.228 21.885 1.00 80.38 350 ASP A C 1
ATOM 2865 O O . ASP A 1 350 ? -17.497 -6.999 20.766 1.00 80.38 350 ASP A O 1
ATOM 2869 N N . PRO A 1 351 ? -15.769 -6.810 22.196 1.00 81.56 351 PRO A N 1
ATOM 2870 C CA . PRO A 1 351 ? -14.892 -6.163 21.221 1.00 81.56 351 PRO A CA 1
ATOM 2871 C C . PRO A 1 351 ? -14.624 -7.027 19.979 1.00 81.56 351 PRO A C 1
ATOM 2873 O O . PRO A 1 351 ? -14.402 -6.457 18.904 1.00 81.56 351 PRO A O 1
ATOM 2876 N N . GLN A 1 352 ? -14.727 -8.357 20.083 1.00 81.56 352 GLN A N 1
ATOM 2877 C CA . GLN A 1 352 ? -14.558 -9.291 18.968 1.00 81.56 352 GLN A CA 1
ATOM 2878 C C . GLN A 1 352 ? -15.546 -9.001 17.825 1.00 81.56 352 GLN A C 1
ATOM 2880 O O . GLN A 1 352 ? -15.212 -9.183 16.658 1.00 81.56 352 GLN A O 1
ATOM 2885 N N . ILE A 1 353 ? -16.733 -8.444 18.109 1.00 83.12 353 ILE A N 1
ATOM 2886 C CA . ILE A 1 353 ? -17.714 -8.068 17.073 1.00 83.12 353 ILE A CA 1
ATOM 2887 C C . ILE A 1 353 ? -17.138 -7.006 16.126 1.00 83.12 353 ILE A C 1
ATOM 2889 O O . ILE A 1 353 ? -17.268 -7.116 14.906 1.00 83.12 353 ILE A O 1
ATOM 2893 N N . LEU A 1 354 ? -16.485 -5.972 16.665 1.00 84.19 354 LEU A N 1
ATOM 2894 C CA . LEU A 1 354 ? -15.886 -4.913 15.843 1.00 84.19 354 LEU A CA 1
ATOM 2895 C C . LEU A 1 354 ? -14.666 -5.418 15.076 1.00 84.19 354 LEU A C 1
ATOM 2897 O O . LEU A 1 354 ? -14.422 -4.972 13.953 1.00 84.19 354 LEU A O 1
ATOM 2901 N N . GLU A 1 355 ? -13.926 -6.349 15.671 1.00 86.06 355 GLU A N 1
ATOM 2902 C CA . GLU A 1 355 ? -12.812 -7.028 15.023 1.00 86.06 355 GLU A CA 1
ATOM 2903 C C . GLU A 1 355 ? -13.292 -7.828 13.809 1.00 86.06 355 GLU A C 1
ATOM 2905 O O . GLU A 1 355 ? -12.838 -7.558 12.700 1.00 86.06 355 GLU A O 1
ATOM 2910 N N . ILE A 1 356 ? -14.305 -8.684 13.973 1.00 86.81 356 ILE A N 1
ATOM 2911 C CA . ILE A 1 356 ? -14.912 -9.481 12.893 1.00 86.81 356 ILE A CA 1
ATOM 2912 C C . ILE A 1 356 ? -15.464 -8.590 11.786 1.00 86.81 356 ILE A C 1
ATOM 2914 O O . ILE A 1 356 ? -15.274 -8.872 10.601 1.00 86.81 356 ILE A O 1
ATOM 2918 N N . VAL A 1 357 ? -16.140 -7.494 12.133 1.00 87.94 357 VAL A N 1
ATOM 2919 C CA . VAL A 1 357 ? -16.644 -6.544 11.134 1.00 87.94 357 VAL A CA 1
ATOM 2920 C C . VAL A 1 357 ? -15.490 -5.920 10.349 1.00 87.94 357 VAL A C 1
ATOM 2922 O O . VAL A 1 357 ? -15.556 -5.795 9.119 1.00 87.94 357 VAL A O 1
ATOM 2925 N N . ARG A 1 358 ? -14.403 -5.549 11.033 1.00 88.88 358 ARG A N 1
ATOM 2926 C CA . ARG A 1 358 ? -13.210 -5.013 10.377 1.00 88.88 358 ARG A CA 1
ATOM 2927 C C . ARG A 1 358 ? -12.542 -6.062 9.491 1.00 88.88 358 ARG A C 1
ATOM 2929 O O . ARG A 1 358 ? -12.172 -5.726 8.366 1.00 88.88 358 ARG A O 1
ATOM 2936 N N . GLU A 1 359 ? -12.428 -7.302 9.956 1.00 91.00 359 GLU A N 1
ATOM 2937 C CA . GLU A 1 359 ? -11.903 -8.431 9.183 1.00 91.00 359 GLU A CA 1
ATOM 2938 C C . GLU A 1 359 ? -12.736 -8.677 7.944 1.00 91.00 359 GLU A C 1
ATOM 2940 O O . GLU A 1 359 ? -12.187 -8.712 6.851 1.00 91.00 359 GLU A O 1
ATOM 2945 N N . THR A 1 360 ? -14.056 -8.718 8.089 1.00 89.62 360 THR A N 1
ATOM 2946 C CA . THR A 1 360 ? -15.004 -8.887 6.988 1.00 89.62 360 THR A CA 1
ATOM 2947 C C . THR A 1 360 ? -14.781 -7.833 5.907 1.00 89.62 360 THR A C 1
ATOM 2949 O O . THR A 1 360 ? -14.608 -8.162 4.734 1.00 89.62 360 THR A O 1
ATOM 2952 N N . LYS A 1 361 ? -14.693 -6.553 6.292 1.00 90.44 361 LYS A N 1
ATOM 2953 C CA . LYS A 1 361 ? -14.401 -5.458 5.352 1.00 90.44 361 LYS A CA 1
ATOM 2954 C C . LYS A 1 361 ? -13.046 -5.628 4.660 1.00 90.44 361 LYS A C 1
ATOM 2956 O O . LYS A 1 361 ? -12.922 -5.281 3.484 1.00 90.44 361 LYS A O 1
ATOM 2961 N N . CYS A 1 362 ? -12.033 -6.132 5.362 1.00 90.38 362 CYS A N 1
ATOM 2962 C CA . CYS A 1 362 ? -10.729 -6.427 4.774 1.00 90.38 362 CYS A CA 1
ATOM 2963 C C . CYS A 1 362 ? -10.788 -7.627 3.815 1.00 90.38 362 CYS A C 1
ATOM 2965 O O . CYS A 1 362 ? -10.280 -7.505 2.705 1.00 90.38 362 CYS A O 1
ATOM 2967 N N . MET A 1 363 ? -11.444 -8.734 4.177 1.00 90.62 363 MET A N 1
ATOM 2968 C CA . MET A 1 363 ? -11.575 -9.929 3.329 1.00 90.62 363 MET A CA 1
ATOM 2969 C C . MET A 1 363 ? -12.304 -9.620 2.017 1.00 90.62 363 MET A C 1
ATOM 2971 O O . MET A 1 363 ? -11.826 -10.003 0.950 1.00 90.62 363 MET A O 1
ATOM 2975 N N . VAL A 1 364 ? -13.384 -8.827 2.069 1.00 90.62 364 VAL A N 1
ATOM 2976 C CA . VAL A 1 364 ? -14.092 -8.362 0.862 1.00 90.62 364 VAL A CA 1
ATOM 2977 C C . VAL A 1 364 ? -13.161 -7.547 -0.041 1.00 90.62 364 VAL A C 1
ATOM 2979 O O . VAL A 1 364 ? -13.099 -7.782 -1.244 1.00 90.62 364 VAL A O 1
ATOM 2982 N N . LYS A 1 365 ? -12.381 -6.614 0.524 1.00 90.06 365 LYS A N 1
ATOM 2983 C CA . LYS A 1 365 ? -11.398 -5.825 -0.247 1.00 90.06 365 LYS A CA 1
ATOM 2984 C C . LYS A 1 365 ? -10.271 -6.675 -0.829 1.00 90.06 365 LYS A C 1
ATOM 2986 O O . LYS A 1 365 ? -9.689 -6.305 -1.845 1.00 90.06 365 LYS A O 1
ATOM 2991 N N . LEU A 1 366 ? -9.947 -7.784 -0.175 1.00 88.50 366 LEU A N 1
ATOM 2992 C CA . LEU A 1 366 ? -8.970 -8.761 -0.640 1.00 88.50 366 LEU A CA 1
ATOM 2993 C C . LEU A 1 366 ? -9.534 -9.695 -1.721 1.00 88.50 366 LEU A C 1
ATOM 2995 O O . LEU A 1 366 ? -8.758 -10.468 -2.283 1.00 88.50 366 LEU A O 1
ATOM 2999 N N . GLY A 1 367 ? -10.831 -9.613 -2.035 1.00 89.56 367 GLY A N 1
ATOM 3000 C CA . GLY A 1 367 ? -11.491 -10.476 -3.015 1.00 89.56 367 GLY A CA 1
ATOM 3001 C C . GLY A 1 367 ? -11.618 -11.927 -2.551 1.00 89.56 367 GLY A C 1
ATOM 3002 O O . GLY A 1 367 ? -11.657 -12.823 -3.387 1.00 89.56 367 GLY A O 1
ATOM 3003 N N . LEU A 1 368 ? -11.610 -12.163 -1.237 1.00 90.06 368 LEU A N 1
ATOM 3004 C CA . LEU A 1 368 ? -11.813 -13.485 -0.647 1.00 90.06 368 LEU A CA 1
ATOM 3005 C C . LEU A 1 368 ? -13.302 -13.750 -0.420 1.00 90.06 368 LEU A C 1
ATOM 3007 O O . LEU A 1 368 ? -14.089 -12.819 -0.243 1.00 90.06 368 LEU A O 1
ATOM 3011 N N . GLU A 1 369 ? -13.677 -15.027 -0.393 1.00 89.06 369 GLU A N 1
ATOM 3012 C CA . GLU A 1 369 ? -15.033 -15.441 -0.036 1.00 89.06 369 GLU A CA 1
ATOM 3013 C C . GLU A 1 369 ? -15.328 -15.119 1.433 1.00 89.06 369 GLU A C 1
ATOM 3015 O O . GLU A 1 369 ? -14.462 -15.236 2.305 1.00 89.06 369 GLU A O 1
ATOM 3020 N N . VAL A 1 370 ? -16.557 -14.685 1.705 1.00 90.00 370 VAL A N 1
ATOM 3021 C CA . VAL A 1 370 ? -16.995 -14.215 3.022 1.00 90.00 370 VAL A CA 1
ATOM 3022 C C . VAL A 1 370 ? -18.377 -14.795 3.334 1.00 90.00 370 VAL A C 1
ATOM 3024 O O . VAL A 1 370 ? -19.246 -14.747 2.460 1.00 90.00 370 VAL A O 1
ATOM 3027 N N . PRO A 1 371 ? -18.638 -15.287 4.562 1.00 87.44 371 PRO A N 1
ATOM 3028 C CA . PRO A 1 371 ? -19.952 -15.805 4.935 1.00 87.44 371 PRO A CA 1
ATOM 3029 C C . PRO A 1 371 ? -21.008 -14.694 4.959 1.00 87.44 371 PRO A C 1
ATOM 3031 O O . PRO A 1 371 ? -20.747 -13.585 5.437 1.00 87.44 371 PRO A O 1
ATOM 3034 N N . GLU A 1 372 ? -22.238 -14.994 4.535 1.00 84.00 372 GLU A N 1
ATOM 3035 C CA . GLU A 1 372 ? -23.338 -14.014 4.522 1.00 84.00 372 GLU A CA 1
ATOM 3036 C C . GLU A 1 372 ? -23.608 -13.388 5.899 1.00 84.00 372 GLU A C 1
ATOM 3038 O O . GLU A 1 372 ? -23.999 -12.224 6.001 1.00 84.00 372 GLU A O 1
ATOM 3043 N N . GLN A 1 373 ? -23.403 -14.153 6.971 1.00 81.25 373 GLN A N 1
ATOM 3044 C CA . GLN A 1 373 ? -23.575 -13.715 8.354 1.00 81.25 373 GLN A CA 1
ATOM 3045 C C . GLN A 1 373 ? -22.622 -12.561 8.689 1.00 81.25 373 GLN A C 1
ATOM 3047 O O . GLN A 1 373 ? -23.037 -11.572 9.294 1.00 81.25 373 GLN A O 1
ATOM 3052 N N . ALA A 1 374 ? -21.370 -12.652 8.236 1.00 84.31 374 ALA A N 1
ATOM 3053 C CA . ALA A 1 374 ? -20.358 -11.620 8.434 1.00 84.31 374 ALA A CA 1
ATOM 3054 C C . ALA A 1 374 ? -20.715 -10.342 7.661 1.00 84.31 374 ALA A C 1
ATOM 3056 O O . ALA A 1 374 ? -20.588 -9.231 8.176 1.00 84.31 374 ALA A O 1
ATOM 3057 N N . VAL A 1 375 ? -21.229 -10.498 6.435 1.00 85.44 375 VAL A N 1
ATOM 3058 C CA . VAL A 1 375 ? -21.683 -9.371 5.607 1.00 85.44 375 VAL A CA 1
ATOM 3059 C C . VAL A 1 375 ? -22.848 -8.642 6.278 1.00 85.44 375 VAL A C 1
ATOM 3061 O O . VAL A 1 375 ? -22.817 -7.416 6.391 1.00 85.44 375 VAL A O 1
ATOM 3064 N N . LYS A 1 376 ? -23.845 -9.380 6.783 1.00 83.69 376 LYS A N 1
ATOM 3065 C CA . LYS A 1 376 ? -24.980 -8.809 7.530 1.00 83.69 376 LYS A CA 1
ATOM 3066 C C . LYS A 1 376 ? -24.503 -8.060 8.778 1.00 83.69 376 LYS A C 1
ATOM 3068 O O . LYS A 1 376 ? -24.939 -6.936 9.012 1.00 83.69 376 LYS A O 1
ATOM 3073 N N . LEU A 1 377 ? -23.560 -8.627 9.532 1.00 83.62 377 LEU A N 1
ATOM 3074 C CA . LEU A 1 377 ? -22.926 -7.960 10.677 1.00 83.62 377 LEU A CA 1
ATOM 3075 C C . LEU A 1 377 ? -22.245 -6.643 10.283 1.00 83.62 377 LEU A C 1
ATOM 3077 O O . LEU A 1 377 ? -22.441 -5.624 10.944 1.00 83.62 377 LEU A O 1
ATOM 3081 N N . ALA A 1 378 ? -21.491 -6.638 9.183 1.00 85.06 378 ALA A N 1
ATOM 3082 C CA . ALA A 1 378 ? -20.812 -5.442 8.696 1.00 85.06 378 ALA A CA 1
ATOM 3083 C C . ALA A 1 378 ? -21.781 -4.344 8.223 1.00 85.06 378 ALA A C 1
ATOM 3085 O O . ALA A 1 378 ? -21.444 -3.164 8.318 1.00 85.06 378 ALA A O 1
ATOM 3086 N N . MET A 1 379 ? -22.979 -4.706 7.751 1.00 84.75 379 MET A N 1
ATOM 3087 C CA . MET A 1 379 ? -24.032 -3.743 7.396 1.00 84.75 379 MET A CA 1
ATOM 3088 C C . MET A 1 379 ? -24.681 -3.090 8.623 1.00 84.75 379 MET A C 1
ATOM 3090 O O . MET A 1 379 ? -25.096 -1.937 8.549 1.00 84.75 379 MET A O 1
ATOM 3094 N N . ILE A 1 380 ? -24.765 -3.800 9.752 1.00 83.44 380 ILE A N 1
ATOM 3095 C CA . ILE A 1 380 ? -25.417 -3.313 10.983 1.00 83.44 380 ILE A CA 1
ATOM 3096 C C . ILE A 1 380 ? -24.399 -2.608 11.915 1.00 83.44 380 ILE A C 1
ATOM 3098 O O . ILE A 1 380 ? -24.773 -2.086 12.963 1.00 83.44 380 ILE A O 1
ATOM 3102 N N . GLU A 1 381 ? -23.117 -2.519 11.535 1.00 85.88 381 GLU A N 1
ATOM 3103 C CA . GLU A 1 381 ? -22.031 -1.940 12.348 1.00 85.88 381 GLU A CA 1
ATOM 3104 C C . GLU A 1 381 ? -22.360 -0.556 12.919 1.00 85.88 381 GLU A C 1
ATOM 3106 O O . GLU A 1 381 ? -22.189 -0.325 14.117 1.00 85.88 381 GLU A O 1
ATOM 3111 N N . ASP A 1 382 ? -22.835 0.364 12.077 1.00 84.81 382 ASP A N 1
ATOM 3112 C CA . ASP A 1 382 ? -23.101 1.742 12.496 1.00 84.81 382 ASP A CA 1
ATOM 3113 C C . ASP A 1 382 ? -24.244 1.797 13.516 1.00 84.81 382 ASP A C 1
ATOM 3115 O O . ASP A 1 382 ? -24.160 2.524 14.509 1.00 84.81 382 ASP A O 1
ATOM 3119 N N . LYS A 1 383 ? -25.264 0.946 13.338 1.00 84.25 383 LYS A N 1
ATOM 3120 C CA . LYS A 1 383 ? -26.363 0.794 14.298 1.00 84.25 383 LYS A CA 1
ATOM 3121 C C . LYS A 1 383 ? -25.867 0.202 15.619 1.00 84.25 383 LYS A C 1
ATOM 3123 O O . LYS A 1 383 ? -26.227 0.707 16.677 1.00 84.25 383 LYS A O 1
ATOM 3128 N N . LEU A 1 384 ? -25.006 -0.816 15.586 1.00 82.88 384 LEU A N 1
ATOM 3129 C CA . LEU A 1 384 ? -24.435 -1.421 16.798 1.00 82.88 384 LEU A CA 1
ATOM 3130 C C . LEU A 1 384 ? -23.574 -0.429 17.587 1.00 82.88 384 LEU A C 1
ATOM 3132 O O . LEU A 1 384 ? -23.702 -0.344 18.808 1.00 82.88 384 LEU A O 1
ATOM 3136 N N . LYS A 1 385 ? -22.732 0.356 16.905 1.00 85.75 385 LYS A N 1
ATOM 3137 C CA . LYS A 1 385 ? -21.921 1.400 17.549 1.00 85.75 385 LYS A CA 1
ATOM 3138 C C . LYS A 1 385 ? -22.782 2.493 18.166 1.00 85.75 385 LYS A C 1
ATOM 3140 O O . LYS A 1 385 ? -22.507 2.909 19.289 1.00 85.75 385 LYS A O 1
ATOM 3145 N N . LEU A 1 386 ? -23.818 2.938 17.455 1.00 86.56 386 LEU A N 1
ATOM 3146 C CA . LEU A 1 386 ? -24.757 3.929 17.971 1.00 86.56 386 LEU A CA 1
ATOM 3147 C C . LEU A 1 386 ? -25.481 3.400 19.215 1.00 86.56 386 LEU A C 1
ATOM 3149 O O . LEU A 1 386 ? -25.474 4.069 20.245 1.00 86.56 386 LEU A O 1
ATOM 3153 N N . ASN A 1 387 ? -26.014 2.178 19.149 1.00 84.88 387 ASN A N 1
ATOM 3154 C CA . ASN A 1 387 ? -26.697 1.530 20.268 1.00 84.88 387 ASN A CA 1
ATOM 3155 C C . ASN A 1 387 ? -25.770 1.369 21.482 1.00 84.88 387 ASN A C 1
ATOM 3157 O O . ASN A 1 387 ? -26.189 1.6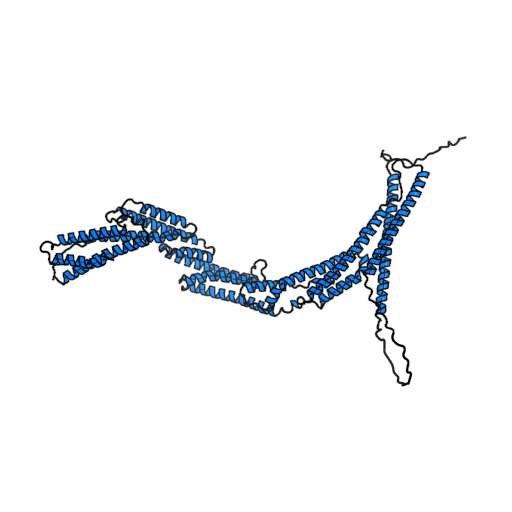19 22.610 1.00 84.88 387 ASN A O 1
ATOM 3161 N N . LYS A 1 388 ? -24.499 0.995 21.264 1.00 85.00 388 LYS A N 1
ATOM 3162 C CA . LYS A 1 388 ? -23.490 0.916 22.330 1.00 85.00 388 LYS A CA 1
ATOM 3163 C C . LYS A 1 388 ? -23.301 2.269 23.017 1.00 85.00 388 LYS A C 1
ATOM 3165 O O . LYS A 1 388 ? -23.402 2.339 24.238 1.00 85.00 388 LYS A O 1
ATOM 3170 N N . LEU A 1 389 ? -23.077 3.335 22.246 1.00 86.19 389 LEU A N 1
ATOM 3171 C CA . LEU A 1 389 ? -22.886 4.686 22.787 1.00 86.19 389 LEU A CA 1
ATOM 3172 C C . LEU A 1 389 ? -24.127 5.186 23.534 1.00 86.19 389 LEU A C 1
ATOM 3174 O O . LEU A 1 389 ? -24.012 5.776 24.605 1.00 86.19 389 LEU A O 1
ATOM 3178 N N . GLN A 1 390 ? -25.321 4.944 22.991 1.00 84.88 390 GLN A N 1
ATOM 3179 C CA . GLN A 1 390 ? -26.576 5.310 23.649 1.00 84.88 390 GLN A CA 1
ATOM 3180 C C . GLN A 1 390 ? -26.737 4.584 24.985 1.00 84.88 390 GLN A C 1
ATOM 3182 O O . GLN A 1 390 ? -27.054 5.215 25.991 1.00 84.88 390 GLN A O 1
ATOM 3187 N N . LEU A 1 391 ? -26.446 3.286 25.030 1.00 84.81 391 LEU A N 1
ATOM 3188 C CA . LEU A 1 391 ? -26.534 2.507 26.257 1.00 84.81 391 LEU A CA 1
ATOM 3189 C C . LEU A 1 391 ? -25.496 2.934 27.303 1.00 84.81 391 LEU A C 1
ATOM 3191 O O . LEU A 1 391 ? -25.842 3.073 28.475 1.00 84.81 391 LEU A O 1
ATOM 3195 N N . GLU A 1 392 ? -24.252 3.192 26.892 1.00 85.56 392 GLU A N 1
ATOM 3196 C CA . GLU A 1 392 ? -23.211 3.747 27.768 1.00 85.56 392 GLU A CA 1
ATOM 3197 C C . GLU A 1 392 ? -23.656 5.095 28.354 1.00 85.56 392 GLU A C 1
ATOM 3199 O O . GLU A 1 392 ? -23.535 5.312 29.559 1.00 85.56 392 GLU A O 1
ATOM 3204 N N . ASN A 1 393 ? -24.268 5.964 27.542 1.00 85.38 393 ASN A N 1
ATOM 3205 C CA . ASN A 1 393 ? -24.803 7.249 27.996 1.00 85.38 393 ASN A CA 1
ATOM 3206 C C . ASN A 1 393 ? -25.969 7.101 28.985 1.00 85.38 393 ASN A C 1
ATOM 3208 O O . ASN A 1 393 ? -26.039 7.863 29.954 1.00 85.38 393 ASN A O 1
ATOM 3212 N N . VAL A 1 394 ? -26.877 6.144 28.766 1.00 85.12 394 VAL A N 1
ATOM 3213 C CA . VAL A 1 394 ? -28.008 5.848 29.666 1.00 85.12 394 VAL A CA 1
ATOM 3214 C C . VAL A 1 394 ? -27.495 5.331 31.012 1.00 85.12 394 VAL A C 1
ATOM 3216 O O . VAL A 1 394 ? -27.893 5.841 32.062 1.00 85.12 394 VAL A O 1
ATOM 3219 N N . VAL A 1 395 ? -26.566 4.371 30.995 1.00 85.44 395 VAL A N 1
ATOM 3220 C CA . VAL A 1 395 ? -25.956 3.803 32.209 1.00 85.44 395 VAL A CA 1
ATOM 3221 C C . VAL A 1 395 ? -25.162 4.866 32.969 1.00 85.44 395 VAL A C 1
ATOM 3223 O O . VAL A 1 395 ? -25.346 5.016 34.179 1.00 85.44 395 VAL A O 1
ATOM 3226 N N . GLN A 1 396 ? -24.341 5.656 32.275 1.00 85.69 396 GLN A N 1
ATOM 3227 C CA . GLN A 1 396 ? -23.571 6.738 32.885 1.00 85.69 396 GLN A CA 1
ATOM 3228 C C . GLN A 1 396 ? -24.489 7.818 33.470 1.00 85.69 396 GLN A C 1
ATOM 3230 O O . GLN A 1 396 ? -24.310 8.229 34.615 1.00 85.69 396 GLN A O 1
ATOM 3235 N N . SER A 1 397 ? -25.532 8.220 32.735 1.00 83.25 397 SER A N 1
ATOM 3236 C CA . SER A 1 397 ? -26.536 9.174 33.219 1.00 83.25 397 SER A CA 1
ATOM 3237 C C . SER A 1 397 ? -27.243 8.673 34.476 1.00 83.25 397 SER A C 1
ATOM 3239 O O . SER A 1 397 ? -27.505 9.463 35.383 1.00 83.25 397 SER A O 1
ATOM 3241 N N . TYR A 1 398 ? -27.552 7.378 34.548 1.00 83.12 398 TYR A N 1
ATOM 3242 C CA . TYR A 1 398 ? -28.136 6.771 35.738 1.00 83.12 398 TYR A CA 1
ATOM 3243 C C . TYR A 1 398 ? -27.157 6.771 36.921 1.00 83.12 398 TYR A C 1
ATOM 3245 O O . TYR A 1 398 ? -27.538 7.166 38.026 1.00 83.12 398 TYR A O 1
ATOM 3253 N N . GLU A 1 399 ? -25.889 6.400 36.704 1.00 83.12 399 GLU A N 1
ATOM 3254 C CA . GLU A 1 399 ? -24.860 6.464 37.749 1.00 83.12 399 GLU A CA 1
ATOM 3255 C C . GLU A 1 399 ? -24.661 7.888 38.283 1.00 83.12 399 GLU A C 1
ATOM 3257 O O . GLU A 1 399 ? -24.543 8.082 39.496 1.00 83.12 399 GLU A O 1
ATOM 3262 N N . ASP A 1 400 ? -24.643 8.884 37.400 1.00 83.62 400 ASP A N 1
ATOM 3263 C CA . ASP A 1 400 ? -24.463 10.286 37.774 1.00 83.62 400 ASP A CA 1
ATOM 3264 C C . ASP A 1 400 ? -25.664 10.813 38.566 1.00 83.62 400 ASP A C 1
ATOM 3266 O O . ASP A 1 400 ? -25.487 11.514 39.564 1.00 83.62 400 ASP A O 1
ATOM 3270 N N . LEU A 1 401 ? -26.889 10.420 38.199 1.00 81.19 401 LEU A N 1
ATOM 3271 C CA . LEU A 1 401 ? -28.088 10.745 38.978 1.00 81.19 401 LEU A CA 1
ATOM 3272 C C . LEU A 1 401 ? -28.088 10.048 40.345 1.00 81.19 401 LEU A C 1
ATOM 3274 O O . LEU A 1 401 ? -28.471 10.660 41.346 1.00 81.19 401 LEU A O 1
ATOM 3278 N N . ARG A 1 402 ? -27.613 8.799 40.422 1.00 80.25 402 ARG A N 1
ATOM 3279 C CA . ARG A 1 402 ? -27.461 8.074 41.693 1.00 80.25 402 ARG A CA 1
ATOM 3280 C C . ARG A 1 402 ? -26.439 8.755 42.606 1.00 80.25 402 ARG A C 1
ATOM 3282 O O . ARG A 1 402 ? -26.732 8.943 43.781 1.00 80.25 402 ARG A O 1
ATOM 3289 N N . LYS A 1 403 ? -25.289 9.191 42.078 1.00 80.88 403 LYS A N 1
ATOM 3290 C CA . LYS A 1 403 ? -24.279 9.963 42.834 1.00 80.88 403 LYS A CA 1
ATOM 3291 C C . LYS A 1 403 ? -24.767 11.363 43.218 1.00 80.88 403 LYS A C 1
ATOM 3293 O O . LYS A 1 403 ? -24.420 11.857 44.285 1.00 80.88 403 LYS A O 1
ATOM 3298 N N . GLY A 1 404 ? -25.560 12.005 42.360 1.00 75.62 404 GLY A N 1
ATOM 3299 C CA . GLY A 1 404 ? -26.137 13.329 42.610 1.00 75.62 404 GLY A CA 1
ATOM 3300 C C . GLY A 1 404 ? -27.250 13.334 43.662 1.00 75.62 404 GLY A C 1
ATOM 3301 O O . GLY A 1 404 ? -27.583 14.387 44.206 1.00 75.62 404 GLY A O 1
ATOM 3302 N N . THR A 1 405 ? -27.814 12.169 43.983 1.00 77.12 405 THR A N 1
ATOM 3303 C CA . THR A 1 405 ? -28.852 12.034 45.007 1.00 77.12 405 THR A CA 1
ATOM 3304 C C . THR A 1 405 ? -28.212 11.998 46.389 1.00 77.12 405 THR A C 1
ATOM 3306 O O . THR A 1 405 ? -27.503 11.061 46.743 1.00 77.12 405 THR A O 1
ATOM 3309 N N . ARG A 1 406 ? -28.459 13.030 47.201 1.00 73.62 406 ARG A N 1
ATOM 3310 C CA . ARG A 1 406 ? -27.959 13.072 48.584 1.00 73.62 406 ARG A CA 1
ATOM 3311 C C . ARG A 1 406 ? -28.605 11.986 49.424 1.00 73.62 406 ARG A C 1
ATOM 3313 O O . ARG A 1 406 ? -29.808 11.780 49.310 1.00 73.62 406 ARG A O 1
ATOM 3320 N N . ASN A 1 407 ? -27.843 11.426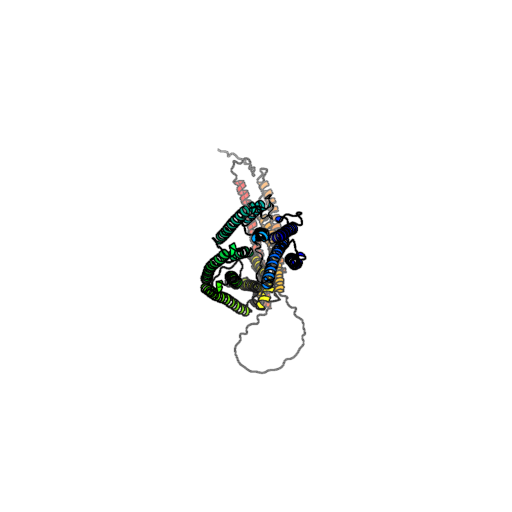 50.363 1.00 71.25 407 ASN A N 1
ATOM 3321 C CA . ASN A 1 407 ? -28.279 10.356 51.271 1.00 71.25 407 ASN A CA 1
ATOM 3322 C C . ASN A 1 407 ? -29.648 10.618 51.925 1.00 71.25 407 ASN A C 1
ATOM 3324 O O . ASN A 1 407 ? -30.451 9.704 52.042 1.00 71.25 407 ASN A O 1
ATOM 3328 N N . MET A 1 408 ? -29.943 11.871 52.283 1.00 65.62 408 MET A N 1
ATOM 3329 C CA . MET A 1 408 ? -31.226 12.266 52.884 1.00 65.62 408 MET A CA 1
ATOM 3330 C C . MET A 1 408 ? -32.448 12.108 51.960 1.00 65.62 408 MET A C 1
ATOM 3332 O O . MET A 1 408 ? -33.563 11.987 52.448 1.00 65.62 408 MET A O 1
ATOM 3336 N N . PHE A 1 409 ? -32.253 12.117 50.639 1.00 72.25 409 PHE A N 1
ATOM 3337 C CA . PHE A 1 409 ? -33.317 11.974 49.643 1.00 72.25 409 PHE A CA 1
ATOM 3338 C C . PHE A 1 409 ? -33.338 10.584 48.995 1.00 72.25 409 PHE A C 1
ATOM 3340 O O . PHE A 1 409 ? -34.246 10.310 48.218 1.00 72.25 409 PHE A O 1
ATOM 3347 N N . VAL A 1 410 ? -32.371 9.703 49.293 1.00 72.94 410 VAL A N 1
ATOM 3348 C CA . VAL A 1 410 ? -32.253 8.375 48.657 1.00 72.94 410 VAL A CA 1
ATOM 3349 C C . VAL A 1 410 ? -33.530 7.557 48.848 1.00 72.94 410 VAL A C 1
ATOM 3351 O O . VAL A 1 410 ? -34.078 7.053 47.871 1.00 72.94 410 VAL A O 1
ATOM 3354 N N . ASN A 1 411 ? -34.067 7.511 50.069 1.00 73.06 411 ASN A N 1
ATOM 3355 C CA . ASN A 1 411 ? -35.275 6.735 50.373 1.00 73.06 411 ASN A CA 1
ATOM 3356 C C . ASN A 1 411 ? -36.524 7.304 49.674 1.00 73.06 411 ASN A C 1
ATOM 3358 O O . ASN A 1 411 ? -37.347 6.560 49.153 1.00 73.06 411 ASN A O 1
ATOM 3362 N N . LEU A 1 412 ? -36.629 8.634 49.571 1.00 71.38 412 LEU A N 1
ATOM 3363 C CA . LEU A 1 412 ? -37.733 9.307 48.871 1.00 71.38 412 LEU A CA 1
ATOM 3364 C C . LEU A 1 412 ? -37.632 9.169 47.341 1.00 71.38 412 LEU A C 1
ATOM 3366 O O . LEU A 1 412 ? -38.642 9.196 46.643 1.00 71.38 412 LEU A O 1
ATOM 3370 N N . MET A 1 413 ? -36.419 8.982 46.816 1.00 73.44 413 MET A N 1
ATOM 3371 C CA . MET A 1 413 ? -36.135 8.777 45.391 1.00 73.44 413 MET A CA 1
ATOM 3372 C C . MET A 1 413 ? -36.152 7.299 44.971 1.00 73.44 413 MET A C 1
ATOM 3374 O O . MET A 1 413 ? -36.159 7.002 43.772 1.00 73.44 413 MET A O 1
ATOM 3378 N N . THR A 1 414 ? -36.206 6.374 45.935 1.00 75.50 414 THR A N 1
ATOM 3379 C CA . THR A 1 414 ? -36.135 4.920 45.717 1.00 75.50 414 THR A CA 1
ATOM 3380 C C . THR A 1 414 ? -37.173 4.397 44.713 1.00 75.50 414 THR A C 1
ATOM 3382 O O . THR A 1 414 ? -36.766 3.665 43.817 1.00 75.50 414 THR A O 1
ATOM 3385 N N . PRO A 1 415 ? -38.454 4.819 44.704 1.00 75.50 415 PRO A N 1
ATOM 3386 C CA . PRO A 1 415 ? -39.421 4.304 43.724 1.00 75.50 415 PRO A CA 1
ATOM 3387 C C . PRO A 1 415 ? -39.075 4.654 42.272 1.00 75.50 415 PRO A C 1
ATOM 3389 O O . PRO A 1 415 ? -39.311 3.868 41.356 1.00 75.50 415 PRO A O 1
ATOM 3392 N N . LYS A 1 416 ? -38.490 5.837 42.031 1.00 73.19 416 LYS A N 1
ATOM 3393 C CA . LYS A 1 416 ? -38.025 6.217 40.687 1.00 73.19 416 LYS A CA 1
ATOM 3394 C C . LYS A 1 416 ? -36.748 5.465 40.313 1.00 73.19 416 LYS A C 1
ATOM 3396 O O . LYS A 1 416 ? -36.582 5.115 39.145 1.00 73.19 416 LYS A O 1
ATOM 3401 N N . MET A 1 417 ? -35.890 5.158 41.291 1.00 77.06 417 MET A N 1
ATOM 3402 C CA . MET A 1 417 ? -34.742 4.270 41.088 1.00 77.06 417 MET A CA 1
ATOM 3403 C C . MET A 1 417 ? -35.186 2.841 40.752 1.00 77.06 417 MET A C 1
ATOM 3405 O O . MET A 1 417 ? -34.665 2.276 39.798 1.00 77.06 417 MET A O 1
ATOM 3409 N N . GLU A 1 418 ? -36.185 2.293 41.446 1.00 78.75 418 GLU A N 1
ATOM 3410 C CA . GLU A 1 418 ? -36.758 0.967 41.175 1.00 78.75 418 GLU A CA 1
ATOM 3411 C C . GLU A 1 418 ? -37.428 0.896 39.799 1.00 78.75 418 GLU A C 1
ATOM 3413 O O . GLU A 1 418 ? -37.252 -0.092 39.087 1.00 78.75 418 GLU A O 1
ATOM 3418 N N . LYS A 1 419 ? -38.143 1.951 39.384 1.00 79.06 419 LYS A N 1
ATOM 3419 C CA . LYS A 1 419 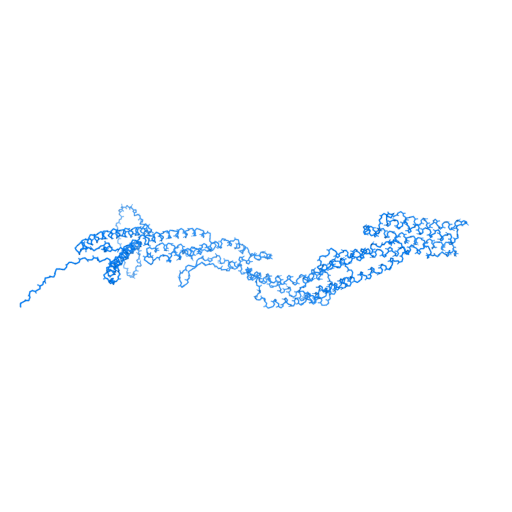? -38.734 2.052 38.037 1.00 79.06 419 LYS A CA 1
ATOM 3420 C C . LYS A 1 419 ? -37.650 2.009 36.955 1.00 79.06 419 LYS A C 1
ATOM 3422 O O . LYS A 1 419 ? -37.774 1.246 36.000 1.00 79.06 419 LYS A O 1
ATOM 3427 N N . MET A 1 420 ? -36.556 2.753 37.138 1.00 79.62 420 MET A N 1
ATOM 3428 C CA . MET A 1 420 ? -35.408 2.718 36.223 1.00 79.62 420 MET A CA 1
ATOM 3429 C C . MET A 1 420 ? -34.690 1.361 36.240 1.00 79.62 420 MET A C 1
ATOM 3431 O O . MET A 1 420 ? -34.352 0.828 35.186 1.00 79.62 420 MET A O 1
ATOM 3435 N N . GLU A 1 421 ? -34.484 0.761 37.413 1.00 80.25 421 GLU A N 1
ATOM 3436 C CA . GLU A 1 421 ? -33.901 -0.580 37.520 1.00 80.25 421 GLU A CA 1
ATOM 3437 C C . GLU A 1 421 ? -34.793 -1.657 36.898 1.00 80.25 421 GLU A C 1
ATOM 3439 O O . GLU A 1 421 ? -34.273 -2.618 36.337 1.00 80.25 421 GLU A O 1
ATOM 3444 N N . GLY A 1 422 ? -36.117 -1.500 36.960 1.00 80.44 422 GLY A N 1
ATOM 3445 C CA . GLY A 1 422 ? -37.084 -2.360 36.283 1.00 80.44 422 GLY A CA 1
ATOM 3446 C C . GLY A 1 422 ? -36.919 -2.326 34.766 1.00 80.44 422 GLY A C 1
ATOM 3447 O O . GLY A 1 422 ? -36.841 -3.387 34.147 1.00 80.44 422 GLY A O 1
ATOM 3448 N N . VAL A 1 423 ? -36.773 -1.131 34.184 1.00 81.38 423 VAL A N 1
ATOM 3449 C CA . VAL A 1 423 ? -36.473 -0.957 32.753 1.00 81.38 423 VAL A CA 1
ATOM 3450 C C . VAL A 1 423 ? -35.111 -1.574 32.422 1.00 81.38 423 VAL A C 1
ATOM 3452 O O . VAL A 1 423 ? -35.024 -2.453 31.570 1.00 81.38 423 VAL A O 1
ATOM 3455 N N . LEU A 1 424 ? -34.049 -1.233 33.161 1.00 81.44 424 LEU A N 1
ATOM 3456 C CA . LEU A 1 424 ? -32.705 -1.795 32.941 1.00 81.44 424 LEU A CA 1
ATOM 3457 C C . LEU A 1 424 ? -32.653 -3.326 33.103 1.00 81.44 424 LEU A C 1
ATOM 3459 O O . LEU A 1 424 ? -31.841 -3.987 32.454 1.00 81.44 424 LEU A O 1
ATOM 3463 N N . ARG A 1 425 ? -33.535 -3.920 33.917 1.00 80.69 425 ARG A N 1
ATOM 3464 C CA . ARG A 1 425 ? -33.658 -5.379 34.075 1.00 80.69 425 ARG A CA 1
ATOM 3465 C C . ARG A 1 425 ? -34.159 -6.066 32.804 1.00 80.69 425 ARG A C 1
ATOM 3467 O O . ARG A 1 425 ? -33.755 -7.201 32.545 1.00 80.69 425 ARG A O 1
ATOM 3474 N N . GLN A 1 426 ? -34.949 -5.385 31.976 1.00 80.19 426 GLN A N 1
ATOM 3475 C CA . GLN A 1 426 ? -35.312 -5.889 30.646 1.00 80.19 426 GLN A CA 1
ATOM 3476 C C . GLN A 1 426 ? -34.061 -6.032 29.761 1.00 80.19 426 GLN A C 1
ATOM 3478 O O . GLN A 1 426 ? -33.904 -7.034 29.064 1.00 80.19 426 GLN A O 1
ATOM 3483 N N . GLY A 1 427 ? -33.109 -5.097 29.882 1.00 77.31 427 GLY A N 1
ATOM 3484 C CA . GLY A 1 427 ? -31.793 -5.150 29.231 1.00 77.31 427 GLY A CA 1
ATOM 3485 C C . GLY A 1 427 ? -30.864 -6.268 29.726 1.00 77.31 427 GLY A C 1
ATOM 3486 O O . GLY A 1 427 ? -29.962 -6.680 28.999 1.00 77.31 427 GLY A O 1
ATOM 3487 N N . LEU A 1 428 ? -31.095 -6.777 30.942 1.00 75.06 428 LEU A N 1
ATOM 3488 C CA . LEU A 1 428 ? -30.352 -7.903 31.524 1.00 75.06 428 LEU A CA 1
ATOM 3489 C C . LEU A 1 428 ? -30.895 -9.275 31.104 1.00 75.06 428 LEU A C 1
ATOM 3491 O O . LEU A 1 428 ? -30.158 -10.251 31.171 1.00 75.06 428 LEU A O 1
ATOM 3495 N N . THR A 1 429 ? -32.183 -9.373 30.764 1.00 75.31 429 THR A N 1
ATOM 3496 C CA . THR A 1 429 ? -32.890 -10.668 30.685 1.00 75.31 429 THR A CA 1
ATOM 3497 C C . THR A 1 429 ? -33.538 -10.944 29.336 1.00 75.31 429 THR A C 1
ATOM 3499 O O . THR A 1 429 ? -33.575 -12.097 28.920 1.00 75.31 429 THR A O 1
ATOM 3502 N N . MET A 1 430 ? -34.044 -9.916 28.649 1.00 72.62 430 MET A N 1
ATOM 3503 C CA . MET A 1 430 ? -34.860 -10.086 27.442 1.00 72.62 430 MET A CA 1
ATOM 3504 C C . MET A 1 430 ? -34.240 -9.463 26.193 1.00 72.62 430 MET A C 1
ATOM 3506 O O . MET A 1 430 ? -34.451 -9.975 25.097 1.00 72.62 430 MET A O 1
ATOM 3510 N N . LEU A 1 431 ? -33.496 -8.362 26.330 1.00 78.00 431 LEU A N 1
ATOM 3511 C CA . LEU A 1 431 ? -32.951 -7.644 25.178 1.00 78.00 431 LEU A CA 1
ATOM 3512 C C . LEU A 1 431 ? -31.569 -8.170 24.798 1.00 78.00 431 LEU A C 1
ATOM 3514 O O . LEU A 1 431 ? -30.633 -8.153 25.600 1.00 78.00 431 LEU A O 1
ATOM 3518 N N . THR A 1 432 ? -31.450 -8.573 23.539 1.00 81.19 432 THR A N 1
ATOM 3519 C CA . THR A 1 432 ? -30.202 -8.987 22.889 1.00 81.19 432 THR A CA 1
ATOM 3520 C C . THR A 1 432 ? -29.775 -7.957 21.843 1.00 81.19 432 THR A C 1
ATOM 3522 O O . THR A 1 432 ? -30.593 -7.160 21.379 1.00 81.19 432 THR A O 1
ATOM 3525 N N . TRP A 1 433 ? -28.513 -7.979 21.408 1.00 77.81 433 TRP A N 1
ATOM 3526 C CA . TRP A 1 433 ? -27.999 -7.051 20.380 1.00 77.81 433 TRP A CA 1
ATOM 3527 C C . TRP A 1 433 ? -28.685 -7.174 19.008 1.00 77.81 433 TRP A C 1
ATOM 3529 O O . TRP A 1 433 ? -28.565 -6.279 18.172 1.00 77.81 433 TRP A O 1
ATOM 3539 N N . SER A 1 434 ? -29.424 -8.261 18.781 1.00 72.38 434 SER A N 1
ATOM 3540 C CA . SER A 1 434 ? -30.245 -8.506 17.588 1.00 72.38 434 SER A CA 1
ATOM 3541 C C . SER A 1 434 ? -31.709 -8.058 17.729 1.00 72.38 434 SER A C 1
ATOM 3543 O O . SER A 1 434 ? -32.474 -8.153 16.768 1.00 72.38 434 SER A O 1
ATOM 3545 N N . SER A 1 435 ? -32.123 -7.561 18.899 1.00 76.75 435 SER A N 1
ATOM 3546 C CA . SER A 1 435 ? -33.521 -7.220 19.184 1.00 76.75 435 SER A CA 1
ATOM 3547 C C . SER A 1 435 ? -33.970 -5.926 18.494 1.00 76.75 435 SER A C 1
ATOM 3549 O O . SER A 1 435 ? -33.342 -4.877 18.624 1.00 76.75 435 SER A O 1
ATOM 3551 N N . VAL A 1 436 ? -35.116 -5.965 17.807 1.00 76.44 436 VAL A N 1
ATOM 3552 C CA . VAL A 1 436 ? -35.714 -4.785 17.142 1.00 76.44 436 VAL A CA 1
ATOM 3553 C C . VAL A 1 436 ? -36.292 -3.788 18.160 1.00 76.44 436 VAL A C 1
ATOM 3555 O O . VAL A 1 436 ? -36.363 -2.593 17.898 1.00 76.44 436 VAL A O 1
ATOM 3558 N N . THR A 1 437 ? -36.632 -4.262 19.359 1.00 78.81 437 THR A N 1
ATOM 3559 C CA . THR A 1 437 ? -37.198 -3.485 20.476 1.00 78.81 437 THR A CA 1
ATOM 3560 C C . THR A 1 437 ? -36.172 -2.633 21.237 1.00 78.81 437 THR A C 1
ATOM 3562 O O . THR A 1 437 ? -36.519 -1.966 22.211 1.00 78.81 437 THR A O 1
ATOM 3565 N N . LEU A 1 438 ? -34.906 -2.613 20.804 1.00 80.38 438 LEU A N 1
ATOM 3566 C CA . LEU A 1 438 ? -33.861 -1.785 21.416 1.00 80.38 438 LEU A CA 1
ATOM 3567 C C . LEU A 1 438 ? -34.178 -0.284 21.336 1.00 80.38 438 LEU A C 1
ATOM 3569 O O . LEU A 1 438 ? -33.948 0.443 22.297 1.00 80.38 438 LEU A O 1
ATOM 3573 N N . GLU A 1 439 ? -34.757 0.183 20.229 1.00 81.50 439 GLU A N 1
ATOM 3574 C CA . GLU A 1 439 ? -35.104 1.602 20.055 1.00 81.50 439 GLU A CA 1
ATOM 3575 C C . GLU A 1 439 ? -36.221 2.045 21.008 1.00 81.50 439 GLU A C 1
ATOM 3577 O O . GLU A 1 439 ? -36.129 3.111 21.617 1.00 81.50 439 GLU A O 1
ATOM 3582 N N . THR A 1 440 ? -37.244 1.208 21.200 1.00 83.38 440 THR A N 1
ATOM 3583 C CA . THR A 1 440 ? -38.322 1.477 22.164 1.00 83.38 440 THR A CA 1
ATOM 3584 C C . THR A 1 440 ? -37.806 1.452 23.600 1.00 83.38 440 THR A C 1
ATOM 3586 O O . THR A 1 440 ? -38.201 2.288 24.406 1.00 83.38 440 THR A O 1
ATOM 3589 N N . PHE A 1 441 ? -36.861 0.556 23.900 1.00 85.56 441 PHE A N 1
ATOM 3590 C CA . PHE A 1 441 ? -36.188 0.512 25.196 1.00 85.56 441 PHE A CA 1
ATOM 3591 C C . PHE A 1 441 ? -35.389 1.792 25.475 1.00 85.56 441 PHE A C 1
ATOM 3593 O O . PHE A 1 441 ? -35.490 2.340 26.571 1.00 85.56 441 PHE A O 1
ATOM 3600 N N . PHE A 1 442 ? -34.631 2.307 24.499 1.00 84.19 442 PHE A N 1
ATOM 3601 C CA . PHE A 1 442 ? -33.900 3.567 24.675 1.00 84.19 442 PHE A CA 1
ATOM 3602 C C . PHE A 1 442 ? -34.845 4.742 24.935 1.00 84.19 442 PHE A C 1
ATOM 3604 O O . PHE A 1 442 ? -34.581 5.541 25.829 1.00 84.19 442 PHE A O 1
ATOM 3611 N N . GLN A 1 443 ? -35.973 4.816 24.222 1.00 84.81 443 GLN A N 1
ATOM 3612 C CA . GLN A 1 443 ? -36.979 5.858 24.449 1.00 84.81 443 GLN A CA 1
ATOM 3613 C C . GLN A 1 443 ? -37.586 5.779 25.854 1.00 84.81 443 GLN A C 1
ATOM 3615 O O . GLN A 1 443 ? -37.712 6.805 26.522 1.00 84.81 443 GLN A O 1
ATOM 3620 N N . GLU A 1 444 ? -37.937 4.580 26.321 1.00 84.75 444 GLU A N 1
ATOM 3621 C CA . GLU A 1 444 ? -38.476 4.377 27.669 1.00 84.75 444 GLU A CA 1
ATOM 3622 C C . GLU A 1 444 ? -37.436 4.724 28.747 1.00 84.75 444 GLU A C 1
ATOM 3624 O O . GLU A 1 444 ? -37.734 5.464 29.689 1.00 84.75 444 GLU A O 1
ATOM 3629 N N . ALA A 1 445 ? -36.191 4.271 28.579 1.00 85.25 445 ALA A N 1
ATOM 3630 C CA . ALA A 1 445 ? -35.094 4.572 29.493 1.00 85.25 445 ALA A CA 1
ATOM 3631 C C . ALA A 1 445 ? -34.797 6.080 29.562 1.00 85.25 445 ALA A C 1
ATOM 3633 O O . ALA A 1 445 ? -34.662 6.629 30.659 1.00 85.25 445 ALA A O 1
ATOM 3634 N N . ASP A 1 446 ? -34.752 6.772 28.421 1.00 85.38 446 ASP A N 1
ATOM 3635 C CA . ASP A 1 446 ? -34.529 8.219 28.364 1.00 85.38 446 ASP A CA 1
ATOM 3636 C C . ASP A 1 446 ? -35.680 9.006 28.995 1.00 85.38 446 ASP A C 1
ATOM 3638 O O . ASP A 1 446 ? -35.436 9.983 29.709 1.00 85.38 446 ASP A O 1
ATOM 3642 N N . GLN A 1 447 ? -36.930 8.579 28.798 1.00 85.38 447 GLN A N 1
ATOM 3643 C CA . GLN A 1 447 ? -38.090 9.200 29.444 1.00 85.38 447 GLN A CA 1
ATOM 3644 C C . GLN A 1 447 ? -38.019 9.064 30.968 1.00 85.38 447 GLN A C 1
ATOM 3646 O O . GLN A 1 447 ? -38.166 10.059 31.686 1.00 85.38 447 GLN A O 1
ATOM 3651 N N . VAL A 1 448 ? -37.738 7.861 31.478 1.00 82.94 448 VAL A N 1
ATOM 3652 C CA . VAL A 1 448 ? -37.614 7.617 32.924 1.00 82.94 448 VAL A CA 1
ATOM 3653 C C . VAL A 1 448 ? -36.440 8.407 33.511 1.00 82.94 448 VAL A C 1
ATOM 3655 O O . VAL A 1 448 ? -36.595 9.055 34.552 1.00 82.94 448 VAL A O 1
ATOM 3658 N N . LEU A 1 449 ? -35.295 8.447 32.822 1.00 84.75 449 LEU A N 1
ATOM 3659 C CA . LEU A 1 449 ? -34.147 9.267 33.218 1.00 84.75 449 LEU A CA 1
ATOM 3660 C C . LEU A 1 449 ? -34.463 10.763 33.205 1.00 84.75 449 LEU A C 1
ATOM 3662 O O . LEU A 1 449 ? -34.020 11.486 34.101 1.00 84.75 449 LEU A O 1
ATOM 3666 N N . HIS A 1 450 ? -35.218 11.244 32.218 1.00 83.81 450 HIS A N 1
ATOM 3667 C CA . HIS A 1 450 ? -35.599 12.648 32.120 1.00 83.81 450 HIS A CA 1
ATOM 3668 C C . HIS A 1 450 ? -36.470 13.069 33.305 1.00 83.81 450 HIS A C 1
ATOM 3670 O O . HIS A 1 450 ? -36.165 14.066 33.967 1.00 83.81 450 HIS A O 1
ATOM 3676 N N . VAL A 1 451 ? -37.492 12.270 33.626 1.00 83.88 451 VAL A N 1
ATOM 3677 C CA . VAL A 1 451 ? -38.365 12.496 34.786 1.00 83.88 451 VAL A CA 1
ATOM 3678 C C . VAL A 1 451 ? -37.552 12.466 36.082 1.00 83.88 451 VAL A C 1
ATOM 3680 O O . VAL A 1 451 ? -37.677 13.370 36.913 1.00 83.88 451 VAL A O 1
ATOM 3683 N N . TYR A 1 452 ? -36.653 11.488 36.238 1.00 82.25 452 TYR A N 1
ATOM 3684 C CA . TYR A 1 452 ? -35.807 11.383 37.428 1.00 82.25 452 TYR A CA 1
ATOM 3685 C C . TYR A 1 452 ? -34.866 12.588 37.585 1.00 82.25 452 TYR A C 1
ATOM 3687 O O . TYR A 1 452 ? -34.759 13.179 38.663 1.00 82.25 452 TYR A O 1
ATOM 3695 N N . ARG A 1 453 ? -34.241 13.027 36.488 1.00 83.75 453 ARG A N 1
ATOM 3696 C CA . ARG A 1 453 ? -33.372 14.210 36.448 1.00 83.75 453 ARG A CA 1
ATOM 3697 C C . ARG A 1 453 ? -34.137 15.495 36.758 1.00 83.75 453 ARG A C 1
ATOM 3699 O O . ARG A 1 453 ? -33.612 16.354 37.467 1.00 83.75 453 ARG A O 1
ATOM 3706 N N . GLN A 1 454 ? -35.353 15.652 36.240 1.00 84.25 454 GLN A N 1
ATOM 3707 C CA . GLN A 1 454 ? -36.190 16.822 36.508 1.00 84.25 454 GLN A CA 1
ATOM 3708 C C . GLN A 1 454 ? -36.572 16.899 37.989 1.00 84.25 454 GLN A C 1
ATOM 3710 O O . GLN A 1 454 ? -36.476 17.974 38.588 1.00 84.25 454 GLN A O 1
ATOM 3715 N N . LEU A 1 455 ? -36.934 15.762 38.586 1.00 81.69 455 LEU A N 1
ATOM 3716 C CA . LEU A 1 455 ? -37.239 15.661 40.008 1.00 81.69 455 LEU A CA 1
ATOM 3717 C C . LEU A 1 455 ? -36.022 16.037 40.860 1.00 81.69 455 LEU A C 1
ATOM 3719 O O . LEU A 1 455 ? -36.110 16.944 41.686 1.00 81.69 455 LEU A O 1
ATOM 3723 N N . LEU A 1 456 ? -34.860 15.434 40.587 1.00 82.81 456 LEU A N 1
ATOM 3724 C CA . LEU A 1 456 ? -33.625 15.726 41.318 1.00 82.81 456 LEU A CA 1
ATOM 3725 C C . LEU A 1 456 ? -33.228 17.207 41.212 1.00 82.81 456 LEU A C 1
ATOM 3727 O O . LEU A 1 456 ? -32.843 17.813 42.212 1.00 82.81 456 LEU A O 1
ATOM 3731 N N . ARG A 1 457 ? -33.364 17.822 40.027 1.00 83.69 457 ARG A N 1
ATOM 3732 C CA . ARG A 1 457 ? -33.101 19.260 39.837 1.00 83.69 457 ARG A CA 1
ATOM 3733 C C . ARG A 1 457 ? -34.013 20.121 40.703 1.00 83.69 457 ARG A C 1
ATOM 3735 O O . ARG A 1 457 ? -33.518 21.020 41.375 1.00 83.69 457 ARG A O 1
ATOM 3742 N N . ARG A 1 458 ? -35.319 19.843 40.723 1.00 82.44 458 ARG A N 1
ATOM 3743 C CA . ARG A 1 458 ? -36.276 20.597 41.549 1.00 82.44 458 ARG A CA 1
ATOM 3744 C C . ARG A 1 458 ? -35.981 20.442 43.043 1.00 82.44 458 ARG A C 1
ATOM 3746 O O . ARG A 1 458 ? -35.920 21.446 43.746 1.00 82.44 458 ARG A O 1
ATOM 3753 N N . VAL A 1 459 ? -35.701 19.223 43.504 1.00 82.56 459 VAL A N 1
ATOM 3754 C CA . VAL A 1 459 ? -35.305 18.945 44.900 1.00 82.56 459 VAL A CA 1
ATOM 3755 C C . VAL A 1 459 ? -34.023 19.693 45.272 1.00 82.56 459 VAL A C 1
ATOM 3757 O O . VAL A 1 459 ? -33.932 20.296 46.342 1.00 82.56 459 VAL A O 1
ATOM 3760 N N . THR A 1 460 ? -33.032 19.706 44.380 1.00 82.19 460 THR A N 1
ATOM 3761 C CA . THR A 1 460 ? -31.767 20.427 44.594 1.00 82.19 460 THR A CA 1
ATOM 3762 C C . THR A 1 460 ? -32.000 21.935 44.681 1.00 82.19 460 THR A C 1
ATOM 3764 O O . THR A 1 460 ? -31.500 22.573 45.601 1.00 82.19 460 THR A O 1
ATOM 3767 N N . VAL A 1 461 ? -32.817 22.513 43.792 1.00 83.94 461 VAL A N 1
ATOM 3768 C CA . VAL A 1 461 ? -33.156 23.947 43.826 1.00 83.94 461 VAL A CA 1
ATOM 3769 C C . VAL A 1 461 ? -33.854 24.323 45.135 1.00 83.94 461 VAL A C 1
ATOM 3771 O O . VAL A 1 461 ? -33.434 25.271 45.797 1.00 83.94 461 VAL A O 1
ATOM 3774 N N . ILE A 1 462 ? -34.875 23.572 45.554 1.00 80.75 462 ILE A N 1
ATOM 3775 C CA . ILE A 1 462 ? -35.603 23.882 46.793 1.00 80.75 462 ILE A CA 1
ATOM 3776 C C . ILE A 1 462 ? -34.684 23.715 48.015 1.00 80.75 462 ILE A C 1
ATOM 3778 O O . ILE A 1 462 ? -34.619 24.597 48.871 1.00 80.75 462 ILE A O 1
ATOM 3782 N N . SER A 1 463 ? -33.909 22.631 48.079 1.00 80.12 463 SER A N 1
ATOM 3783 C CA . SER A 1 463 ? -33.064 22.345 49.245 1.00 80.12 463 SER A CA 1
ATOM 3784 C C . SER A 1 463 ? -31.825 23.240 49.367 1.00 80.12 463 SER A C 1
ATOM 3786 O O . SER A 1 463 ? -31.499 23.680 50.472 1.00 80.12 463 SER A O 1
ATOM 3788 N N . ASP A 1 464 ? -31.129 23.539 48.270 1.00 78.50 464 ASP A N 1
ATOM 3789 C CA . ASP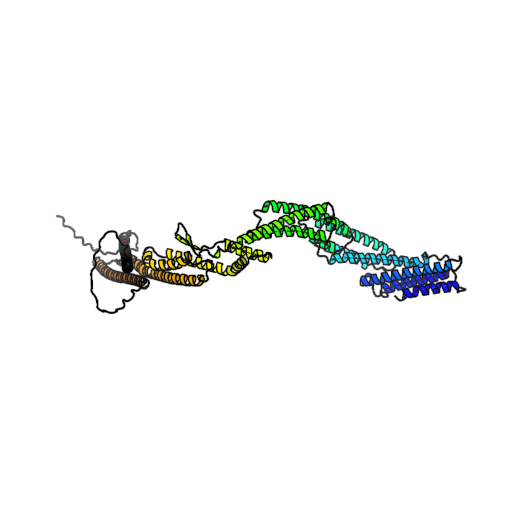 A 1 464 ? -29.888 24.325 48.307 1.00 78.50 464 ASP A CA 1
ATOM 3790 C C . ASP A 1 464 ? -30.099 25.807 48.101 1.00 78.50 464 ASP A C 1
ATOM 3792 O O . ASP A 1 464 ? -29.503 26.620 48.808 1.00 78.50 464 ASP A O 1
ATOM 3796 N N . VAL A 1 465 ? -30.910 26.164 47.109 1.00 77.88 465 VAL A N 1
ATOM 3797 C CA . VAL A 1 465 ? -31.048 27.557 46.697 1.00 77.88 465 VAL A CA 1
ATOM 3798 C C . VAL A 1 465 ? -32.072 28.239 47.580 1.00 77.88 465 VAL A C 1
ATOM 3800 O O . VAL A 1 465 ? -31.771 29.296 48.115 1.00 77.88 465 VAL A O 1
ATOM 3803 N N . ARG A 1 466 ? -33.242 27.636 47.809 1.00 82.00 466 ARG A N 1
ATOM 3804 C CA . ARG A 1 466 ? -34.288 28.258 48.633 1.00 82.00 466 ARG A CA 1
ATOM 3805 C C . ARG A 1 466 ? -34.007 28.080 50.123 1.00 82.00 466 ARG A C 1
ATOM 3807 O O . ARG A 1 466 ? -33.763 29.063 50.811 1.00 82.00 466 ARG A O 1
ATOM 3814 N N . ILE A 1 467 ? -33.926 26.846 50.618 1.00 82.12 467 ILE A N 1
ATOM 3815 C CA . ILE A 1 467 ? -33.686 26.601 52.050 1.00 82.12 467 ILE A CA 1
ATOM 3816 C C . ILE A 1 467 ? -32.249 26.983 52.441 1.00 82.12 467 ILE A C 1
ATOM 3818 O O . ILE A 1 467 ? -32.023 27.644 53.455 1.00 82.12 467 ILE A O 1
ATOM 3822 N N . GLY A 1 468 ? -31.255 26.606 51.634 1.00 81.56 468 GLY A N 1
ATOM 3823 C CA . GLY A 1 468 ? -29.851 26.889 51.937 1.00 81.56 468 GLY A CA 1
ATOM 3824 C C . GLY A 1 468 ? -29.492 28.380 51.957 1.00 81.56 468 GLY A C 1
ATOM 3825 O O . GLY A 1 468 ? -28.685 28.779 52.803 1.00 81.56 468 GLY A O 1
ATOM 3826 N N . SER A 1 469 ? -30.087 29.213 51.091 1.00 83.75 469 SER A N 1
ATOM 3827 C CA . SER A 1 469 ? -29.848 30.667 51.112 1.00 83.75 469 SER A CA 1
ATOM 3828 C C . SER A 1 469 ? -30.447 31.318 52.358 1.00 83.75 469 SER A C 1
ATOM 3830 O O . SER A 1 469 ? -29.722 32.023 53.061 1.00 83.75 469 SER A O 1
ATOM 3832 N N . ILE A 1 470 ? -31.693 30.986 52.713 1.00 83.38 470 ILE A N 1
ATOM 3833 C CA . ILE A 1 470 ? -32.364 31.518 53.906 1.00 83.38 470 ILE A CA 1
ATOM 3834 C C . ILE A 1 470 ? -31.610 31.101 55.175 1.00 83.38 470 ILE A C 1
ATOM 3836 O O . ILE A 1 470 ? -31.324 31.942 56.025 1.00 83.38 470 ILE A O 1
ATOM 3840 N N . LEU A 1 471 ? -31.173 29.840 55.283 1.00 83.00 471 LEU A N 1
ATOM 3841 C CA . LEU A 1 471 ? -30.342 29.380 56.406 1.00 83.00 471 LEU A CA 1
ATOM 3842 C C . LEU A 1 471 ? -29.020 30.158 56.513 1.00 83.00 471 LEU A C 1
ATOM 3844 O O . LEU A 1 471 ? -28.552 30.467 57.612 1.00 83.00 471 LEU A O 1
ATOM 3848 N N . LYS A 1 472 ? -28.401 30.492 55.375 1.00 84.62 472 LYS A N 1
ATOM 3849 C CA . LYS A 1 472 ? -27.162 31.276 55.340 1.00 84.62 472 LYS A CA 1
ATOM 3850 C C . LYS A 1 472 ? -27.405 32.727 55.746 1.00 84.62 472 LYS A C 1
ATOM 3852 O O . LYS A 1 472 ? -26.576 33.285 56.463 1.00 84.62 472 LYS A O 1
ATOM 3857 N N . GLU A 1 473 ? -28.514 33.320 55.325 1.00 82.38 473 GLU A N 1
ATOM 3858 C CA . GLU A 1 473 ? -28.934 34.652 55.759 1.00 82.38 473 GLU A CA 1
ATOM 3859 C C . GLU A 1 473 ? -29.186 34.689 57.263 1.00 82.38 473 GLU A C 1
ATOM 3861 O O . GLU A 1 473 ? -28.583 35.523 57.932 1.00 82.38 473 GLU A O 1
ATOM 3866 N N . ILE A 1 474 ? -29.945 33.730 57.807 1.00 83.81 474 ILE A N 1
ATOM 3867 C CA . ILE A 1 474 ? -30.164 33.574 59.254 1.00 83.81 474 ILE A CA 1
ATOM 3868 C C . ILE A 1 474 ? -28.825 33.473 59.985 1.00 83.81 474 ILE A C 1
ATOM 3870 O O . ILE A 1 474 ? -28.590 34.180 60.952 1.00 83.81 474 ILE A O 1
ATOM 3874 N N . SER A 1 475 ? -27.881 32.664 59.498 1.00 83.31 475 SER A N 1
ATOM 3875 C CA . SER A 1 475 ? -26.572 32.536 60.158 1.00 83.31 475 SER A CA 1
ATOM 3876 C C . SER A 1 475 ? -25.738 33.829 60.182 1.00 83.31 475 SER A C 1
ATOM 3878 O O . SER A 1 475 ? -24.773 33.920 60.941 1.00 83.31 475 SER A O 1
ATOM 3880 N N . ARG A 1 476 ? -26.074 34.808 59.331 1.00 82.69 476 ARG A N 1
ATOM 3881 C CA . ARG A 1 476 ? -25.367 36.088 59.177 1.00 82.69 476 ARG A CA 1
ATOM 3882 C C . ARG A 1 476 ? -26.076 37.256 59.860 1.00 82.69 476 ARG A C 1
ATOM 3884 O O . ARG A 1 476 ? -25.464 38.321 59.953 1.00 82.69 476 ARG A O 1
ATOM 3891 N N . THR A 1 477 ? -27.317 37.088 60.322 1.00 83.00 477 THR A N 1
ATOM 3892 C CA . THR A 1 477 ? -28.034 38.148 61.038 1.00 83.00 477 THR A CA 1
ATOM 3893 C C . THR A 1 477 ? -27.338 38.445 62.363 1.00 83.00 477 THR A C 1
ATOM 3895 O O . THR A 1 477 ? -27.002 37.535 63.121 1.00 83.00 477 THR A O 1
ATOM 3898 N N . SER A 1 478 ? -27.112 39.727 62.633 1.00 79.00 478 SER A N 1
ATOM 3899 C CA . SER A 1 478 ? -26.623 40.212 63.923 1.00 79.00 478 SER A CA 1
ATOM 3900 C C . SER A 1 478 ? -27.831 40.460 64.807 1.00 79.00 478 SER A C 1
ATOM 3902 O O . SER A 1 478 ? -28.696 41.224 64.414 1.00 79.00 478 SER A O 1
ATOM 3904 N N . LEU A 1 479 ? -27.889 39.834 65.976 1.00 79.44 479 LEU A N 1
ATOM 3905 C CA . LEU A 1 479 ? -29.007 39.970 66.918 1.00 79.44 479 LEU A CA 1
ATOM 3906 C C . LEU A 1 479 ? -28.859 41.179 67.843 1.00 79.44 479 LEU A C 1
ATOM 3908 O O . LEU A 1 479 ? -29.703 41.410 68.693 1.00 79.44 479 LEU A O 1
ATOM 3912 N N . VAL A 1 480 ? -27.748 41.904 67.723 1.00 75.69 480 VAL A N 1
ATOM 3913 C CA . VAL A 1 480 ? -27.406 43.037 68.582 1.00 75.69 480 VAL A CA 1
ATOM 3914 C C . VAL A 1 480 ? -26.987 44.197 67.694 1.00 75.69 480 VAL A C 1
ATOM 3916 O O . VAL A 1 480 ? -26.136 44.015 66.806 1.00 75.69 480 VAL A O 1
ATOM 3919 N N . SER A 1 481 ? -27.573 45.367 67.945 1.00 73.50 481 SER A N 1
ATOM 3920 C CA . SER A 1 481 ? -27.198 46.631 67.325 1.00 73.50 481 SER A CA 1
ATOM 3921 C C . SER A 1 481 ? -26.199 47.346 68.225 1.00 73.50 481 SER A C 1
ATOM 3923 O O . SER A 1 481 ? -26.465 47.670 69.382 1.00 73.50 481 SER A O 1
ATOM 3925 N N . LEU A 1 482 ? -25.005 47.570 67.689 1.00 70.81 482 LEU A N 1
ATOM 3926 C CA . LEU A 1 482 ? -23.943 48.286 68.376 1.00 70.81 482 LEU A CA 1
ATOM 3927 C C . LEU A 1 482 ? -23.823 49.665 67.706 1.00 70.81 482 LEU A C 1
ATOM 3929 O O . LEU A 1 482 ? -23.581 49.700 66.500 1.00 70.81 482 LEU A O 1
ATOM 3933 N N . PRO A 1 483 ? -23.986 50.784 68.439 1.00 63.97 483 PRO A N 1
ATOM 3934 C CA . PRO A 1 483 ? -24.017 52.119 67.837 1.00 63.97 483 PRO A CA 1
ATOM 3935 C C . PRO A 1 483 ? -22.666 52.468 67.232 1.00 63.97 483 PRO A C 1
ATOM 3937 O O . PRO A 1 483 ? -21.673 52.368 67.937 1.00 63.97 483 PRO A O 1
ATOM 3940 N N . VAL A 1 484 ? -22.593 52.837 65.956 1.00 61.03 484 VAL A N 1
ATOM 3941 C CA . VAL A 1 484 ? -21.308 53.076 65.269 1.00 61.03 484 VAL A CA 1
ATOM 3942 C C . VAL A 1 484 ? -20.844 54.534 65.435 1.00 61.03 484 VAL A C 1
ATOM 3944 O O . VAL A 1 484 ? -19.655 54.768 65.649 1.00 61.03 484 VAL A O 1
ATOM 3947 N N . ASP A 1 485 ? -21.787 55.482 65.492 1.00 56.78 485 ASP A N 1
ATOM 3948 C CA . ASP A 1 485 ? -21.528 56.927 65.375 1.00 56.78 485 ASP A CA 1
ATOM 3949 C C . ASP A 1 485 ? -21.873 57.750 66.637 1.00 56.78 485 ASP A C 1
ATOM 3951 O O . ASP A 1 485 ? -22.390 58.862 66.549 1.00 56.78 485 ASP A O 1
ATOM 3955 N N . GLY A 1 486 ? -21.580 57.235 67.837 1.00 60.78 486 GLY A N 1
ATOM 3956 C CA . GLY A 1 486 ? -21.684 58.025 69.075 1.00 60.78 486 GLY A CA 1
ATOM 3957 C C . GLY A 1 486 ? -21.806 57.204 70.359 1.00 60.78 486 GLY A C 1
ATOM 3958 O O . GLY A 1 486 ? -22.126 56.015 70.320 1.00 60.78 486 GLY A O 1
ATOM 3959 N N . SER A 1 487 ? -21.538 57.846 71.502 1.00 61.41 487 SER A N 1
ATOM 3960 C CA . SER A 1 487 ? -21.752 57.264 72.831 1.00 61.41 487 SER A CA 1
ATOM 3961 C C . SER A 1 487 ? -23.213 57.433 73.250 1.00 61.41 487 SER A C 1
ATOM 3963 O O . SER A 1 487 ? -23.751 58.538 73.238 1.00 61.41 487 SER A O 1
ATOM 3965 N N . ILE A 1 488 ? -23.855 56.327 73.624 1.00 68.06 488 ILE A N 1
ATOM 3966 C CA . ILE A 1 488 ? -25.254 56.295 74.064 1.00 68.06 488 ILE A CA 1
ATOM 3967 C C . ILE A 1 488 ? -25.276 56.014 75.576 1.00 68.06 488 ILE A C 1
ATOM 3969 O O . ILE A 1 488 ? -24.336 55.422 76.127 1.00 68.06 488 ILE A O 1
ATOM 3973 N N . LYS A 1 489 ? -26.309 56.488 76.280 1.00 68.38 489 LYS A N 1
ATOM 3974 C CA . LYS A 1 489 ? -26.529 56.117 77.685 1.00 68.38 489 LYS A CA 1
ATOM 3975 C C . LYS A 1 489 ? -26.860 54.627 77.779 1.00 68.38 489 LYS A C 1
ATOM 3977 O O . LYS A 1 489 ? -27.403 54.037 76.852 1.00 68.38 489 LYS A O 1
ATOM 3982 N N . THR A 1 490 ? -26.543 54.008 78.911 1.00 66.75 490 THR A N 1
ATOM 3983 C CA . THR A 1 490 ? -26.832 52.584 79.147 1.00 66.75 490 THR A CA 1
ATOM 3984 C C . THR A 1 490 ? -28.314 52.248 78.986 1.00 66.75 490 THR A C 1
ATOM 3986 O O . THR A 1 490 ? -28.630 51.205 78.430 1.00 66.75 490 THR A O 1
ATOM 3989 N N . GLU A 1 491 ? -29.207 53.129 79.439 1.00 72.56 491 GLU A N 1
ATOM 3990 C CA . GLU A 1 491 ? -30.664 52.933 79.392 1.00 72.56 491 GLU A CA 1
ATOM 3991 C C . GLU A 1 491 ? -31.210 53.000 77.958 1.00 72.56 491 GLU A C 1
ATOM 3993 O O . GLU A 1 491 ? -31.954 52.117 77.534 1.00 72.56 491 GLU A O 1
ATOM 3998 N N . ASP A 1 492 ? -30.757 53.982 77.176 1.00 71.81 492 ASP A N 1
ATOM 3999 C CA . ASP A 1 492 ? -31.155 54.147 75.774 1.00 71.81 492 ASP A CA 1
ATOM 4000 C C . ASP A 1 492 ? -30.608 52.995 74.906 1.00 71.81 492 ASP A C 1
ATOM 4002 O O . ASP A 1 492 ? -31.325 52.438 74.084 1.00 71.81 492 ASP A O 1
ATOM 4006 N N . LEU A 1 493 ? -29.369 52.540 75.153 1.00 73.44 493 LEU A N 1
ATOM 4007 C CA . LEU A 1 493 ? -28.780 51.394 74.446 1.00 73.44 493 LEU A CA 1
ATOM 4008 C C . LEU A 1 493 ? -29.497 50.074 74.761 1.00 73.44 493 LEU A C 1
ATOM 4010 O O . LEU A 1 493 ? -29.563 49.200 73.893 1.00 73.44 493 LEU A O 1
ATOM 4014 N N . LEU A 1 494 ? -29.983 49.902 75.994 1.00 74.94 494 LEU A N 1
ATOM 4015 C CA . LEU A 1 494 ? -30.804 48.749 76.365 1.00 74.94 494 LEU A CA 1
ATOM 4016 C C . LEU A 1 494 ? -32.149 48.803 75.642 1.00 74.94 494 LEU A C 1
ATOM 4018 O O . LEU A 1 494 ? -32.516 47.812 75.023 1.00 74.94 494 LEU A O 1
ATOM 4022 N N . THR A 1 495 ? -32.810 49.961 75.633 1.00 78.75 495 THR A N 1
ATOM 4023 C CA . THR A 1 495 ? -34.107 50.155 74.964 1.00 78.75 495 THR A CA 1
ATOM 4024 C C . THR A 1 495 ? -34.000 49.931 73.447 1.00 78.75 495 THR A C 1
ATOM 4026 O O . THR A 1 495 ? -34.748 49.130 72.891 1.00 78.75 495 THR A O 1
ATOM 4029 N N . ASP A 1 496 ? -32.994 50.518 72.788 1.00 77.19 496 ASP A N 1
ATOM 4030 C CA . ASP A 1 496 ? -32.741 50.335 71.350 1.00 77.19 496 ASP A CA 1
ATOM 4031 C C . ASP A 1 496 ? -32.441 48.870 70.997 1.00 77.19 496 ASP A C 1
ATOM 4033 O O . ASP A 1 496 ? -32.885 48.360 69.969 1.00 77.19 496 ASP A O 1
ATOM 4037 N N . ASN A 1 497 ? -31.692 48.158 71.850 1.00 79.06 497 ASN A N 1
ATOM 4038 C CA . ASN A 1 497 ? -31.437 46.733 71.639 1.00 79.06 497 ASN A CA 1
ATOM 4039 C C . ASN A 1 497 ? -32.658 45.866 71.964 1.00 79.06 497 ASN A C 1
ATOM 4041 O O . ASN A 1 497 ? -32.832 44.832 71.324 1.00 79.06 497 ASN A O 1
ATOM 4045 N N . GLU A 1 498 ? -33.507 46.243 72.918 1.00 80.75 498 GLU A N 1
ATOM 4046 C CA . GLU A 1 498 ? -34.776 45.558 73.183 1.00 80.75 498 GLU A CA 1
ATOM 4047 C C . GLU A 1 498 ? -35.724 45.669 71.985 1.00 80.75 498 GLU A C 1
ATOM 4049 O O . GLU A 1 498 ? -36.324 44.671 71.587 1.00 80.75 498 GLU A O 1
ATOM 4054 N N . ASP A 1 499 ? -35.807 46.832 71.344 1.00 81.25 499 ASP A N 1
ATOM 4055 C CA . ASP A 1 499 ? -36.634 47.005 70.149 1.00 81.25 499 ASP A CA 1
ATOM 4056 C C . ASP A 1 499 ? -35.999 46.352 68.911 1.00 81.25 499 ASP A C 1
ATOM 4058 O O . ASP A 1 499 ? -36.667 45.602 68.197 1.00 81.25 499 ASP A O 1
ATOM 4062 N N . TYR A 1 500 ? -34.682 46.480 68.720 1.00 81.75 500 TYR A N 1
ATOM 4063 C CA . TYR A 1 500 ? -33.965 45.793 67.639 1.00 81.75 500 TYR A CA 1
ATOM 4064 C C . TYR A 1 500 ? -34.025 44.264 67.759 1.00 81.75 500 TYR A C 1
ATOM 4066 O O . TYR A 1 500 ? -34.119 43.552 66.756 1.00 81.75 500 TYR A O 1
ATOM 4074 N N . THR A 1 501 ? -33.977 43.721 68.979 1.00 80.44 501 THR A N 1
ATOM 4075 C CA . THR A 1 501 ? -34.117 42.274 69.200 1.00 80.44 501 THR A CA 1
ATOM 4076 C C . THR A 1 501 ? -35.537 41.793 68.923 1.00 80.44 501 THR A C 1
ATOM 4078 O O . THR A 1 501 ? -35.676 40.701 68.364 1.00 80.44 501 THR A O 1
ATOM 4081 N N . LYS A 1 502 ? -36.574 42.595 69.213 1.00 83.06 502 LYS A N 1
ATOM 4082 C CA . LYS A 1 502 ? -37.955 42.303 68.786 1.00 83.06 502 LYS A CA 1
ATOM 4083 C C . LYS A 1 502 ? -38.060 42.271 67.261 1.00 83.06 502 LYS A C 1
ATOM 4085 O O . LYS A 1 502 ? -38.481 41.246 66.727 1.00 83.06 502 LYS A O 1
ATOM 4090 N N . GLU A 1 503 ? -37.573 43.292 66.556 1.00 83.75 503 GLU A N 1
ATOM 4091 C CA . GLU A 1 503 ? -37.574 43.326 65.081 1.00 83.75 503 GLU A CA 1
ATOM 4092 C C . GLU A 1 503 ? -36.796 42.148 64.470 1.00 83.75 503 GLU A C 1
ATOM 4094 O O . GLU A 1 503 ? -37.250 41.486 63.533 1.00 83.75 503 GLU A O 1
ATOM 4099 N N . CYS A 1 504 ? -35.628 41.823 65.033 1.00 82.62 504 CYS A N 1
ATOM 4100 C CA . CYS A 1 504 ? -34.848 40.663 64.612 1.00 82.62 504 CYS A CA 1
ATOM 4101 C C . CYS A 1 504 ? -35.593 39.349 64.867 1.00 82.62 504 CYS A C 1
ATOM 4103 O O . CYS A 1 504 ? -35.498 38.433 64.049 1.00 82.62 504 CYS A O 1
ATOM 4105 N N . SER A 1 505 ? -36.324 39.234 65.979 1.00 82.38 505 SER A N 1
ATOM 4106 C CA . SER A 1 505 ? -37.117 38.043 66.292 1.00 82.38 505 SER A CA 1
ATOM 4107 C C . SER A 1 505 ? -38.258 37.844 65.293 1.00 82.38 505 SER A C 1
ATOM 4109 O O . SER A 1 505 ? -38.446 36.728 64.809 1.00 82.38 505 SER A O 1
ATOM 4111 N N . GLU A 1 506 ? -38.936 38.922 64.891 1.00 85.38 506 GLU A N 1
ATOM 4112 C CA . GLU A 1 506 ? -39.987 38.892 63.871 1.00 85.38 506 GLU A CA 1
ATOM 4113 C C . GLU A 1 506 ? -39.416 38.513 62.500 1.00 85.38 506 GLU A C 1
ATOM 4115 O O . GLU A 1 506 ? -39.928 37.604 61.842 1.00 85.38 506 GLU A O 1
ATOM 4120 N N . LEU A 1 507 ? -38.295 39.120 62.097 1.00 85.25 507 LEU A N 1
ATOM 4121 C CA . LEU A 1 507 ? -37.611 38.791 60.844 1.00 85.25 507 LEU A CA 1
ATOM 4122 C C . LEU A 1 507 ? -37.150 37.326 60.803 1.00 85.25 507 LEU A C 1
ATOM 4124 O O . LEU A 1 507 ? -37.274 36.656 59.772 1.00 85.25 507 LEU A O 1
ATOM 4128 N N . LEU A 1 508 ? -36.600 36.816 61.907 1.00 85.06 508 LEU A N 1
ATOM 4129 C CA . LEU A 1 508 ? -36.188 35.418 62.016 1.00 85.06 508 LEU A CA 1
ATOM 4130 C C . LEU A 1 508 ? -37.383 34.470 62.004 1.00 85.06 508 LEU A C 1
ATOM 4132 O O . LEU A 1 508 ? -37.286 33.409 61.386 1.00 85.06 508 LEU A O 1
ATOM 4136 N N . ASN A 1 509 ? -38.501 34.855 62.618 1.00 85.94 509 ASN A N 1
ATOM 4137 C CA . ASN A 1 509 ? -39.733 34.080 62.583 1.00 85.94 509 ASN A CA 1
ATOM 4138 C C . ASN A 1 509 ? -40.288 33.984 61.153 1.00 85.94 509 ASN A C 1
ATOM 4140 O O . ASN A 1 509 ? -40.547 32.884 60.675 1.00 85.94 509 ASN A O 1
ATOM 4144 N N . VAL A 1 510 ? -40.344 35.099 60.414 1.00 85.38 510 VAL A N 1
ATOM 4145 C CA . VAL A 1 510 ? -40.751 35.110 58.994 1.00 85.38 510 VAL A CA 1
ATOM 4146 C C . VAL A 1 510 ? -39.831 34.226 58.145 1.00 85.38 510 VAL A C 1
ATOM 4148 O O . VAL A 1 510 ? -40.295 33.423 57.336 1.00 85.38 510 VAL A O 1
ATOM 4151 N N . LYS A 1 511 ? -38.510 34.305 58.351 1.00 85.12 511 LYS A N 1
ATOM 4152 C CA . LYS A 1 511 ? -37.550 33.433 57.649 1.00 85.12 511 LYS A CA 1
ATOM 4153 C C . LYS A 1 511 ? -37.695 31.956 58.039 1.00 85.12 511 LYS A C 1
ATOM 4155 O O . LYS A 1 511 ? -37.482 31.098 57.185 1.00 85.12 511 LYS A O 1
ATOM 4160 N N . SER A 1 512 ? -38.050 31.656 59.289 1.00 85.19 512 SER A N 1
ATOM 4161 C CA . SER A 1 512 ? -38.357 30.296 59.751 1.00 85.19 512 SER A CA 1
ATOM 4162 C C . SER A 1 512 ? -39.599 29.748 59.053 1.00 85.19 512 SER A C 1
ATOM 4164 O O . SER A 1 512 ? -39.530 28.664 58.479 1.00 85.19 512 SER A O 1
ATOM 4166 N N . MET A 1 513 ? -40.682 30.530 59.000 1.00 84.06 513 MET A N 1
ATOM 4167 C CA . MET A 1 513 ? -41.910 30.161 58.287 1.00 84.06 513 MET A CA 1
ATOM 4168 C C . MET A 1 513 ? -41.636 29.886 56.805 1.00 84.06 513 MET A C 1
ATOM 4170 O O . MET A 1 513 ? -42.048 28.861 56.282 1.00 84.06 513 MET A O 1
ATOM 4174 N N . HIS A 1 514 ? -40.828 30.714 56.137 1.00 83.12 514 HIS A N 1
ATOM 4175 C CA . HIS A 1 514 ? -40.447 30.454 54.745 1.00 83.12 514 HIS A CA 1
ATOM 4176 C C . HIS A 1 514 ? -39.627 29.171 54.541 1.00 83.12 514 HIS A C 1
ATOM 4178 O O . HIS A 1 514 ? -39.671 28.586 53.455 1.00 83.12 514 HIS A O 1
ATOM 4184 N N . ILE A 1 515 ? -38.853 28.739 55.543 1.00 84.19 515 ILE A N 1
ATOM 4185 C CA . ILE A 1 515 ? -38.162 27.444 55.507 1.00 84.19 515 ILE A CA 1
ATOM 4186 C C . ILE A 1 515 ? -39.170 26.311 55.684 1.00 84.19 515 ILE A C 1
ATOM 4188 O O . ILE A 1 515 ? -39.074 25.328 54.956 1.00 84.19 515 ILE A O 1
ATOM 4192 N N . GLU A 1 516 ? -40.129 26.447 56.597 1.00 82.06 516 GLU A N 1
ATOM 4193 C CA . GLU A 1 516 ? -41.206 25.471 56.794 1.00 82.06 516 GLU A CA 1
ATOM 4194 C C . GLU A 1 516 ? -42.062 25.322 55.531 1.00 82.06 516 GLU A C 1
ATOM 4196 O O . GLU A 1 516 ? -42.220 24.202 55.048 1.00 82.06 516 GLU A O 1
ATOM 4201 N N . ASP A 1 517 ? -42.474 26.430 54.909 1.00 82.69 517 ASP A N 1
ATOM 4202 C CA . ASP A 1 517 ? -43.187 26.440 53.626 1.00 82.69 517 ASP A CA 1
ATOM 4203 C C . ASP A 1 517 ? -42.368 25.755 52.523 1.00 82.69 517 ASP A C 1
ATOM 4205 O O . ASP A 1 517 ? -42.880 24.943 51.759 1.00 82.69 517 ASP A O 1
ATOM 4209 N N . ALA A 1 518 ? -41.064 26.040 52.435 1.00 83.69 518 ALA A N 1
ATOM 4210 C CA . ALA A 1 518 ? -40.194 25.422 51.433 1.00 83.69 518 ALA A CA 1
ATOM 4211 C C . ALA A 1 518 ? -39.967 23.920 51.683 1.00 83.69 518 ALA A C 1
ATOM 4213 O O . ALA A 1 518 ? -39.756 23.161 50.734 1.00 83.69 518 ALA A O 1
ATOM 4214 N N . VAL A 1 519 ? -39.979 23.483 52.944 1.00 83.88 519 VAL A N 1
ATOM 4215 C CA . VAL A 1 519 ? -39.932 22.064 53.316 1.00 83.88 519 VAL A CA 1
ATOM 4216 C C . VAL A 1 519 ? -41.258 21.386 52.975 1.00 83.88 519 VAL A C 1
ATOM 4218 O O . VAL A 1 519 ? -41.236 20.280 52.437 1.00 83.88 519 VAL A O 1
ATOM 4221 N N . GLN A 1 520 ? -42.387 22.058 53.199 1.00 82.69 520 GLN A N 1
ATOM 4222 C CA . GLN A 1 520 ? -43.708 21.565 52.820 1.00 82.69 520 GLN A CA 1
ATOM 4223 C C . GLN A 1 520 ? -43.848 21.444 51.296 1.00 82.69 520 GLN A C 1
ATOM 4225 O O . GLN A 1 520 ? -44.231 20.383 50.809 1.00 82.69 520 GLN A O 1
ATOM 4230 N N . ASP A 1 521 ? -43.406 22.447 50.531 1.00 83.19 521 ASP A N 1
ATOM 4231 C CA . ASP A 1 521 ? -43.338 22.401 49.061 1.00 83.19 521 ASP A CA 1
ATOM 4232 C C . ASP A 1 521 ? -42.505 21.209 48.561 1.00 83.19 521 ASP A C 1
ATOM 4234 O O . ASP A 1 521 ? -42.800 20.594 47.532 1.00 83.19 521 ASP A O 1
ATOM 4238 N N . LEU A 1 522 ? -41.428 20.881 49.279 1.00 82.62 522 LEU A N 1
ATOM 4239 C CA . LEU A 1 522 ? -40.561 19.754 48.957 1.00 82.62 522 LEU A CA 1
ATOM 4240 C C . LEU A 1 522 ? -41.253 18.415 49.253 1.00 82.62 522 LEU A C 1
ATOM 4242 O O . LEU A 1 522 ? -41.119 17.493 48.448 1.00 82.62 522 LEU A O 1
ATOM 4246 N N . ILE A 1 523 ? -42.020 18.315 50.342 1.00 80.69 523 ILE A N 1
ATOM 4247 C CA . ILE A 1 523 ? -42.841 17.138 50.668 1.00 80.69 523 ILE A CA 1
ATOM 4248 C C . ILE A 1 523 ? -43.950 16.953 49.628 1.00 80.69 523 ILE A C 1
ATOM 4250 O O . ILE A 1 523 ? -44.061 15.867 49.064 1.00 80.69 523 ILE A O 1
ATOM 4254 N N . GLU A 1 524 ? -44.684 18.010 49.276 1.00 82.19 524 GLU A N 1
ATOM 4255 C CA . GLU A 1 524 ? -45.717 17.962 48.231 1.00 82.19 524 GLU A CA 1
ATOM 4256 C C . GLU A 1 524 ? -45.149 17.547 46.869 1.00 82.19 524 GLU A C 1
ATOM 4258 O O . GLU A 1 524 ? -45.784 16.834 46.087 1.00 82.19 524 GLU A O 1
ATOM 4263 N N . LEU A 1 525 ? -43.934 18.000 46.559 1.00 81.50 525 LEU A N 1
ATOM 4264 C CA . LEU A 1 525 ? -43.235 17.614 45.344 1.00 81.50 525 LEU A CA 1
ATOM 4265 C C . LEU A 1 525 ? -42.871 16.126 45.352 1.00 81.50 525 LEU A C 1
ATOM 4267 O O . LEU A 1 525 ? -42.945 15.493 44.297 1.00 81.50 525 LEU A O 1
ATOM 4271 N N . PHE A 1 526 ? -42.503 15.555 46.498 1.00 77.56 526 PHE A N 1
ATOM 4272 C CA . PHE A 1 526 ? -42.302 14.113 46.613 1.00 77.56 526 PHE A CA 1
ATOM 4273 C C . PHE A 1 526 ? -43.626 13.349 46.546 1.00 77.56 526 PHE A C 1
ATOM 4275 O O . PHE A 1 526 ? -43.694 12.393 45.782 1.00 77.56 526 PHE A O 1
ATOM 4282 N N . GLU A 1 527 ? -44.682 13.806 47.221 1.00 76.56 527 GLU A N 1
ATOM 4283 C CA . GLU A 1 527 ? -46.020 13.192 47.194 1.00 76.56 527 GLU A CA 1
ATOM 4284 C C . GLU A 1 527 ? -46.595 13.109 45.779 1.00 76.56 527 GLU A C 1
ATOM 4286 O O . GLU A 1 527 ? -47.002 12.039 45.337 1.00 76.56 527 GLU A O 1
ATOM 4291 N N . LYS A 1 528 ? -46.546 14.204 45.009 1.00 75.25 528 LYS A N 1
ATOM 4292 C CA . LYS A 1 528 ? -47.036 14.229 43.617 1.00 75.25 528 LYS A CA 1
ATOM 4293 C C . LYS A 1 528 ? -46.273 13.288 42.683 1.00 75.25 528 LYS A C 1
ATOM 4295 O O . LYS A 1 528 ? -46.786 12.931 41.627 1.00 75.25 528 LYS A O 1
ATOM 4300 N N . ASN A 1 529 ? -45.036 12.932 43.027 1.00 67.75 529 ASN A N 1
ATOM 4301 C CA . ASN A 1 529 ? -44.189 12.058 42.218 1.00 67.75 529 ASN A CA 1
ATOM 4302 C C . ASN A 1 529 ? -44.081 10.630 42.778 1.00 67.75 529 ASN A C 1
ATOM 4304 O O . ASN A 1 529 ? -43.510 9.769 42.099 1.00 67.75 529 ASN A O 1
ATOM 4308 N N . TYR A 1 530 ? -44.637 10.370 43.964 1.00 64.81 530 TYR A N 1
ATOM 4309 C CA . TYR A 1 530 ? -44.777 9.046 44.558 1.00 64.81 530 TYR A CA 1
ATOM 4310 C C . TYR A 1 530 ? -46.048 8.405 43.981 1.00 64.81 530 TYR A C 1
ATOM 4312 O O . TYR A 1 530 ? -47.168 8.756 44.336 1.00 64.81 530 TYR A O 1
ATOM 4320 N N . GLU A 1 531 ? -45.887 7.507 43.008 1.00 56.09 531 GLU A N 1
ATOM 4321 C CA . GLU A 1 531 ? -47.018 6.754 42.452 1.00 56.09 531 GLU A CA 1
ATOM 4322 C C . GLU A 1 531 ? -47.478 5.727 43.505 1.00 56.09 531 GLU A C 1
ATOM 4324 O O . GLU A 1 531 ? -46.849 4.681 43.662 1.00 56.09 531 GLU A O 1
ATOM 4329 N N . PHE A 1 532 ? -48.560 6.018 44.236 1.00 51.72 532 PHE A N 1
ATOM 4330 C CA . PHE A 1 532 ? -49.294 4.991 44.981 1.00 51.72 532 PHE A CA 1
ATOM 4331 C C . PHE A 1 532 ? -50.040 4.095 43.975 1.00 51.72 532 PHE A C 1
ATOM 4333 O O . PHE A 1 532 ? -50.667 4.626 43.051 1.00 51.72 532 PHE A O 1
ATOM 4340 N N . PRO A 1 533 ? -49.993 2.755 44.097 1.00 37.47 533 PRO A N 1
ATOM 4341 C CA . PRO A 1 533 ? -50.791 1.880 43.242 1.00 37.47 533 PRO A CA 1
ATOM 4342 C C . PRO A 1 533 ? -52.286 2.234 43.370 1.00 37.47 533 PRO A C 1
ATOM 4344 O O . PRO A 1 533 ? -52.747 2.474 44.487 1.00 37.47 533 PRO A O 1
ATOM 4347 N N . PRO A 1 534 ? -53.067 2.276 42.275 1.00 33.97 534 PRO A N 1
ATOM 4348 C CA . PRO A 1 534 ? -54.477 2.636 42.362 1.00 33.97 534 PRO A CA 1
ATOM 4349 C C . PRO A 1 534 ? -55.270 1.542 43.091 1.00 33.97 534 PRO A C 1
ATOM 4351 O O . PRO A 1 534 ? -55.226 0.376 42.691 1.00 33.97 534 PRO A O 1
ATOM 4354 N N . LEU A 1 535 ? -56.049 1.919 44.115 1.00 37.78 535 LEU A N 1
ATOM 4355 C CA . LEU A 1 535 ? -57.109 1.057 44.644 1.00 37.78 535 LEU A CA 1
ATOM 4356 C C . LEU A 1 535 ? -58.146 0.829 43.536 1.00 37.78 535 LEU A C 1
ATOM 4358 O O . LEU A 1 535 ? -58.754 1.777 43.035 1.00 37.78 535 LEU A O 1
ATOM 4362 N N . LYS A 1 536 ? -58.366 -0.431 43.148 1.00 30.55 536 LYS A N 1
ATOM 4363 C CA . LYS A 1 536 ? -59.488 -0.783 42.268 1.00 30.55 536 LYS A CA 1
ATOM 4364 C C . LYS A 1 536 ? -60.813 -0.556 43.019 1.00 30.55 536 LYS A C 1
ATOM 4366 O O . LYS A 1 536 ? -60.916 -0.966 44.173 1.00 30.55 536 LYS A O 1
ATOM 4371 N N . PRO A 1 537 ? -61.834 0.060 42.398 1.00 34.56 537 PRO A N 1
ATOM 4372 C CA . PRO A 1 537 ? -63.128 0.266 43.036 1.00 34.56 537 PRO A CA 1
ATOM 4373 C C . PRO A 1 537 ? -63.917 -1.049 43.100 1.00 34.56 537 PRO A C 1
ATOM 4375 O O . PRO A 1 537 ? -64.116 -1.717 42.087 1.00 34.56 537 PRO A O 1
ATOM 4378 N N . SER A 1 538 ? -64.374 -1.411 44.299 1.00 33.53 538 SER A N 1
ATOM 4379 C CA . SER A 1 538 ? -65.284 -2.533 44.536 1.00 33.53 538 SER A CA 1
ATOM 4380 C C . SER A 1 538 ? -66.616 -2.323 43.810 1.00 33.53 538 SER A C 1
ATOM 4382 O O . SER A 1 538 ? -67.362 -1.396 44.127 1.00 33.53 538 SER A O 1
ATOM 4384 N N . GLU A 1 539 ? -66.946 -3.206 42.867 1.00 30.78 539 GLU A N 1
ATOM 4385 C CA . GLU A 1 539 ? -68.283 -3.282 42.281 1.00 30.78 539 GLU A CA 1
ATOM 4386 C C . GLU A 1 539 ? -69.272 -3.893 43.288 1.00 30.78 539 GLU A C 1
ATOM 4388 O O . GLU A 1 539 ? -69.112 -5.017 43.766 1.00 30.78 539 GLU A O 1
ATOM 4393 N N . LEU A 1 540 ? -70.328 -3.138 43.602 1.00 37.41 540 LEU A N 1
ATOM 4394 C CA . LEU A 1 540 ? -71.540 -3.658 44.226 1.00 37.41 540 LEU A CA 1
ATOM 4395 C C . LEU A 1 540 ? -72.235 -4.626 43.260 1.00 37.41 540 LEU A C 1
ATOM 4397 O O . LEU A 1 540 ? -72.754 -4.192 42.231 1.00 37.41 540 LEU A O 1
ATOM 4401 N N . GLN A 1 541 ? -72.420 -5.886 43.659 1.00 32.38 541 GLN A N 1
ATOM 4402 C CA . GLN A 1 541 ? -73.534 -6.669 43.128 1.00 32.38 541 GLN A CA 1
ATOM 4403 C C . GLN A 1 541 ? -74.104 -7.677 44.135 1.00 32.38 541 GLN A C 1
ATOM 4405 O O . GLN A 1 541 ? -73.499 -8.682 44.481 1.00 32.38 541 GLN A O 1
ATOM 4410 N N . GLY A 1 542 ? -75.346 -7.403 44.546 1.00 27.94 542 GLY A N 1
ATOM 4411 C CA . GLY A 1 542 ? -76.405 -8.410 44.490 1.00 27.94 542 GLY A CA 1
ATOM 4412 C C . GLY A 1 542 ? -76.516 -9.411 45.637 1.00 27.94 542 GLY A C 1
ATOM 4413 O O . GLY A 1 542 ? -76.190 -10.583 45.498 1.00 27.94 542 GLY A O 1
ATOM 4414 N N . ARG A 1 543 ? -77.189 -8.990 46.709 1.00 30.55 543 ARG A N 1
ATOM 4415 C CA . ARG A 1 543 ? -77.943 -9.869 47.614 1.00 30.55 543 ARG A CA 1
ATOM 4416 C C . ARG A 1 543 ? -78.939 -10.733 46.817 1.00 30.55 543 ARG A C 1
ATOM 4418 O O . ARG A 1 543 ? -79.934 -10.195 46.338 1.00 30.55 543 ARG A O 1
ATOM 4425 N N . LYS A 1 544 ? -78.743 -12.058 46.753 1.00 29.09 544 LYS A N 1
ATOM 4426 C CA . LYS A 1 544 ? -79.827 -13.051 46.591 1.00 29.09 544 LYS A CA 1
ATOM 4427 C C . LYS A 1 544 ? -79.555 -14.333 47.393 1.00 29.09 544 LYS A C 1
ATOM 4429 O O . LYS A 1 544 ? -78.631 -15.083 47.131 1.00 29.09 544 LYS A O 1
ATOM 4434 N N . GLU A 1 545 ? -80.418 -14.494 48.389 1.00 26.36 545 GLU A N 1
ATOM 4435 C CA . GLU A 1 545 ? -80.915 -15.685 49.087 1.00 26.36 545 GLU A CA 1
ATOM 4436 C C . GLU A 1 545 ? -80.668 -17.113 48.542 1.00 26.36 545 GLU A C 1
ATOM 4438 O O . GLU A 1 545 ? -80.785 -17.362 47.344 1.00 26.36 545 GLU A O 1
ATOM 4443 N N . LYS A 1 546 ? -80.647 -18.038 49.534 1.00 27.45 546 LYS A N 1
ATOM 4444 C CA . LYS A 1 546 ? -80.989 -19.491 49.552 1.00 27.45 546 LYS A CA 1
ATOM 4445 C C . LYS A 1 546 ? -79.861 -20.455 49.124 1.00 27.45 546 LYS A C 1
ATOM 4447 O O . LYS A 1 546 ? -79.271 -20.278 48.078 1.00 27.45 546 LYS A O 1
ATOM 4452 N N . ARG A 1 547 ? -79.508 -21.527 49.856 1.00 23.75 547 ARG A N 1
ATOM 4453 C CA . ARG A 1 547 ? -80.255 -22.443 50.751 1.00 23.75 547 ARG A CA 1
ATOM 4454 C C . ARG A 1 547 ? -79.309 -23.141 51.745 1.00 23.75 547 ARG A C 1
ATOM 4456 O O . ARG A 1 547 ? -78.176 -23.460 51.410 1.00 23.75 547 ARG A O 1
ATOM 4463 N N . ILE A 1 548 ? -79.855 -23.460 52.914 1.00 30.11 548 ILE A N 1
ATOM 4464 C CA . ILE A 1 548 ? -79.368 -24.463 53.871 1.00 30.11 548 ILE A CA 1
ATOM 4465 C C . ILE A 1 548 ? -79.868 -25.849 53.424 1.00 30.11 548 ILE A C 1
ATOM 4467 O O . ILE A 1 548 ? -81.044 -25.931 53.064 1.00 30.11 548 ILE A O 1
ATOM 4471 N N . ALA A 1 549 ? -79.031 -26.901 53.499 1.00 23.81 549 ALA A N 1
ATOM 4472 C CA . ALA A 1 549 ? -79.417 -28.267 53.916 1.00 23.81 549 ALA A CA 1
ATOM 4473 C C . ALA A 1 549 ? -78.289 -29.332 53.817 1.00 23.81 549 ALA A C 1
ATOM 4475 O O . ALA A 1 549 ? -77.843 -29.664 52.725 1.00 23.81 549 ALA A O 1
ATOM 4476 N N . PHE A 1 550 ? -78.023 -29.946 54.980 1.00 25.47 550 PHE A N 1
ATOM 4477 C CA . PHE A 1 550 ? -77.744 -31.367 55.280 1.00 25.47 550 PHE A CA 1
ATOM 4478 C C . PHE A 1 550 ? -76.331 -31.989 55.374 1.00 25.47 550 PHE A C 1
ATOM 4480 O O . PHE A 1 550 ? -75.406 -31.712 54.623 1.00 25.47 550 PHE A O 1
ATOM 4487 N N . GLU A 1 551 ? -76.263 -32.843 56.406 1.00 25.47 551 GLU A N 1
ATOM 4488 C CA . GLU A 1 551 ? -75.163 -33.485 57.135 1.00 25.47 551 GLU A CA 1
ATOM 4489 C C . GLU A 1 551 ? -74.394 -34.598 56.401 1.00 25.47 551 GLU A C 1
ATOM 4491 O O . GLU A 1 551 ? -74.927 -35.284 55.534 1.00 25.47 551 GLU A O 1
ATOM 4496 N N . GLY A 1 552 ? -73.187 -34.895 56.908 1.00 26.45 552 GLY A N 1
ATOM 4497 C CA . GLY A 1 552 ? -72.506 -36.181 56.725 1.00 26.45 552 GLY A CA 1
ATOM 4498 C C . GLY A 1 552 ? -71.168 -36.269 57.476 1.00 26.45 552 GLY A C 1
ATOM 4499 O O . GLY A 1 552 ? -70.197 -35.632 57.092 1.00 26.45 552 GLY A O 1
ATOM 4500 N N . LYS A 1 553 ? -71.128 -37.053 58.564 1.00 27.05 553 LYS A N 1
ATOM 4501 C CA . LYS A 1 553 ? -69.963 -37.347 59.430 1.00 27.05 553 LYS A CA 1
ATOM 4502 C C . LYS A 1 553 ? -68.794 -38.039 58.702 1.00 27.05 553 LYS A C 1
ATOM 4504 O O . LYS A 1 553 ? -69.025 -38.955 57.923 1.00 27.05 553 LYS A O 1
ATOM 4509 N N . GLY A 1 554 ? -67.562 -37.767 59.154 1.00 28.39 554 GLY A N 1
ATOM 4510 C CA . GLY A 1 554 ? -66.404 -38.666 59.005 1.00 28.39 554 GLY A CA 1
ATOM 4511 C C . GLY A 1 554 ? -65.066 -38.029 59.414 1.00 28.39 554 GLY A C 1
ATOM 4512 O O . GLY A 1 554 ? -64.623 -37.088 58.776 1.00 28.39 554 GLY A O 1
ATOM 4513 N N . LYS A 1 555 ? -64.453 -38.538 60.495 1.00 28.03 555 LYS A N 1
ATOM 4514 C CA . LYS A 1 555 ? -63.091 -38.249 61.015 1.00 28.03 555 LYS A CA 1
ATOM 4515 C C . LYS A 1 555 ? -62.020 -38.564 59.931 1.00 28.03 555 LYS A C 1
ATOM 4517 O O . LYS A 1 555 ? -62.326 -39.343 59.043 1.00 28.03 555 LYS A O 1
ATOM 4522 N N . GLU A 1 556 ? -60.771 -38.082 59.900 1.00 27.95 556 GLU A N 1
ATOM 4523 C CA . GLU A 1 556 ? -59.772 -37.941 60.970 1.00 27.95 556 GLU A CA 1
ATOM 4524 C C . GLU A 1 556 ? -58.499 -37.199 60.451 1.00 27.95 556 GLU A C 1
ATOM 4526 O O . GLU A 1 556 ? -58.007 -37.493 59.370 1.00 27.95 556 GLU A O 1
ATOM 4531 N N . LYS A 1 557 ? -58.001 -36.247 61.260 1.00 27.92 557 LYS A N 1
ATOM 4532 C CA . LYS A 1 557 ? -56.608 -35.806 61.547 1.00 27.92 557 LYS A CA 1
ATOM 4533 C C . LYS A 1 557 ? -55.532 -35.442 60.481 1.00 27.92 557 LYS A C 1
ATOM 4535 O O . LYS A 1 557 ? -54.995 -36.279 59.775 1.00 27.92 557 LYS A O 1
ATOM 4540 N N . GLU A 1 558 ? -55.045 -34.201 60.685 1.00 26.16 558 GLU A N 1
ATOM 4541 C CA . GLU A 1 558 ? -53.632 -33.756 60.840 1.00 26.16 558 GLU A CA 1
ATOM 4542 C C . GLU A 1 558 ? -52.736 -33.492 59.607 1.00 26.16 558 GLU A C 1
ATOM 4544 O O . GLU A 1 558 ? -51.979 -34.353 59.177 1.00 26.16 558 GLU A O 1
ATOM 4549 N N . LYS A 1 559 ? -52.680 -32.222 59.158 1.00 27.77 559 LYS A N 1
ATOM 4550 C CA . LYS A 1 559 ? -51.581 -31.244 59.405 1.00 27.77 559 LYS A CA 1
ATOM 4551 C C . LYS A 1 559 ? -51.608 -30.103 58.371 1.00 27.77 559 LYS A C 1
ATOM 4553 O O . LYS A 1 559 ? -51.225 -30.273 57.222 1.00 27.77 559 LYS A O 1
ATOM 4558 N N . THR A 1 560 ? -52.004 -28.919 58.824 1.00 26.67 560 THR A N 1
ATOM 4559 C CA . THR A 1 560 ? -51.602 -27.601 58.291 1.00 26.67 560 THR A CA 1
ATOM 4560 C C . THR A 1 560 ? -50.490 -27.044 59.212 1.00 26.67 560 THR A C 1
ATOM 4562 O O . THR A 1 560 ? -50.357 -27.528 60.340 1.00 26.67 560 THR A O 1
ATOM 4565 N N . PRO A 1 561 ? -49.633 -26.107 58.759 1.00 29.98 561 PRO A N 1
ATOM 4566 C CA . PRO A 1 561 ? -50.072 -24.748 58.453 1.00 29.98 561 PRO A CA 1
ATOM 4567 C C . PRO A 1 561 ? -50.029 -24.454 56.960 1.00 29.98 561 PRO A C 1
ATOM 4569 O O . PRO A 1 561 ? -49.034 -24.695 56.286 1.00 29.98 561 PRO A O 1
ATOM 4572 N N . ALA A 1 562 ? -51.137 -23.900 56.485 1.00 25.50 562 ALA A N 1
ATOM 4573 C CA . ALA A 1 562 ? -51.224 -23.214 55.217 1.00 25.50 562 ALA A CA 1
ATOM 4574 C C . ALA A 1 562 ? -50.210 -22.062 55.182 1.00 25.50 562 ALA A C 1
ATOM 4576 O O . ALA A 1 562 ? -50.139 -21.264 56.121 1.00 25.50 562 ALA A O 1
ATOM 4577 N N . GLU A 1 563 ? -49.462 -21.971 54.085 1.00 29.16 563 GLU A N 1
ATOM 4578 C CA . GLU A 1 563 ? -48.858 -20.720 53.648 1.00 29.16 563 GLU A CA 1
ATOM 4579 C C . GLU A 1 563 ? -49.979 -19.685 53.547 1.00 29.16 563 GLU A C 1
ATOM 4581 O O . GLU A 1 563 ? -50.913 -19.808 52.751 1.00 29.16 563 GLU A O 1
ATOM 4586 N N . GLY A 1 564 ? -49.923 -18.704 54.445 1.00 28.95 564 GLY A N 1
ATOM 4587 C CA . GLY A 1 564 ? -50.826 -17.575 54.440 1.00 28.95 564 GLY A CA 1
ATOM 4588 C C . GLY A 1 564 ? -50.662 -16.813 53.136 1.00 28.95 564 GLY A C 1
ATOM 4589 O O . GLY A 1 564 ? -49.611 -16.237 52.863 1.00 28.95 564 GLY A O 1
ATOM 4590 N N . SER A 1 565 ? -51.738 -16.778 52.365 1.00 34.94 565 SER A N 1
ATOM 4591 C CA . SER A 1 565 ? -52.040 -15.717 51.419 1.00 34.94 565 SER A CA 1
ATOM 4592 C C . SER A 1 565 ? -51.951 -14.368 52.144 1.00 34.94 565 SER A C 1
ATOM 4594 O O . SER A 1 565 ? -52.926 -13.918 52.748 1.00 34.94 565 SER A O 1
ATOM 4596 N N . GLN A 1 566 ? -50.773 -13.739 52.135 1.00 32.59 566 GLN A N 1
ATOM 4597 C CA . GLN A 1 566 ? -50.652 -12.323 52.461 1.00 32.59 566 GLN A CA 1
ATOM 4598 C C . GLN A 1 566 ? -51.332 -11.544 51.338 1.00 32.59 566 GLN A C 1
ATOM 4600 O O . GLN A 1 566 ? -50.849 -11.483 50.209 1.00 32.59 566 GLN A O 1
ATOM 4605 N N . SER A 1 567 ? -52.498 -11.005 51.674 1.00 32.97 567 SER A N 1
ATOM 4606 C CA . SER A 1 567 ? -53.241 -10.006 50.919 1.00 32.97 567 SER A CA 1
ATOM 4607 C C . SER A 1 567 ? -52.318 -8.876 50.457 1.00 32.97 567 SER A C 1
ATOM 4609 O O . SER A 1 567 ? -51.633 -8.272 51.281 1.00 32.97 567 SER A O 1
ATOM 4611 N N . GLU A 1 568 ? -52.330 -8.554 49.162 1.00 36.50 568 GLU A N 1
ATOM 4612 C CA . GLU A 1 568 ? -51.579 -7.423 48.594 1.00 36.50 568 GLU A CA 1
ATOM 4613 C C . GLU A 1 568 ? -51.892 -6.073 49.275 1.00 36.50 568 GLU A C 1
ATOM 4615 O O . GLU A 1 568 ? -51.036 -5.190 49.272 1.00 36.50 568 GLU A O 1
ATOM 4620 N N . ASP A 1 569 ? -53.046 -5.948 49.943 1.00 35.06 569 ASP A N 1
ATOM 4621 C CA . ASP A 1 569 ? -53.462 -4.764 50.712 1.00 35.06 569 ASP A CA 1
ATOM 4622 C C . ASP A 1 569 ? -52.550 -4.413 51.904 1.00 35.06 569 ASP A C 1
ATOM 4624 O O . ASP A 1 569 ? -52.511 -3.255 52.318 1.00 35.06 569 ASP A O 1
ATOM 4628 N N . SER A 1 570 ? -51.790 -5.361 52.473 1.00 37.53 570 SER A N 1
ATOM 4629 C CA . SER A 1 570 ? -50.915 -5.042 53.616 1.00 37.53 570 SER A CA 1
ATOM 4630 C C . SER A 1 570 ? -49.605 -4.370 53.185 1.00 37.53 570 SER A C 1
ATOM 4632 O O . SER A 1 570 ? -49.091 -3.506 53.886 1.00 37.53 570 SER A O 1
ATOM 4634 N N . LYS A 1 571 ? -49.079 -4.701 51.996 1.00 45.12 571 LYS A N 1
ATOM 4635 C CA . LYS A 1 571 ? -47.805 -4.148 51.491 1.00 45.12 571 LYS A CA 1
ATOM 4636 C C . LYS A 1 571 ? -47.920 -2.709 50.984 1.00 45.12 571 LYS A C 1
ATOM 4638 O O . LYS A 1 571 ? -46.915 -1.999 50.961 1.00 45.12 571 LYS A O 1
ATOM 4643 N N . SER A 1 572 ? -49.100 -2.281 50.536 1.00 46.88 572 SER A N 1
ATOM 4644 C CA . SER A 1 572 ? -49.353 -0.889 50.135 1.00 46.88 572 SER A CA 1
ATOM 4645 C C . SER A 1 572 ? -49.443 0.040 51.347 1.00 46.88 572 SER A C 1
ATOM 4647 O O . SER A 1 572 ? -48.871 1.128 51.308 1.00 46.88 572 SER A O 1
ATOM 4649 N N . SER A 1 573 ? -50.083 -0.417 52.430 1.00 48.62 573 SER A N 1
ATOM 4650 C CA . SER A 1 573 ? -50.192 0.318 53.697 1.00 48.62 573 SER A CA 1
ATOM 4651 C C . SER A 1 573 ? -48.818 0.569 54.332 1.00 48.62 573 SER A C 1
ATOM 4653 O O . SER A 1 573 ? -48.518 1.695 54.724 1.00 48.62 573 SER A O 1
ATOM 4655 N N . ASP A 1 574 ? -47.947 -0.445 54.352 1.00 59.53 574 ASP A N 1
ATOM 4656 C CA . ASP A 1 574 ? -46.605 -0.338 54.944 1.00 59.53 574 ASP A CA 1
ATOM 4657 C C . ASP A 1 574 ? -45.721 0.701 54.224 1.00 59.53 574 ASP A C 1
ATOM 4659 O O . ASP A 1 574 ? -45.031 1.498 54.861 1.00 59.53 574 ASP A O 1
ATOM 4663 N N . LYS A 1 575 ? -45.777 0.764 52.885 1.00 60.41 575 LYS A N 1
ATOM 4664 C CA . LYS A 1 575 ? -44.990 1.730 52.092 1.00 60.41 575 LYS A CA 1
ATOM 4665 C C . LYS A 1 575 ? -45.456 3.175 52.275 1.00 60.41 575 LYS A C 1
ATOM 4667 O O . LYS A 1 575 ? -44.647 4.103 52.215 1.00 60.41 575 LYS A O 1
ATOM 4672 N N . GLU A 1 576 ? -46.751 3.381 52.496 1.00 62.41 576 GLU A N 1
ATOM 4673 C CA . GLU A 1 576 ? -47.304 4.704 52.781 1.00 62.41 576 GLU A CA 1
ATOM 4674 C C . GLU A 1 576 ? -46.903 5.195 54.183 1.00 62.41 576 GLU A C 1
ATOM 4676 O O . GLU A 1 576 ? -46.584 6.376 54.367 1.00 62.41 576 GLU A O 1
ATOM 4681 N N . GLU A 1 577 ? -46.838 4.295 55.166 1.00 64.69 577 GLU A N 1
ATOM 4682 C CA . GLU A 1 577 ? -46.304 4.606 56.496 1.00 64.69 577 GLU A CA 1
ATOM 4683 C C . GLU A 1 577 ? -44.796 4.908 56.471 1.00 64.69 577 GLU A C 1
ATOM 4685 O O . GLU A 1 577 ? -44.347 5.864 57.115 1.00 64.69 577 GLU A O 1
ATOM 4690 N N . GLU A 1 578 ? -44.011 4.173 55.679 1.00 69.12 578 GLU A N 1
ATOM 4691 C CA . GLU A 1 578 ? -42.579 4.439 55.478 1.00 69.12 578 GLU A CA 1
ATOM 4692 C C . GLU A 1 578 ? -42.321 5.795 54.805 1.00 69.12 578 GLU A C 1
ATOM 4694 O O . GLU A 1 578 ? -41.449 6.554 55.243 1.00 69.12 578 GLU A O 1
ATOM 4699 N N . PHE A 1 579 ? -43.114 6.160 53.795 1.00 71.25 579 PHE A N 1
ATOM 4700 C CA . PHE A 1 579 ? -43.029 7.476 53.160 1.00 71.25 579 PHE A CA 1
ATOM 4701 C C . PHE A 1 579 ? -43.317 8.610 54.154 1.00 71.25 579 PHE A C 1
ATOM 4703 O O . PHE A 1 579 ? -42.548 9.576 54.249 1.00 71.25 579 PHE A O 1
ATOM 4710 N N . LYS A 1 580 ? -44.375 8.471 54.966 1.00 73.25 580 LYS A N 1
ATOM 4711 C CA . LYS A 1 580 ? -44.712 9.439 56.025 1.00 73.25 580 LYS A CA 1
ATOM 4712 C C . LYS A 1 580 ? -43.598 9.547 57.067 1.00 73.25 580 LYS A C 1
ATOM 4714 O O . LYS A 1 580 ? -43.319 10.646 57.552 1.00 73.25 580 LYS A O 1
ATOM 4719 N N . LYS A 1 581 ? -42.923 8.443 57.395 1.00 78.12 581 LYS A N 1
ATOM 4720 C CA . LYS A 1 581 ? -41.757 8.436 58.291 1.00 78.12 581 LYS A CA 1
ATOM 4721 C C . LYS A 1 581 ? -40.578 9.212 57.697 1.00 78.12 581 LYS A C 1
ATOM 4723 O O . LYS A 1 581 ? -40.031 10.080 58.371 1.00 78.12 581 LYS A O 1
ATOM 4728 N N . HIS A 1 582 ? -40.244 8.991 56.427 1.00 74.81 582 HIS A N 1
ATOM 4729 C CA . HIS A 1 582 ? -39.158 9.717 55.761 1.00 74.81 582 HIS A CA 1
ATOM 4730 C C . HIS A 1 582 ? -39.442 11.213 55.581 1.00 74.81 582 HIS A C 1
ATOM 4732 O O . HIS A 1 582 ? -38.523 12.025 55.694 1.00 74.81 582 HIS A O 1
ATOM 4738 N N . CYS A 1 583 ? -40.702 11.603 55.380 1.00 74.06 583 CYS A N 1
ATOM 4739 C CA . CYS A 1 583 ? -41.092 13.014 55.378 1.00 74.06 583 CYS A CA 1
ATOM 4740 C C . CYS A 1 583 ? -40.896 13.659 56.760 1.00 74.06 583 CYS A C 1
ATOM 4742 O O . CYS A 1 583 ? -40.357 14.761 56.851 1.00 74.06 583 CYS A O 1
ATOM 4744 N N . LYS A 1 584 ? -41.237 12.956 57.851 1.00 77.56 584 LYS A N 1
ATOM 4745 C CA . LYS A 1 584 ? -40.971 13.428 59.224 1.00 77.56 584 LYS A CA 1
ATOM 4746 C C . LYS A 1 584 ? -39.474 13.566 59.512 1.00 77.56 584 LYS A C 1
ATOM 4748 O O . LYS A 1 584 ? -39.061 14.570 60.092 1.00 77.56 584 LYS A O 1
ATOM 4753 N N . ASP A 1 585 ? -38.658 12.611 59.067 1.00 79.56 585 ASP A N 1
ATOM 4754 C CA . ASP A 1 585 ? -37.196 12.674 59.207 1.00 79.56 585 ASP A CA 1
ATOM 4755 C C . ASP A 1 585 ? -36.608 13.881 58.458 1.00 79.56 585 ASP A C 1
ATOM 4757 O O . ASP A 1 585 ? -35.674 14.538 58.932 1.00 79.56 585 ASP A O 1
ATOM 4761 N N . LEU A 1 586 ? -37.181 14.211 57.300 1.00 79.12 586 LEU A N 1
ATOM 4762 C CA . LEU A 1 586 ? -36.774 15.349 56.490 1.00 79.12 586 LEU A CA 1
ATOM 4763 C C . LEU A 1 586 ? -37.109 16.690 57.156 1.00 79.12 586 LEU A C 1
ATOM 4765 O O . LEU A 1 586 ? -36.251 17.579 57.191 1.00 79.12 586 LEU A O 1
ATOM 4769 N N . VAL A 1 587 ? -38.302 16.815 57.744 1.00 80.19 587 VAL A N 1
ATOM 4770 C CA . VAL A 1 587 ? -38.672 17.977 58.570 1.00 80.19 587 VAL A CA 1
ATOM 4771 C C . VAL A 1 587 ? -37.694 18.113 59.736 1.00 80.19 587 VAL A C 1
ATOM 4773 O O . VAL A 1 587 ? -37.061 19.157 59.887 1.00 80.19 587 VAL A O 1
ATOM 4776 N N . ALA A 1 588 ? -37.461 17.034 60.490 1.00 80.94 588 ALA A N 1
ATOM 4777 C CA . ALA A 1 588 ? -36.536 17.038 61.623 1.00 80.94 588 ALA A CA 1
ATOM 4778 C C . ALA A 1 588 ? -35.105 17.447 61.222 1.00 80.94 588 ALA A C 1
ATOM 4780 O O . ALA A 1 588 ? -34.428 18.181 61.952 1.00 80.94 588 ALA A O 1
ATOM 4781 N N . TYR A 1 589 ? -34.638 17.020 60.046 1.00 82.25 589 TYR A N 1
ATOM 4782 C CA . TYR A 1 589 ? -33.331 17.401 59.516 1.00 82.25 589 TYR A CA 1
ATOM 4783 C C . TYR A 1 589 ? -33.221 18.909 59.248 1.00 82.25 589 TYR A C 1
ATOM 4785 O O . TYR A 1 589 ? -32.247 19.545 59.673 1.00 82.25 589 TYR A O 1
ATOM 4793 N N . PHE A 1 590 ? -34.203 19.501 58.563 1.00 81.38 590 PHE A N 1
ATOM 4794 C CA . PHE A 1 590 ? -34.183 20.936 58.276 1.00 81.38 590 PHE A CA 1
ATOM 4795 C C . PHE A 1 590 ? -34.406 21.780 59.535 1.00 81.38 590 PHE A C 1
ATOM 4797 O O . PHE A 1 590 ? -33.692 22.771 59.707 1.00 81.38 590 PHE A O 1
ATOM 4804 N N . SER A 1 591 ? -35.243 21.338 60.477 1.00 82.12 591 SER A N 1
ATOM 4805 C CA . SER A 1 591 ? -35.380 21.969 61.799 1.00 82.12 591 SER A CA 1
ATOM 4806 C C . SER A 1 591 ? -34.057 21.964 62.573 1.00 82.12 591 SER A C 1
ATOM 4808 O O . SER A 1 591 ? -33.660 22.976 63.154 1.00 82.12 591 SER A O 1
ATOM 4810 N N . ARG A 1 592 ? -33.289 20.866 62.524 1.00 84.75 592 ARG A N 1
ATOM 4811 C CA . ARG A 1 592 ? -31.956 20.810 63.149 1.00 84.75 592 ARG A CA 1
ATOM 4812 C C . ARG A 1 592 ? -30.965 21.765 62.478 1.00 84.75 592 ARG A C 1
ATOM 4814 O O . ARG A 1 592 ? -30.161 22.397 63.164 1.00 84.75 592 ARG A O 1
ATOM 4821 N N . ARG A 1 593 ? -31.007 21.908 61.149 1.00 83.38 593 ARG A N 1
ATOM 4822 C CA . ARG A 1 593 ? -30.164 22.880 60.421 1.00 83.38 593 ARG A CA 1
ATOM 4823 C C . ARG A 1 593 ? -30.544 24.329 60.711 1.00 83.38 593 ARG A C 1
ATOM 4825 O O . ARG A 1 593 ? -29.646 25.173 60.796 1.00 83.38 593 ARG A O 1
ATOM 4832 N N . LEU A 1 594 ? -31.832 24.610 60.871 1.00 84.38 594 LEU A N 1
ATOM 4833 C CA . LEU A 1 594 ? -32.332 25.908 61.308 1.00 84.38 594 LEU A CA 1
ATOM 4834 C C . LEU A 1 594 ? -31.779 26.251 62.695 1.00 84.38 594 LEU A C 1
ATOM 4836 O O . LEU A 1 594 ? -31.147 27.296 62.851 1.00 84.38 594 LEU A O 1
ATOM 4840 N N . LEU A 1 595 ? -31.878 25.323 63.651 1.00 84.38 595 LEU A N 1
ATOM 4841 C CA . LEU A 1 595 ? -31.326 25.491 64.998 1.00 84.38 595 LEU A CA 1
ATOM 4842 C C . LEU A 1 595 ? -29.818 25.789 64.975 1.00 84.38 595 LEU A C 1
ATOM 4844 O O . LEU A 1 595 ? -29.356 26.724 65.625 1.00 84.38 595 LEU A O 1
ATOM 4848 N N . ILE A 1 596 ? -29.042 25.045 64.180 1.00 85.94 596 ILE A N 1
ATOM 4849 C CA . ILE A 1 596 ? -27.596 25.284 64.024 1.00 85.94 596 ILE A CA 1
ATOM 4850 C C . ILE A 1 596 ? -27.322 26.678 63.436 1.00 85.94 596 ILE A C 1
ATOM 4852 O O . ILE A 1 596 ? -26.343 27.329 63.804 1.00 85.94 596 ILE A O 1
ATOM 4856 N N . SER A 1 597 ? -28.157 27.150 62.513 1.00 83.88 597 SER A N 1
ATOM 4857 C CA . SER A 1 597 ? -27.990 28.469 61.891 1.00 83.88 597 SER A CA 1
ATOM 4858 C C . SER A 1 597 ? -28.299 29.598 62.878 1.00 83.88 597 SER A C 1
ATOM 4860 O O . SER A 1 597 ? -27.533 30.557 62.948 1.00 83.88 597 SER A O 1
ATOM 4862 N N . LEU A 1 598 ? -29.324 29.435 63.719 1.00 84.00 598 LEU A N 1
ATOM 4863 C CA . LEU A 1 598 ? -29.631 30.344 64.831 1.00 84.00 598 LEU A CA 1
ATOM 4864 C C . LEU A 1 598 ? -28.513 30.357 65.890 1.00 84.00 598 LEU A C 1
ATOM 4866 O O . LEU A 1 598 ? -28.101 31.420 66.358 1.00 84.00 598 LEU A O 1
ATOM 4870 N N . GLN A 1 599 ? -27.934 29.196 66.214 1.00 83.94 599 GLN A N 1
ATOM 4871 C CA . GLN A 1 599 ? -26.755 29.105 67.090 1.00 83.94 599 GLN A CA 1
ATOM 4872 C C . GLN A 1 599 ? -25.529 29.826 66.506 1.00 83.94 599 GLN A C 1
ATOM 4874 O O . GLN A 1 599 ? -24.734 30.420 67.232 1.00 83.94 599 GLN A O 1
ATOM 4879 N N . LYS A 1 600 ? -25.356 29.809 65.180 1.00 84.69 600 LYS A N 1
ATOM 4880 C CA . LYS A 1 600 ? -24.290 30.580 64.523 1.00 84.69 600 LYS A CA 1
ATOM 4881 C C . LYS A 1 600 ? -24.554 32.083 64.572 1.00 84.69 600 LYS A C 1
ATOM 4883 O O . LYS A 1 600 ? -23.614 32.829 64.826 1.00 84.69 600 LYS A O 1
ATOM 4888 N N . ALA A 1 601 ? -25.799 32.515 64.378 1.00 84.06 601 ALA A N 1
ATOM 4889 C CA . ALA A 1 601 ? -26.193 33.923 64.449 1.00 84.06 601 ALA A CA 1
ATOM 4890 C C . ALA A 1 601 ? -25.966 34.512 65.853 1.00 84.06 601 ALA A C 1
ATOM 4892 O O . ALA A 1 601 ? -25.342 35.564 66.011 1.00 84.06 601 ALA A O 1
ATOM 4893 N N . THR A 1 602 ? -26.396 33.783 66.888 1.00 82.88 602 THR A N 1
ATOM 4894 C CA . THR A 1 602 ? -26.161 34.141 68.299 1.00 82.88 602 THR A CA 1
ATOM 4895 C C . THR A 1 602 ? -24.671 34.214 68.611 1.00 82.88 602 THR A C 1
ATOM 4897 O O . THR A 1 602 ? -24.200 35.232 69.118 1.00 82.88 602 THR A O 1
ATOM 4900 N N . ARG A 1 603 ? -23.888 33.201 68.220 1.00 84.25 603 ARG A N 1
ATOM 4901 C CA . ARG A 1 603 ? -22.430 33.211 68.402 1.00 84.25 603 ARG A CA 1
ATOM 4902 C C . ARG A 1 603 ? -21.754 34.377 67.679 1.00 84.25 603 ARG A C 1
ATOM 4904 O O . ARG A 1 603 ? -20.913 35.040 68.271 1.00 84.25 603 ARG A O 1
ATOM 4911 N N . LEU A 1 604 ? -22.135 34.660 66.434 1.00 83.56 604 LEU A N 1
ATOM 4912 C CA . LEU A 1 604 ? -21.596 35.779 65.658 1.00 83.56 604 LEU A CA 1
ATOM 4913 C C . LEU A 1 604 ? -21.891 37.125 66.331 1.00 83.56 604 LEU A C 1
ATOM 4915 O O . LEU A 1 604 ? -21.034 38.009 66.332 1.00 83.56 604 LEU A O 1
ATOM 4919 N N . SER A 1 605 ? -23.072 37.261 66.928 1.00 80.75 605 SER A N 1
ATOM 4920 C CA . SER A 1 605 ? -23.485 38.455 67.671 1.00 80.75 605 SER A CA 1
ATOM 4921 C C . SER A 1 605 ? -22.681 38.618 68.967 1.00 80.75 605 SER A C 1
ATOM 4923 O O . SER A 1 605 ? -22.138 39.693 69.220 1.00 80.75 605 SER A O 1
ATOM 4925 N N . LEU A 1 606 ? -22.486 37.535 69.727 1.00 80.94 606 LEU A N 1
ATOM 4926 C CA . LEU A 1 606 ? -21.620 37.521 70.914 1.00 80.94 606 LEU A CA 1
ATOM 4927 C C . LEU A 1 606 ? -20.153 37.810 70.562 1.00 80.94 606 LEU A C 1
ATOM 4929 O O . LEU A 1 606 ? -19.489 38.579 71.254 1.00 80.94 606 LEU A O 1
ATOM 4933 N N . ASP A 1 607 ? -19.650 37.267 69.452 1.00 79.56 607 ASP A N 1
ATOM 4934 C CA . ASP A 1 607 ? -18.293 37.531 68.964 1.00 79.56 607 ASP A CA 1
ATOM 4935 C C . ASP A 1 607 ? -18.119 38.986 68.498 1.00 79.56 607 ASP A C 1
ATOM 4937 O O . ASP A 1 607 ? -17.010 39.524 68.571 1.00 79.56 607 ASP A O 1
ATOM 4941 N N . ARG A 1 608 ? -19.177 39.641 67.999 1.00 75.69 608 ARG A N 1
ATOM 4942 C CA . ARG A 1 608 ? -19.167 41.083 67.688 1.00 75.69 608 ARG A CA 1
ATOM 4943 C C . ARG A 1 608 ? -19.102 41.923 68.961 1.00 75.69 608 ARG A C 1
ATOM 4945 O O . ARG A 1 608 ? -18.266 42.822 69.024 1.00 75.69 608 ARG A O 1
ATOM 4952 N N . ILE A 1 609 ? -19.895 41.586 69.980 1.00 74.75 609 ILE A N 1
ATOM 4953 C CA . ILE A 1 609 ? -19.828 42.232 71.301 1.00 74.75 609 ILE A CA 1
ATOM 4954 C C . ILE A 1 609 ? -18.427 42.066 71.895 1.00 74.75 609 ILE A C 1
ATOM 4956 O O . ILE A 1 609 ? -17.775 43.055 72.227 1.00 74.75 609 ILE A O 1
ATOM 4960 N N . LYS A 1 610 ? -17.912 40.832 71.944 1.00 76.81 610 LYS A N 1
ATOM 4961 C CA . LYS A 1 610 ? -16.579 40.529 72.476 1.00 76.81 610 LYS A CA 1
ATOM 4962 C C . LYS A 1 610 ? -15.491 41.327 71.763 1.00 76.81 610 LYS A C 1
ATOM 4964 O O . LYS A 1 610 ? -14.642 41.913 72.430 1.00 76.81 610 LYS A O 1
ATOM 4969 N N . ARG A 1 611 ? -15.510 41.379 70.426 1.00 72.50 611 ARG A N 1
ATOM 4970 C CA . ARG A 1 611 ? -14.534 42.158 69.643 1.00 72.50 611 ARG A CA 1
ATOM 4971 C C . ARG A 1 611 ? -14.602 43.650 69.943 1.00 72.50 611 ARG A C 1
ATOM 4973 O O . ARG A 1 611 ? -13.555 44.279 70.030 1.00 72.50 611 ARG A O 1
ATOM 4980 N N . ARG A 1 612 ? -15.803 44.197 70.136 1.00 67.88 612 ARG A N 1
ATOM 4981 C CA . ARG A 1 612 ? -15.981 45.613 70.465 1.00 67.88 612 ARG A CA 1
ATOM 4982 C C . ARG A 1 612 ? -15.541 45.949 71.895 1.00 67.88 612 ARG A C 1
ATOM 4984 O O . ARG A 1 612 ? -14.933 46.990 72.101 1.00 67.88 612 ARG A O 1
ATOM 4991 N N . MET A 1 613 ? -15.787 45.063 72.861 1.00 66.00 613 MET A N 1
ATOM 4992 C CA . MET A 1 613 ? -15.356 45.244 74.258 1.00 66.00 613 MET A CA 1
ATOM 4993 C C . MET A 1 613 ? -13.856 45.000 74.472 1.00 66.00 613 MET A C 1
ATOM 4995 O O . MET A 1 613 ? -13.279 45.537 75.409 1.00 66.00 613 MET A O 1
ATOM 4999 N N . SER A 1 614 ? -13.222 44.192 73.615 1.00 61.56 614 SER A N 1
ATOM 5000 C CA . SER A 1 614 ? -11.805 43.807 73.742 1.00 61.56 614 SER A CA 1
ATOM 5001 C C . SER A 1 614 ? -10.856 44.680 72.907 1.00 61.56 614 SER A C 1
ATOM 5003 O O . SER A 1 614 ? -9.686 44.325 72.758 1.00 61.56 614 SER A O 1
ATOM 5005 N N . ALA A 1 615 ? -11.340 45.777 72.310 1.00 58.28 615 ALA A N 1
ATOM 5006 C CA . ALA A 1 615 ? -10.504 46.664 71.507 1.00 58.28 615 ALA A CA 1
ATOM 5007 C C . ALA A 1 615 ? -9.411 47.311 72.389 1.00 58.28 615 ALA A C 1
ATOM 5009 O O . ALA A 1 615 ? -9.732 47.892 73.427 1.00 58.28 615 ALA A O 1
ATOM 5010 N N . PRO A 1 616 ? -8.118 47.215 72.024 1.00 53.12 616 PRO A N 1
ATOM 5011 C CA . PRO A 1 616 ? -7.049 47.855 72.781 1.00 53.12 616 PRO A CA 1
ATOM 5012 C C . PRO A 1 616 ? -7.187 49.381 72.702 1.00 53.12 616 PRO A C 1
ATOM 5014 O O . PRO A 1 616 ? -7.436 49.933 71.636 1.00 53.12 616 PRO A O 1
ATOM 5017 N N . ILE A 1 617 ? -6.952 50.058 73.828 1.00 52.72 617 ILE A N 1
ATOM 5018 C CA . ILE A 1 617 ? -7.162 51.501 74.098 1.00 52.72 617 ILE A CA 1
ATOM 5019 C C . ILE A 1 617 ? -6.444 52.462 73.105 1.00 52.72 617 ILE A C 1
ATOM 5021 O O . ILE A 1 617 ? -6.603 53.673 73.183 1.00 52.72 617 ILE A O 1
ATOM 5025 N N . LYS A 1 618 ? -5.663 51.960 72.139 1.00 47.53 618 LYS A N 1
ATOM 5026 C CA . LYS A 1 618 ? -4.794 52.750 71.245 1.00 47.53 618 LYS A CA 1
ATOM 5027 C C . LYS A 1 618 ? -5.251 52.858 69.783 1.00 47.53 618 LYS A C 1
ATOM 5029 O O . LYS A 1 618 ? -4.446 53.227 68.935 1.00 47.53 618 LYS A O 1
ATOM 5034 N N . SER A 1 619 ? -6.497 52.538 69.447 1.00 46.66 619 SER A N 1
ATOM 5035 C CA . SER A 1 619 ? -7.043 52.873 68.124 1.00 46.66 619 SER A CA 1
ATOM 5036 C C . SER A 1 619 ? -7.902 54.132 68.226 1.00 46.66 619 SER A C 1
ATOM 5038 O O . SER A 1 619 ? -9.029 54.054 68.709 1.00 46.66 619 SER A O 1
ATOM 5040 N N . GLU A 1 620 ? -7.392 55.268 67.740 1.00 49.72 620 GLU A N 1
ATOM 5041 C CA . GLU A 1 620 ? -8.064 56.587 67.724 1.00 49.72 620 GLU A CA 1
ATOM 5042 C C . GLU A 1 620 ? -9.432 56.602 67.005 1.00 49.72 620 GLU A C 1
ATOM 5044 O O . GLU A 1 620 ? -10.173 57.571 67.108 1.00 49.72 620 GLU A O 1
ATOM 5049 N N . ASN A 1 621 ? -9.812 55.507 66.336 1.00 51.31 621 ASN A N 1
ATOM 5050 C CA . ASN A 1 621 ? -11.062 55.370 65.585 1.00 51.31 621 ASN A CA 1
ATOM 5051 C C . ASN A 1 621 ? -12.150 54.539 66.294 1.00 51.31 621 ASN A C 1
ATOM 5053 O O . ASN A 1 621 ? -13.130 54.161 65.655 1.00 51.31 621 ASN A O 1
ATOM 5057 N N . VAL A 1 622 ? -11.999 54.194 67.579 1.00 55.09 622 VAL A N 1
ATOM 5058 C CA . VAL A 1 622 ? -13.040 53.449 68.312 1.00 55.09 622 VAL A CA 1
ATOM 5059 C C . VAL A 1 622 ? -13.834 54.407 69.188 1.00 55.09 622 VAL A C 1
ATOM 5061 O O . VAL A 1 622 ? -13.393 54.807 70.262 1.00 55.09 622 VAL A O 1
ATOM 5064 N N . THR A 1 623 ? -15.030 54.760 68.717 1.00 57.66 623 THR A N 1
ATOM 5065 C CA . THR A 1 623 ? -16.003 55.537 69.484 1.00 57.66 623 THR A CA 1
ATOM 5066 C C . THR A 1 623 ? -16.412 54.757 70.745 1.00 57.66 623 THR A C 1
ATOM 5068 O O . THR A 1 623 ? -16.813 53.587 70.648 1.00 57.66 623 THR A O 1
ATOM 5071 N N . PRO A 1 624 ? -16.293 55.355 71.948 1.00 59.97 624 PRO A N 1
ATOM 5072 C CA . PRO A 1 624 ? -16.752 54.720 73.177 1.00 59.97 624 PRO A CA 1
ATOM 5073 C C . PRO A 1 624 ? -18.270 54.539 73.108 1.00 59.97 624 PRO A C 1
ATOM 5075 O O . PRO A 1 624 ? -18.993 55.470 72.770 1.00 59.97 624 PRO A O 1
ATOM 5078 N N . PHE A 1 625 ? -18.759 53.335 73.406 1.00 65.31 625 PHE A N 1
ATOM 5079 C CA . PHE A 1 625 ? -20.173 52.994 73.200 1.00 65.31 625 PHE A CA 1
ATOM 5080 C C . PHE A 1 625 ? -21.062 53.227 74.432 1.00 65.31 625 PHE A C 1
ATOM 5082 O O . PHE A 1 625 ? -22.278 53.234 74.286 1.00 65.31 625 PHE A O 1
ATOM 5089 N N . LEU A 1 626 ? -20.472 53.443 75.618 1.00 63.16 626 LEU A N 1
ATOM 5090 C CA . LEU A 1 626 ? -21.181 53.741 76.869 1.00 63.16 626 LEU A CA 1
ATOM 5091 C C . LEU A 1 626 ? -20.676 55.048 77.475 1.00 63.16 626 LEU A C 1
ATOM 5093 O O . LEU A 1 626 ? -19.466 55.249 77.604 1.00 63.16 626 LEU A O 1
ATOM 5097 N N . LYS A 1 627 ? -21.605 55.904 77.902 1.00 63.16 627 LYS A N 1
ATOM 5098 C CA . LYS A 1 627 ? -21.323 57.059 78.759 1.00 63.16 627 LYS A CA 1
ATOM 5099 C C . LYS A 1 627 ? -21.709 56.709 80.201 1.00 63.16 627 LYS A C 1
ATOM 5101 O O . LYS A 1 627 ? -22.873 56.425 80.458 1.00 63.16 627 LYS A O 1
ATOM 5106 N N . ALA A 1 628 ? -20.745 56.720 81.122 1.00 60.09 628 ALA A N 1
ATOM 5107 C CA . ALA A 1 628 ? -20.981 56.520 82.554 1.00 60.09 628 ALA A CA 1
ATOM 5108 C C . ALA A 1 628 ? -20.735 57.833 83.309 1.00 60.09 628 ALA A C 1
ATOM 5110 O O . ALA A 1 628 ? -19.682 58.450 83.148 1.00 60.09 628 ALA A O 1
ATOM 5111 N N . GLU A 1 629 ? -21.699 58.256 84.125 1.00 60.72 629 GLU A N 1
ATOM 5112 C CA . GLU A 1 629 ? -21.571 59.396 85.037 1.00 60.72 629 GLU A CA 1
ATOM 5113 C C . GLU A 1 629 ? -21.388 58.840 86.457 1.00 60.72 629 GLU A C 1
ATOM 5115 O O . GLU A 1 629 ? -22.219 58.075 86.940 1.00 60.72 629 GLU A O 1
ATOM 5120 N N . VAL A 1 630 ? -20.257 59.153 87.102 1.00 64.38 630 VAL A N 1
ATOM 5121 C CA . VAL A 1 630 ? -19.932 58.680 88.458 1.00 64.38 630 VAL A CA 1
ATOM 5122 C C . VAL A 1 630 ? -19.961 59.873 89.403 1.00 64.38 630 VAL A C 1
ATOM 5124 O O . VAL A 1 630 ? -19.141 60.782 89.283 1.00 64.38 630 VAL A O 1
ATOM 5127 N N . HIS A 1 631 ? -20.887 59.858 90.358 1.00 60.06 631 HIS A N 1
ATOM 5128 C CA . HIS A 1 631 ? -20.918 60.818 91.457 1.00 60.06 631 HIS A CA 1
ATOM 5129 C C . HIS A 1 631 ? -20.106 60.256 92.631 1.00 60.06 631 HIS A C 1
ATOM 5131 O O . HIS A 1 631 ? -20.449 59.217 93.188 1.00 60.06 631 HIS A O 1
ATOM 5137 N N . LEU A 1 632 ? -18.998 60.916 92.978 1.00 64.12 632 LEU A N 1
ATOM 5138 C CA . LEU A 1 632 ? -18.164 60.569 94.132 1.00 64.12 632 LEU A CA 1
ATOM 5139 C C . LEU A 1 632 ? -18.641 61.369 95.352 1.00 64.12 632 LEU A C 1
ATOM 5141 O O . LEU A 1 632 ? -18.463 62.585 95.387 1.00 64.12 632 LEU A O 1
ATOM 5145 N N . GLU A 1 633 ? -19.213 60.707 96.357 1.00 57.75 633 GLU A N 1
ATOM 5146 C CA . GLU A 1 633 ? -19.416 61.307 97.682 1.00 57.75 633 GLU A CA 1
ATOM 5147 C C . GLU A 1 633 ? -18.164 61.103 98.551 1.00 57.75 633 GLU A C 1
ATOM 5149 O O . GLU A 1 633 ? -17.625 60.000 98.646 1.00 57.75 633 GLU A O 1
ATOM 5154 N N . ILE A 1 634 ? -17.675 62.186 99.166 1.00 63.00 634 ILE A N 1
ATOM 5155 C CA . ILE A 1 634 ? -16.490 62.194 100.036 1.00 63.00 634 ILE A CA 1
ATOM 5156 C C . ILE A 1 634 ? -16.910 61.728 101.446 1.00 63.00 634 ILE A C 1
ATOM 5158 O O . ILE A 1 634 ? -17.752 62.389 102.056 1.00 63.00 634 ILE A O 1
ATOM 5162 N N . PRO A 1 635 ? -16.344 60.640 102.006 1.00 60.34 635 PRO A N 1
ATOM 5163 C CA . PRO A 1 635 ? -16.649 60.217 103.371 1.00 60.34 635 PRO A CA 1
ATOM 5164 C C . PRO A 1 635 ? -16.023 61.173 104.404 1.00 60.34 635 PRO A C 1
ATOM 5166 O O . PRO A 1 635 ? -14.812 61.396 104.399 1.00 60.34 635 PRO A O 1
ATOM 5169 N N . ASN A 1 636 ? -16.841 61.722 105.310 1.00 55.53 636 ASN A N 1
ATOM 5170 C CA . ASN A 1 636 ? -16.374 62.505 106.460 1.00 55.53 636 ASN A CA 1
ATOM 5171 C C . ASN A 1 636 ? -15.613 61.600 107.448 1.00 55.53 636 ASN A C 1
ATOM 5173 O O . ASN A 1 636 ? -16.198 60.690 108.034 1.00 55.53 636 ASN A O 1
ATOM 5177 N N . LEU A 1 637 ? -14.323 61.878 107.647 1.00 51.56 637 LEU A N 1
ATOM 5178 C CA . LEU A 1 637 ? -13.506 61.364 108.750 1.00 51.56 637 LEU A CA 1
ATOM 5179 C C . LEU A 1 637 ? -13.700 62.258 109.990 1.00 51.56 637 LEU A C 1
ATOM 5181 O O . LEU A 1 637 ? -13.485 63.467 109.895 1.00 51.56 637 LEU A O 1
ATOM 5185 N N . VAL A 1 638 ? -14.054 61.667 111.138 1.00 47.66 638 VAL A N 1
ATOM 5186 C CA . VAL A 1 638 ? -13.787 62.214 112.485 1.00 47.66 638 VAL A CA 1
ATOM 5187 C C . VAL A 1 638 ? -12.951 61.202 113.242 1.00 47.66 638 VAL A C 1
ATOM 5189 O O . VAL A 1 638 ? -13.348 60.013 113.228 1.00 47.66 638 VAL A O 1
#

InterPro domains:
  IPR013594 Dynein heavy chain, tail [PF08385] (3-441)
  IPR026983 Dynein heavy chain [PTHR46532] (3-635)

Sequence (638 aa):
VLMTQGIPYLIKAVQMIQRVSKYYNTSERITSLLIKVTNQMVTTCKAYITDSGLNRVWDQETLIVIGKINECISLLREYQKCFHEARQETSENLGGKVLEVSEVYIFGKSEAFCRRLEKIMEMIAVEQNFNALTQCAIEGIDLMAVKFKNIYHIFQKKPYDTLDPQVTEFDVDFMKFMSEVERLETQLQNFMRTCFRKILSSQNSLQLLQRFQSLNMPCLQEETAHTISCILQHYVAELEATKKLYQTQKDDPPLARNMPPIAGKIVWVRQLFRRVNEPISYFHKHSDILASPEGKAVVQSYNKLAYVLVEFEVVYHNAWMKEISQLQYLLQSTVLVRHPTTEKFLVNFDPQILEIVRETKCMVKLGLEVPEQAVKLAMIEDKLKLNKLQLENVVQSYEDLRKGTRNMFVNLMTPKMEKMEGVLRQGLTMLTWSSVTLETFFQEADQVLHVYRQLLRRVTVISDVRIGSILKEISRTSLVSLPVDGSIKTEDLLTDNEDYTKECSELLNVKSMHIEDAVQDLIELFEKNYEFPPLKPSELQGRKEKRIAFEGKGKEKEKTPAEGSQSEDSKSSDKEEEFKKHCKDLVAYFSRRLLISLQKATRLSLDRIKRRMSAPIKSENVTPFLKAEVHLEIPNLV

Foldseek 3Di:
DVLLVCLLVVLVVLVCCLVPPPPQNDLVNSLVVLQVVLVVLLVVLVCQLCVNVVHANVRDDLVVNVVSLVVSLVSLVSNVVSNVVSQVVCCVPPPDPRDPRDPCSNCVQVVLLNVLSVLVNVVSVLVVLLVLLVVFPDPPSVVLSVQLVVLVVVVVPDPDRSRHSVPCVNVVSSVVSVVVSVVSLVVVLVVLVVVLVDDPALLVLVVVLVSVVVSVDPSCPVSSVVSLVVSVVVLLVVLVVLVVLCVVCVVPHDFDPPAFRLLRSLVVLVVSLVRSPNNLVSCVVPHPVCVDPVNVVSVVSNVVSNVVSVVSNVVSVVVLQVVLVPCPCLQVDFQWDADPPPRAIDGPHDVVLVSLLSSQVSCVVVVHDDDPSSVVSVVCVVVLVVLSVLVVVLSVLLVVLVVLDDPLCCLLLVVLVVVLVVLVVCSVPPDGNPDPCSVVSSVSSVVSSVVSVVLSVVLCCLVCVQLVVLLQVLLADALADFDQPAADAPVVRVVVSVVSNVVNVVVLVVSVVSNVVSLVVNLVSSVVVPDQPDDDDDDDDDDDDDDDDDDDDDDDDDDDDDPDPPDPVVVSVVSVVVSVVSSVVSVVVSVVSSVVSNVSNVVVNVVVVVCLVPDPPPDPSNHDHYDDDDDDDDDDDD

Radius of gyration: 59.44 Å; chains: 1; bounding box: 121×101×201 Å

Secondary structure (DSSP, 8-state):
-HHHHHHHHHHHHHHHHHHH-SSS-SHHHHHHHHHHHHHHHHHHHHHHHTTTTTS-GGGS-HHHHHHHHHHHHHHHHHHHHHHHHHHHHHHHHTTT------HHHHHHHHHHHHHHHHHHHHHHHHHHHHHHHHH---TTTHHHHHHHHHHHHHHHT-SS-TT-TT-THHHHHHHHHHHHHHHHHHHHHHHHHHHTSS-S-HHHHHHHHHHHHHT--GGGHHHHHHHHHHHHHHHHHHHHHHHHHHHHHSSS--PPTT--HHHHHHHHHHHHHHHHHHHHHHHHHH-GGGGSHHHHHHHHHHHHHHHHHHHHHHHHHHHHHHHHHHGGGGGGSBSEEE-TTT--EEE---HHHHHHHHHHHHHHHTT----HHHHHHHHHHHHHHHHHHHHHHHHHHHHHHHHHS-HHHHHHHHHHHHHHHHHHHHHHHT-BTT-TTHHHHHHHHHHHHHHHHHHHHHHHIIIIIIIHHHHHHHHH--SS---SSS-EEHHHHHHHHHHHHHHHHHHHHHHHHHHHHHHHHHHHHHHHHS-PPPPPPPPP---------------------------THHHHHHHHHHHHHHHHHHHHHHHHHHHHHHHHHHHHHHHHHHHHHT--TT-TT----EE-----PPPPP-